Protein AF-A0A7C7URL2-F1 (afdb_monomer_lite)

Foldseek 3Di:
DAPFDFLVVFAFLAAEEEEDADDVLVCLAVLVNQVVLVVQQAQEEEEDEPDDPVRVLVSNVVVPHPSVVCVVVNSYHYHYVDRLADDPDDGDLVSNVVSLVVSQLVSVVVPGPGYEYEYEPLVCLLALVSLVCVLVSLLVSSVVSLQGRYHYYYYYHPLQDDPVSVLSVLQSHQWYQDRRTIDGRLNHDHSLCSFQVPPVVSVVSSCVCVVPPNDPVPSHPDDNDPVVPDPDDDDDPDPPPVPVVPPPPDPDDPPDGGAWEFAFQPATWIADSSRDIQDLDDPPAPSLLLSLQVVLLVLCAPVFAALQRSLCLSCVPDPDSVVSSVNSVVSLVSNLCSRPVPDDPPDARPAWDDDPRGTHGDGHPPHHYLLVLLVVLLVSLVVCVVVVVLVSSLSSLSSSVSSNPHFGNNVRDCSNCVDPVDNSHDVSRVVSLVSNLVSLLSNLVSCVVVVNLVRSLVSLVVSCVSPVLPLSSLLSNLSSCLSVLNVVSNVVSLVSNQVCCCPPVVDGDDPVSVVSSVVSVVVSPDPPPDDPPPPPDDDDD

pLDDT: mean 80.17, std 19.48, range [24.48, 98.62]

Sequence (541 aa):
MINTNSVDSIRVGDHLCNFYQNRQQLWRLTIPFIQRGLESGEKCLYVAEESSLQEMQSVLQRQGTSVQVHLAQGRLLLLTAEEACLQPGVFSPEALIGLLLRILQEAIAEGYRGLRMAMEMSWTLRWASSLAWLAEYESKLNCYFSQHPVTTLCLYNQRRFPEEVLLDVLRTHPLVALDQAIHANLYYLPPRIFLRQDKKEQFHWYLANIGQGVSLSRWFVGEPDPSTLRRGSGRDSEHRLEGLLSDVRWPISPAAAGRWRIYCLGELRVYRPDGTLVNWDMTKGATRKVKTLFAYLLERGKAGAATEKLADLLWPNQKDTRKGLARLYHTVHCLRLALEPQLSTGRASRYVLYEGDRYFLTLPDDSWIDAVAFDRLCHRGEDLTRLGEDGDALVCYLGAEDLYKGDFLADIPLLYAERVDDDWCWSRRYWLQEMYLKLLLSLGELYLKRGAIPESLSYWQGALTMNPCCEEAHRGMMRAFYQAGRRDALVRQYGLCTDLLRREENRAPDVRTAQLYRELMTTLRQPLDRAQDTAWNGNQS

Structure (mmCIF, N/CA/C/O backbone):
data_AF-A0A7C7URL2-F1
#
_entry.id   AF-A0A7C7URL2-F1
#
loop_
_atom_site.group_PDB
_atom_site.id
_atom_site.type_symbol
_atom_site.label_atom_id
_atom_site.label_alt_id
_atom_site.label_comp_id
_atom_site.label_asym_id
_atom_site.label_entity_id
_atom_site.label_seq_id
_atom_site.pdbx_PDB_ins_code
_atom_site.Cartn_x
_atom_site.Cartn_y
_atom_site.Cartn_z
_atom_site.occupancy
_atom_site.B_iso_or_equiv
_atom_site.auth_seq_id
_atom_site.auth_comp_id
_atom_site.auth_asym_id
_atom_site.auth_atom_id
_atom_site.pdbx_PDB_model_num
ATOM 1 N N . MET A 1 1 ? -33.962 -19.295 11.869 1.00 31.33 1 MET A N 1
ATOM 2 C CA . MET A 1 1 ? -33.936 -17.951 12.482 1.00 31.33 1 MET A CA 1
ATOM 3 C C . MET A 1 1 ? -32.592 -17.802 13.167 1.00 31.33 1 MET A C 1
ATOM 5 O O . MET A 1 1 ? -32.333 -18.541 14.106 1.00 31.33 1 MET A O 1
ATOM 9 N N . ILE A 1 2 ? -31.694 -16.980 12.622 1.00 35.72 2 ILE A N 1
ATOM 10 C CA . ILE A 1 2 ? -30.378 -16.739 13.230 1.00 35.72 2 ILE A CA 1
ATOM 11 C C . ILE A 1 2 ? -30.637 -15.838 14.436 1.00 35.72 2 ILE A C 1
ATOM 13 O O . ILE A 1 2 ? -31.165 -14.744 14.267 1.00 35.72 2 ILE A O 1
ATOM 17 N N . ASN A 1 3 ? -30.357 -16.342 15.635 1.00 38.84 3 ASN A N 1
ATOM 18 C CA . ASN A 1 3 ? -30.527 -15.613 16.887 1.00 38.84 3 ASN A CA 1
ATOM 19 C C . ASN A 1 3 ? -29.708 -14.313 16.798 1.00 38.84 3 ASN A C 1
ATOM 21 O O . ASN A 1 3 ? -28.483 -14.369 16.687 1.00 38.84 3 ASN A O 1
ATOM 25 N N . THR A 1 4 ? -30.368 -13.157 16.745 1.00 41.66 4 THR A N 1
ATOM 26 C CA . THR A 1 4 ? -29.700 -11.852 16.708 1.00 41.66 4 THR A CA 1
ATOM 27 C C . THR A 1 4 ? -29.164 -11.554 18.095 1.00 41.66 4 THR A C 1
ATOM 29 O O . THR A 1 4 ? -29.897 -11.130 18.986 1.00 41.66 4 THR A O 1
ATOM 32 N N . ASN A 1 5 ? -27.884 -11.831 18.274 1.00 58.44 5 ASN A N 1
ATOM 33 C CA . ASN A 1 5 ? -27.152 -11.550 19.489 1.00 58.44 5 ASN A CA 1
ATOM 34 C C . ASN A 1 5 ? -26.715 -10.073 19.502 1.00 58.44 5 ASN A C 1
ATOM 36 O O . ASN A 1 5 ? -26.207 -9.587 18.495 1.00 58.44 5 ASN A O 1
ATOM 40 N N . SER A 1 6 ? -26.926 -9.353 20.608 1.00 77.00 6 SER A N 1
ATOM 41 C CA . SER A 1 6 ? -26.441 -7.975 20.797 1.00 77.00 6 SER A CA 1
ATOM 42 C C . SER A 1 6 ? -24.980 -7.965 21.267 1.00 77.00 6 SER A C 1
ATOM 44 O O . SER A 1 6 ? -24.377 -9.013 21.494 1.00 77.00 6 SER A O 1
ATOM 46 N N . VAL A 1 7 ? -24.421 -6.776 21.503 1.00 79.06 7 VAL A N 1
ATOM 47 C CA . VAL A 1 7 ? -23.124 -6.592 22.184 1.00 79.06 7 VAL A CA 1
ATOM 48 C C . VAL A 1 7 ? -23.043 -7.356 23.521 1.00 79.06 7 VAL A C 1
ATOM 50 O O . VAL A 1 7 ? -21.956 -7.759 23.933 1.00 79.06 7 VAL A O 1
ATOM 53 N N . ASP A 1 8 ? -24.178 -7.646 24.167 1.00 79.19 8 ASP A N 1
ATOM 54 C CA . ASP A 1 8 ? -24.242 -8.423 25.412 1.00 79.19 8 ASP A CA 1
ATOM 55 C C . ASP A 1 8 ? -23.852 -9.894 25.246 1.00 79.19 8 ASP A C 1
ATOM 57 O O . ASP A 1 8 ? -23.514 -10.555 26.228 1.00 79.19 8 ASP A O 1
ATOM 61 N N . SER A 1 9 ? -23.890 -10.426 24.022 1.00 81.12 9 SER A N 1
ATOM 62 C CA . SER A 1 9 ? -23.475 -11.802 23.759 1.00 81.12 9 SER A CA 1
ATOM 63 C C . SER A 1 9 ? -21.962 -11.973 23.687 1.00 81.12 9 SER A C 1
ATOM 65 O O . SER A 1 9 ? -21.505 -13.114 23.615 1.00 81.12 9 SER A O 1
ATOM 67 N N . ILE A 1 10 ? -21.212 -10.868 23.593 1.00 85.31 10 ILE A N 1
ATOM 68 C CA . ILE A 1 10 ? -19.765 -10.887 23.385 1.00 85.31 10 ILE A CA 1
ATOM 69 C C . ILE A 1 10 ? -19.093 -11.409 24.650 1.00 85.31 10 ILE A C 1
ATOM 71 O O . ILE A 1 10 ? -19.280 -10.876 25.747 1.00 85.31 10 ILE A O 1
ATOM 75 N N . ARG A 1 11 ? -18.287 -12.449 24.487 1.00 81.88 11 ARG A N 1
ATOM 76 C CA . ARG A 1 11 ? -17.540 -13.107 25.554 1.00 81.88 11 ARG A CA 1
ATOM 77 C C . ARG A 1 11 ? -16.109 -12.597 25.599 1.00 81.88 11 ARG A C 1
ATOM 79 O O . ARG A 1 11 ? -15.576 -12.067 24.628 1.00 81.88 11 ARG A O 1
ATOM 86 N N . VAL A 1 12 ? -15.488 -12.775 26.760 1.00 81.44 12 VAL A N 1
ATOM 87 C CA . VAL A 1 12 ? -14.062 -12.493 26.931 1.00 81.44 12 VAL A CA 1
ATOM 88 C C . VAL A 1 12 ? -13.262 -13.398 25.990 1.00 81.44 12 VAL A C 1
ATOM 90 O O . VAL A 1 12 ? -13.478 -14.610 25.994 1.00 81.44 12 VAL A O 1
ATOM 93 N N . GLY A 1 13 ? -12.364 -12.809 25.198 1.00 78.56 13 GLY A N 1
ATOM 94 C CA . GLY A 1 13 ? -11.575 -13.524 24.184 1.00 78.56 13 GLY A CA 1
ATOM 95 C C . GLY A 1 13 ? -12.165 -13.475 22.769 1.00 78.56 13 GLY A C 1
ATOM 96 O O . GLY A 1 13 ? -11.519 -13.935 21.827 1.00 78.56 13 GLY A O 1
ATOM 97 N N . ASP A 1 14 ? -13.370 -12.921 22.592 1.00 84.69 14 ASP A N 1
ATOM 98 C CA . ASP A 1 14 ? -13.975 -12.786 21.266 1.00 84.69 14 ASP A CA 1
ATOM 99 C C . ASP A 1 14 ? -13.184 -11.800 20.392 1.00 84.69 14 ASP A C 1
ATOM 101 O O . ASP A 1 14 ? -12.775 -10.724 20.838 1.00 84.69 14 ASP A O 1
ATOM 105 N N . HIS A 1 15 ? -13.036 -12.154 19.116 1.00 87.19 15 HIS A N 1
ATOM 106 C CA . HIS A 1 15 ? -12.397 -11.329 18.098 1.00 87.19 15 HIS A CA 1
ATOM 107 C C . HIS A 1 15 ? -13.376 -11.063 16.955 1.00 87.19 15 HIS A C 1
ATOM 109 O O . HIS A 1 15 ? -13.830 -11.986 16.273 1.00 87.19 15 HIS A O 1
ATOM 115 N N . LEU A 1 16 ? -13.739 -9.796 16.781 1.00 91.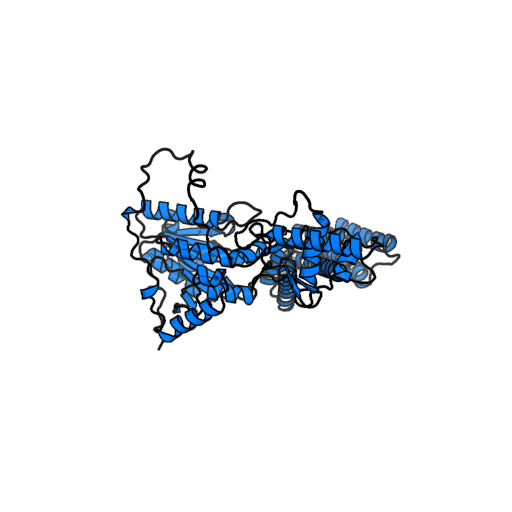00 16 LEU A N 1
ATOM 116 C CA . LEU A 1 16 ? -14.804 -9.362 15.890 1.00 91.00 16 LEU A CA 1
ATOM 117 C C . LEU A 1 16 ? -14.279 -8.365 14.863 1.00 91.00 16 LEU A C 1
ATOM 119 O O . LEU A 1 16 ? -13.498 -7.483 15.210 1.00 91.00 16 LEU A O 1
ATOM 123 N N . CYS A 1 17 ? -14.788 -8.433 13.634 1.00 92.62 17 CYS A N 1
ATOM 124 C CA . CYS A 1 17 ? -14.681 -7.320 12.692 1.00 92.62 17 CYS A CA 1
ATOM 125 C C . CYS A 1 17 ? -16.016 -6.592 12.521 1.00 92.62 17 CYS A C 1
ATOM 127 O O . CYS A 1 17 ? -17.099 -7.171 12.651 1.00 92.62 17 CYS A O 1
ATOM 129 N N . ASN A 1 18 ? -15.934 -5.308 12.188 1.00 94.81 18 ASN A N 1
ATOM 130 C CA . ASN A 1 18 ? -17.051 -4.503 11.714 1.00 94.81 18 ASN A CA 1
ATOM 131 C C . ASN A 1 18 ? -16.621 -3.681 10.499 1.00 94.81 18 ASN A C 1
ATOM 133 O O . ASN A 1 18 ? -15.486 -3.215 10.418 1.00 94.81 18 ASN A O 1
ATOM 137 N N . PHE A 1 19 ? -17.555 -3.484 9.573 1.00 93.50 19 PHE A N 1
ATOM 138 C CA . PHE A 1 19 ? -17.329 -2.750 8.338 1.00 93.50 19 PHE A CA 1
ATOM 139 C C . PHE A 1 19 ? -18.227 -1.514 8.308 1.00 93.50 19 PHE A C 1
ATOM 141 O O . PHE A 1 19 ? -19.449 -1.651 8.240 1.00 93.50 19 PHE A O 1
ATOM 148 N N . TYR A 1 20 ? -17.644 -0.319 8.298 1.00 93.19 20 TYR A N 1
ATOM 149 C CA . TYR A 1 20 ? -18.371 0.952 8.297 1.00 93.19 20 TYR A CA 1
ATOM 150 C C . TYR A 1 20 ? -18.041 1.785 7.054 1.00 93.19 20 TYR A C 1
ATOM 152 O O . TYR A 1 20 ? -17.023 1.585 6.402 1.00 93.19 20 TYR A O 1
ATOM 160 N N . GLN A 1 21 ? -18.920 2.718 6.705 1.00 90.62 21 GLN A N 1
ATOM 161 C CA . GLN A 1 21 ? -18.740 3.661 5.593 1.00 90.62 21 GLN A CA 1
ATOM 162 C C . GLN A 1 21 ? -18.739 5.115 6.063 1.00 90.62 21 GLN A C 1
ATOM 164 O O . GLN A 1 21 ? -18.337 6.010 5.330 1.00 90.62 21 GLN A O 1
ATOM 169 N N . ASN A 1 22 ? -19.240 5.376 7.268 1.00 90.12 22 ASN A N 1
ATOM 170 C CA . ASN A 1 22 ? -19.335 6.719 7.812 1.00 90.12 22 ASN A CA 1
ATOM 171 C C . ASN A 1 22 ? -19.256 6.706 9.337 1.00 90.12 22 ASN A C 1
ATOM 173 O O . ASN A 1 22 ? -19.337 5.667 9.998 1.00 90.12 22 ASN A O 1
ATOM 177 N N . ARG A 1 23 ? -19.134 7.907 9.894 1.00 90.31 23 ARG A N 1
ATOM 178 C CA . ARG A 1 23 ? -18.930 8.125 11.320 1.00 90.31 23 ARG A CA 1
ATOM 179 C C . ARG A 1 23 ? -20.106 7.668 12.189 1.00 90.31 23 ARG A C 1
ATOM 181 O O . ARG A 1 23 ? -19.906 7.176 13.293 1.00 90.31 23 ARG A O 1
ATOM 188 N N . GLN A 1 24 ? -21.333 7.768 11.679 1.00 90.12 24 GLN A N 1
ATOM 189 C CA . GLN A 1 24 ? -22.511 7.271 12.388 1.00 90.12 24 GLN A CA 1
ATOM 190 C C . GLN A 1 24 ? -22.455 5.746 12.551 1.00 90.12 24 GLN A C 1
ATOM 192 O O . GLN A 1 24 ? -22.718 5.241 13.640 1.00 90.12 24 GLN A O 1
ATOM 197 N N . GLN A 1 25 ? -22.077 5.022 11.493 1.00 91.94 25 GLN A N 1
ATOM 198 C CA . GLN A 1 25 ? -21.900 3.569 11.534 1.00 91.94 25 GLN A CA 1
ATOM 199 C C . GLN A 1 25 ? -20.743 3.158 12.454 1.00 91.94 25 GLN A C 1
ATOM 201 O O . GLN A 1 25 ? -20.925 2.243 13.255 1.00 91.94 25 GLN A O 1
ATOM 206 N N . LEU A 1 26 ? -19.613 3.877 12.415 1.00 93.06 26 LEU A N 1
ATOM 207 C CA . LEU A 1 26 ? -18.472 3.651 13.314 1.00 93.06 26 LEU A CA 1
ATOM 208 C C . LEU A 1 26 ? -18.899 3.673 14.791 1.00 93.06 26 LEU A C 1
ATOM 210 O O . LEU A 1 26 ? -18.578 2.766 15.561 1.00 93.06 26 LEU A O 1
ATOM 214 N N . TRP A 1 27 ? -19.661 4.695 15.191 1.00 93.44 27 TRP A N 1
ATOM 215 C CA . TRP A 1 27 ? -20.077 4.869 16.585 1.00 93.44 27 TRP A CA 1
ATOM 216 C C . TRP A 1 27 ? -21.190 3.923 17.023 1.00 93.44 27 TRP A C 1
ATOM 218 O O . TRP A 1 27 ? -21.278 3.599 18.209 1.00 93.44 27 TRP A O 1
ATOM 228 N N . ARG A 1 28 ? -22.015 3.446 16.085 1.00 90.56 28 ARG A N 1
ATOM 229 C CA . ARG A 1 28 ? -23.190 2.614 16.372 1.00 90.56 28 ARG A CA 1
ATOM 230 C C . ARG A 1 28 ? -22.851 1.327 17.126 1.00 90.56 28 ARG A C 1
ATOM 232 O O . ARG A 1 28 ? -23.650 0.906 17.962 1.00 90.56 28 ARG A O 1
ATOM 239 N N . LEU A 1 29 ? -21.693 0.730 16.846 1.00 90.19 29 LEU A N 1
ATOM 240 C CA . LEU A 1 29 ? -21.198 -0.473 17.520 1.00 90.19 29 LEU A CA 1
ATOM 241 C C . LEU A 1 29 ? -20.129 -0.161 18.572 1.00 90.19 29 LEU A C 1
ATOM 243 O O . LEU A 1 29 ? -20.174 -0.704 19.675 1.00 90.19 29 LEU A O 1
ATOM 247 N N . THR A 1 30 ? -19.183 0.719 18.239 1.00 94.06 30 THR A N 1
ATOM 248 C CA . THR A 1 30 ? -18.016 1.019 19.082 1.00 94.06 30 THR A CA 1
ATOM 249 C C . THR A 1 30 ? -18.413 1.539 20.461 1.00 94.06 30 THR A C 1
ATOM 251 O O . THR A 1 30 ? -17.836 1.127 21.465 1.00 94.06 30 THR A O 1
ATOM 254 N N . ILE A 1 31 ? -19.417 2.419 20.533 1.00 94.81 31 ILE A N 1
ATOM 255 C CA . ILE A 1 31 ? -19.819 3.042 21.798 1.00 94.81 31 ILE A CA 1
ATOM 256 C C . ILE A 1 31 ? -20.446 2.016 22.758 1.00 94.81 31 ILE A C 1
ATOM 258 O O . ILE A 1 31 ? -19.894 1.853 23.850 1.00 94.81 31 ILE A O 1
ATOM 262 N N . PRO A 1 32 ? -21.493 1.254 22.369 1.00 93.12 32 PRO A N 1
ATOM 263 C CA . PRO A 1 32 ? -22.009 0.177 23.215 1.00 93.12 32 PRO A CA 1
ATOM 264 C C . PRO A 1 32 ? -20.951 -0.873 23.576 1.00 93.12 32 PRO A C 1
ATOM 266 O O . PRO A 1 32 ? -20.935 -1.368 24.700 1.00 93.12 32 PRO A O 1
ATOM 269 N N . PHE A 1 33 ? -20.038 -1.198 22.652 1.00 94.62 33 PHE A N 1
ATOM 270 C CA . PHE A 1 33 ? -18.954 -2.150 22.900 1.00 94.62 33 PHE A CA 1
ATOM 271 C C . PHE A 1 33 ? -18.035 -1.702 24.045 1.00 94.62 33 PHE A C 1
ATOM 273 O O . PHE A 1 33 ? -17.762 -2.488 24.952 1.00 94.62 33 PHE A O 1
ATOM 280 N N . ILE A 1 34 ? -17.597 -0.439 24.046 1.00 95.75 34 ILE A N 1
ATOM 281 C CA . ILE A 1 34 ? -16.755 0.118 25.116 1.00 95.75 34 ILE A CA 1
ATOM 282 C C . ILE A 1 34 ? -17.537 0.251 26.428 1.00 95.75 34 ILE A C 1
ATOM 284 O O . ILE A 1 34 ? -17.038 -0.161 27.475 1.00 95.75 34 ILE A O 1
ATOM 288 N N . GLN A 1 35 ? -18.772 0.765 26.387 1.00 94.56 35 GLN A N 1
ATOM 289 C CA . GLN A 1 35 ? -19.622 0.893 27.578 1.00 94.56 35 GLN A CA 1
ATOM 290 C C . GLN A 1 35 ? -19.819 -0.454 28.275 1.00 94.56 35 GLN A C 1
ATOM 292 O O . GLN A 1 35 ? -19.627 -0.556 29.487 1.00 94.56 35 GLN A O 1
ATOM 297 N N . ARG A 1 36 ? -20.077 -1.518 27.508 1.00 92.94 36 ARG A N 1
ATOM 298 C CA . ARG A 1 36 ? -20.265 -2.856 28.066 1.00 92.94 36 ARG A CA 1
ATOM 299 C C . ARG A 1 36 ? -19.022 -3.390 28.778 1.00 92.94 36 ARG A C 1
ATOM 301 O O . ARG A 1 36 ? -19.153 -4.037 29.818 1.00 92.94 36 ARG A O 1
ATOM 308 N N . GLY A 1 37 ? -17.824 -3.111 28.262 1.00 93.19 37 GLY A N 1
ATOM 309 C CA . GLY A 1 37 ? -16.574 -3.474 28.940 1.00 93.19 37 GLY A CA 1
ATOM 310 C C . GLY A 1 37 ? -16.380 -2.721 30.257 1.00 93.19 37 GLY A C 1
ATOM 311 O O . GLY A 1 37 ? -16.035 -3.320 31.281 1.00 93.19 37 GLY A O 1
ATOM 312 N N . LEU A 1 38 ? -16.695 -1.423 30.264 1.00 94.31 38 LEU A N 1
ATOM 313 C CA . LEU A 1 38 ? -16.685 -0.594 31.472 1.00 94.31 38 LEU A CA 1
ATOM 314 C C . LEU A 1 38 ? -17.749 -1.035 32.493 1.00 94.31 38 LEU A C 1
ATOM 316 O O . LEU A 1 38 ? -17.520 -0.950 33.693 1.00 94.31 38 LEU A O 1
ATOM 320 N N . GLU A 1 39 ? -18.893 -1.564 32.083 1.00 92.56 39 GLU A N 1
ATOM 321 C CA . GLU A 1 39 ? -19.862 -2.156 33.018 1.00 92.56 39 GLU A CA 1
ATOM 322 C C . GLU A 1 39 ? -19.384 -3.511 33.553 1.00 92.56 39 GLU A C 1
ATOM 324 O O . GLU A 1 39 ? -19.585 -3.840 34.721 1.00 92.56 39 GLU A O 1
ATOM 329 N N . SER A 1 40 ? -18.701 -4.287 32.711 1.00 89.94 40 SER A N 1
ATOM 330 C CA . SER A 1 40 ? -18.335 -5.680 32.989 1.00 89.94 40 SER A CA 1
ATOM 331 C C . SER A 1 40 ? -17.053 -5.854 33.803 1.00 89.94 40 SER A C 1
ATOM 333 O O . SER A 1 40 ? -16.664 -6.993 34.058 1.00 89.94 40 SER A O 1
ATOM 335 N N . GLY A 1 41 ? -16.400 -4.769 34.230 1.00 91.69 41 GLY A N 1
ATOM 336 C CA . GLY A 1 41 ? -15.157 -4.852 35.008 1.00 91.69 41 GLY A CA 1
ATOM 337 C C . GLY A 1 41 ? -13.891 -5.012 34.161 1.00 91.69 41 GLY A C 1
ATOM 338 O O . GLY A 1 41 ? -12.886 -5.497 34.672 1.00 91.69 41 GLY A O 1
ATOM 339 N N . GLU A 1 42 ? -13.923 -4.646 32.879 1.00 94.06 42 GLU A N 1
ATOM 340 C CA . GLU A 1 42 ? -12.764 -4.707 31.977 1.00 94.06 42 GLU A CA 1
ATOM 341 C C . GLU A 1 42 ? -12.053 -3.343 31.904 1.00 94.06 42 GLU A C 1
ATOM 343 O O . GLU A 1 42 ? -12.672 -2.290 32.122 1.00 94.06 42 GLU A O 1
ATOM 348 N N . LYS A 1 43 ? -10.754 -3.362 31.579 1.00 95.56 43 LYS A N 1
ATOM 349 C CA . LYS A 1 43 ? -10.029 -2.170 31.116 1.00 95.56 43 LYS A CA 1
ATOM 350 C C . LYS A 1 43 ? -10.311 -2.012 29.620 1.00 95.56 43 LYS A C 1
ATOM 352 O O . LYS A 1 43 ? -10.232 -2.989 28.877 1.00 95.56 43 LYS A O 1
ATOM 357 N N . CYS A 1 44 ? -10.686 -0.815 29.182 1.00 96.81 44 CYS A N 1
ATOM 358 C CA . CYS A 1 44 ? -11.096 -0.547 27.804 1.00 96.81 44 CYS A CA 1
ATOM 359 C C . CYS A 1 44 ? -10.051 0.290 27.066 1.00 96.81 44 CYS A C 1
ATOM 361 O O . CYS A 1 44 ? -9.570 1.284 27.602 1.00 96.81 44 CYS A O 1
ATOM 363 N N . LEU A 1 45 ? -9.744 -0.079 25.826 1.00 95.19 45 LEU A N 1
ATOM 364 C CA . LEU A 1 45 ? -8.840 0.642 24.934 1.00 95.19 45 LEU A CA 1
ATOM 365 C C . LEU A 1 45 ? -9.571 1.000 23.636 1.00 95.19 45 LEU A C 1
ATOM 367 O O . LEU A 1 45 ? -10.185 0.141 23.005 1.00 95.19 45 LEU A O 1
ATOM 371 N N . TYR A 1 46 ? -9.475 2.257 23.218 1.00 95.50 46 TYR A N 1
ATOM 372 C CA . TYR A 1 46 ? -9.849 2.681 21.873 1.00 95.50 46 TYR A CA 1
ATOM 373 C C . TYR A 1 46 ? -8.628 3.232 21.145 1.00 95.50 46 TYR A C 1
ATOM 375 O O . TYR A 1 46 ? -7.941 4.107 21.676 1.00 95.50 46 TYR A O 1
ATOM 383 N N . VAL A 1 47 ? -8.383 2.732 19.936 1.00 91.06 47 VAL A N 1
ATOM 384 C CA . VAL A 1 47 ? -7.321 3.225 19.058 1.00 91.06 47 VAL A CA 1
ATOM 385 C C . VAL A 1 47 ? -7.948 3.942 17.866 1.00 91.06 47 VAL A C 1
ATOM 387 O O . VAL A 1 47 ? -8.588 3.317 17.017 1.00 91.06 47 VAL A O 1
ATOM 390 N N . ALA A 1 48 ? -7.765 5.259 17.833 1.00 90.62 48 ALA A N 1
ATOM 391 C CA . ALA A 1 48 ? -8.316 6.151 16.828 1.00 90.62 48 ALA A CA 1
ATOM 392 C C . ALA A 1 48 ? -7.362 6.329 15.645 1.00 90.62 48 ALA A C 1
ATOM 394 O O . ALA A 1 48 ? -6.154 6.468 15.829 1.00 90.62 48 ALA A O 1
ATOM 395 N N . GLU A 1 49 ? -7.913 6.395 14.439 1.00 86.56 49 GLU A N 1
ATOM 396 C CA . GLU A 1 49 ? -7.149 6.684 13.221 1.00 86.56 49 GLU A CA 1
ATOM 397 C C . GLU A 1 49 ? -7.848 7.753 12.386 1.00 86.56 49 GLU A C 1
ATOM 399 O O . GLU A 1 49 ? -7.286 8.806 12.100 1.00 86.56 49 GLU A O 1
ATOM 404 N N . GLU A 1 50 ? -9.091 7.493 11.986 1.00 85.25 50 GLU A N 1
ATOM 405 C CA . GLU A 1 50 ? -9.888 8.434 11.214 1.00 85.25 50 GLU A CA 1
ATOM 406 C C . GLU A 1 50 ? -10.652 9.389 12.120 1.00 85.25 50 GLU A C 1
ATOM 408 O O . GLU A 1 50 ? -10.954 10.508 11.706 1.00 85.25 50 GLU A O 1
ATOM 413 N N . SER A 1 51 ? -11.056 8.934 13.308 1.00 90.06 51 SER A N 1
ATOM 414 C CA . SER A 1 51 ? -11.671 9.786 14.329 1.00 90.06 51 SER A CA 1
ATOM 415 C C . SER A 1 51 ? -10.623 10.504 15.176 1.00 90.06 51 SER A C 1
ATOM 417 O O . SER A 1 51 ? -9.466 10.095 15.248 1.00 90.06 51 SER A O 1
ATOM 419 N N . SER A 1 52 ? -11.033 11.580 15.851 1.00 89.69 52 SER A N 1
ATOM 420 C CA . SER A 1 52 ? -10.204 12.196 16.888 1.00 89.69 52 SER A CA 1
ATOM 421 C C . SER A 1 52 ? -10.550 11.641 18.268 1.00 89.69 52 SER A C 1
ATOM 423 O O . SER A 1 52 ? -11.694 11.262 18.544 1.00 89.69 52 SER A O 1
ATOM 425 N N . LEU A 1 53 ? -9.578 11.660 19.185 1.00 91.44 53 LEU A N 1
ATOM 426 C CA . LEU A 1 53 ? -9.823 11.272 20.577 1.00 91.44 53 LEU A CA 1
ATOM 427 C C . LEU A 1 53 ? -10.897 12.166 21.216 1.00 91.44 53 LEU A C 1
ATOM 429 O O . LEU A 1 53 ? -11.725 11.680 21.984 1.00 91.44 53 LEU A O 1
ATOM 433 N N . GLN A 1 54 ? -10.941 13.455 20.858 1.00 91.62 54 GLN A N 1
ATOM 434 C CA . GLN A 1 54 ? -11.967 14.392 21.322 1.00 91.62 54 GLN A CA 1
ATOM 435 C C . GLN A 1 54 ? -13.361 14.009 20.818 1.00 91.62 54 GLN A C 1
ATOM 437 O O . GLN A 1 54 ? -14.335 14.135 21.564 1.00 91.62 54 GLN A O 1
ATOM 442 N N . GLU A 1 55 ? -13.475 13.529 19.576 1.00 92.94 55 GLU A N 1
ATOM 443 C CA . GLU A 1 55 ? -14.741 13.049 19.026 1.00 92.94 55 GLU A CA 1
ATOM 444 C C . GLU A 1 55 ? -15.240 11.833 19.813 1.00 92.94 55 GLU A C 1
ATOM 446 O O . GLU A 1 55 ? -16.372 11.852 20.302 1.00 92.94 55 GLU A O 1
ATOM 451 N N . MET A 1 56 ? -14.381 10.830 20.028 1.00 94.25 56 MET A N 1
ATOM 452 C CA . MET A 1 56 ? -14.707 9.639 20.820 1.00 94.25 56 MET A CA 1
ATOM 453 C C . MET A 1 56 ? -15.157 10.005 22.244 1.00 94.25 56 MET A C 1
ATOM 455 O O . MET A 1 56 ? -16.213 9.560 22.699 1.00 94.25 56 MET A O 1
ATOM 459 N N . GLN A 1 57 ? -14.418 10.885 22.932 1.00 94.31 57 GLN A N 1
ATOM 460 C CA . GLN A 1 57 ? -14.803 11.378 24.261 1.00 94.31 57 GLN A CA 1
ATOM 461 C C . GLN A 1 57 ? -16.169 12.075 24.237 1.00 94.31 57 GLN A C 1
ATOM 463 O O . GLN A 1 57 ? -17.027 11.796 25.074 1.00 94.31 57 GLN A O 1
ATOM 468 N N . SER A 1 58 ? -16.398 12.951 23.257 1.00 93.56 58 SER A N 1
ATOM 469 C CA . SER A 1 58 ? -17.649 13.706 23.126 1.00 93.56 58 SER A CA 1
ATOM 470 C C . SER A 1 58 ? -18.849 12.799 22.855 1.00 93.56 58 SER A C 1
ATOM 472 O O . SER A 1 58 ? -19.957 13.067 23.321 1.00 93.56 58 SER A O 1
ATOM 474 N N . VAL A 1 59 ? -18.667 11.727 22.083 1.00 94.06 59 VAL A N 1
ATOM 475 C CA . VAL A 1 59 ? -19.732 10.760 21.792 1.00 94.06 59 VAL A CA 1
ATOM 476 C C . VAL A 1 59 ? -20.026 9.906 23.028 1.00 94.06 59 VAL A C 1
ATOM 478 O O . VAL A 1 59 ? -21.190 9.812 23.414 1.00 94.06 59 VAL A O 1
ATOM 481 N N . LEU A 1 60 ? -19.004 9.363 23.701 1.00 93.81 60 LEU A N 1
ATOM 482 C CA . LEU A 1 60 ? -19.168 8.599 24.945 1.00 93.81 60 LEU A CA 1
ATOM 483 C C . LEU A 1 60 ? -19.864 9.417 26.043 1.00 93.81 60 LEU A C 1
ATOM 485 O O . LEU A 1 60 ? -20.771 8.912 26.707 1.00 93.81 60 LEU A O 1
ATOM 489 N N . GLN A 1 61 ? -19.471 10.684 26.206 1.00 94.25 61 GLN A N 1
ATOM 490 C CA . GLN A 1 61 ? -20.044 11.592 27.200 1.00 94.25 61 GLN A CA 1
ATOM 491 C C . GLN A 1 61 ? -21.522 11.890 26.911 1.00 94.25 61 GLN A C 1
ATOM 493 O O . GLN A 1 61 ? -22.347 11.851 27.822 1.00 94.25 61 GLN A O 1
ATOM 498 N N . ARG A 1 62 ? -21.882 12.139 25.641 1.00 94.00 62 ARG A N 1
ATOM 499 C CA . ARG A 1 62 ? -23.285 12.335 25.225 1.00 94.00 62 ARG A CA 1
ATOM 500 C C . ARG A 1 62 ? -24.150 11.095 25.447 1.00 94.00 62 ARG A C 1
ATOM 502 O O . ARG A 1 62 ? -25.346 11.236 25.663 1.00 94.00 62 ARG A O 1
ATOM 509 N N . GLN A 1 63 ? -23.547 9.909 25.418 1.00 91.25 63 GLN A N 1
ATOM 510 C CA . GLN A 1 63 ? -24.205 8.627 25.690 1.00 91.25 63 GLN A CA 1
ATOM 511 C C . GLN A 1 63 ? -24.165 8.234 27.180 1.00 91.25 63 GLN A C 1
ATOM 513 O O . GLN A 1 63 ? -24.399 7.078 27.521 1.00 91.25 63 GLN A O 1
ATOM 518 N N . GLY A 1 64 ? -23.865 9.182 28.077 1.00 90.69 64 GLY A N 1
ATOM 519 C CA . GLY A 1 64 ? -23.968 8.997 29.528 1.00 90.69 64 GLY A CA 1
ATOM 520 C C . GLY A 1 64 ? -22.743 8.375 30.203 1.00 90.69 64 GLY A C 1
ATOM 521 O O . GLY A 1 64 ? -22.796 8.075 31.392 1.00 90.69 64 GLY A O 1
ATOM 522 N N . THR A 1 65 ? -21.629 8.198 29.490 1.00 92.38 65 THR A N 1
ATOM 523 C CA . THR A 1 65 ? -20.395 7.649 30.074 1.00 92.38 65 THR A CA 1
ATOM 524 C C . THR A 1 65 ? -19.637 8.738 30.832 1.00 92.38 65 THR A C 1
ATOM 526 O O . THR A 1 65 ? -19.372 9.804 30.280 1.00 92.38 65 THR A O 1
ATOM 529 N N . SER A 1 66 ? -19.214 8.473 32.070 1.00 92.75 66 SER A N 1
ATOM 530 C CA . SER A 1 66 ? -18.340 9.372 32.843 1.00 92.75 66 SER A CA 1
ATOM 531 C C . SER A 1 66 ? -16.886 9.290 32.358 1.00 92.75 66 SER A C 1
ATOM 533 O O . SER A 1 66 ? -16.008 8.782 33.055 1.00 92.75 66 SER A O 1
ATOM 535 N N . VAL A 1 67 ? -16.623 9.782 31.144 1.00 91.88 67 VAL A N 1
ATOM 536 C CA . VAL A 1 67 ? -15.349 9.594 30.424 1.00 91.88 67 VAL A CA 1
ATOM 537 C C . VAL A 1 67 ? -14.142 10.032 31.253 1.00 91.88 67 VAL A C 1
ATOM 539 O O . VAL A 1 67 ? -13.209 9.255 31.427 1.00 91.88 67 VAL A O 1
ATOM 542 N N . GLN A 1 68 ? -14.182 11.239 31.826 1.00 91.88 68 GLN A N 1
ATOM 543 C CA . GLN A 1 68 ? -13.055 11.792 32.591 1.00 91.88 68 GLN A CA 1
ATOM 544 C C . GLN A 1 68 ? -12.719 10.970 33.843 1.00 91.88 68 GLN A C 1
ATOM 546 O O . GLN A 1 68 ? -11.551 10.834 34.197 1.00 91.88 68 GLN A O 1
ATOM 551 N N . VAL A 1 69 ? -13.726 10.363 34.479 1.00 91.88 69 VAL A N 1
ATOM 552 C CA . VAL A 1 69 ? -13.521 9.477 35.633 1.00 91.88 69 VAL A CA 1
ATOM 553 C C . VAL A 1 69 ? -12.787 8.210 35.202 1.00 91.88 69 VAL A C 1
ATOM 555 O O . VAL A 1 69 ? -11.803 7.827 35.829 1.00 91.88 69 VAL A O 1
ATOM 558 N N . HIS A 1 70 ? -13.220 7.581 34.106 1.00 93.31 70 HIS A N 1
ATOM 559 C CA . HIS A 1 70 ? -12.583 6.361 33.611 1.00 93.31 70 HIS A CA 1
ATOM 560 C C . HIS A 1 70 ? -11.168 6.596 33.073 1.00 93.31 70 HIS A C 1
ATOM 562 O O . HIS A 1 70 ? -10.316 5.730 33.263 1.00 93.31 70 HIS A O 1
ATOM 568 N N . LEU A 1 71 ? -10.903 7.754 32.459 1.00 89.44 71 LEU A N 1
ATOM 569 C CA . LEU A 1 71 ? -9.553 8.160 32.056 1.00 89.44 71 LEU A CA 1
ATOM 570 C C . LEU A 1 71 ? -8.646 8.353 33.282 1.00 89.44 71 LEU A C 1
ATOM 572 O O . LEU A 1 71 ? -7.568 7.770 33.342 1.00 89.44 71 LEU A O 1
ATOM 576 N N . ALA A 1 72 ? -9.099 9.107 34.292 1.00 86.88 72 ALA A N 1
ATOM 577 C CA . ALA A 1 72 ? -8.321 9.370 35.507 1.00 86.88 72 ALA A CA 1
ATOM 578 C C . ALA A 1 72 ? -8.009 8.097 36.314 1.00 86.88 72 ALA A C 1
ATOM 580 O O . ALA A 1 72 ? -6.978 8.013 36.973 1.00 86.88 72 ALA A O 1
ATOM 581 N N . GLN A 1 73 ? -8.889 7.096 36.246 1.00 88.44 73 GLN A N 1
ATOM 582 C CA . GLN A 1 73 ? -8.706 5.785 36.876 1.00 88.44 73 GLN A CA 1
ATOM 583 C C . GLN A 1 73 ? -7.861 4.810 36.036 1.00 88.44 73 GLN A C 1
ATOM 585 O O . GLN A 1 73 ? -7.694 3.662 36.442 1.00 88.44 73 GLN A O 1
ATOM 590 N N . GLY A 1 74 ? -7.392 5.207 34.846 1.00 87.56 74 GLY A N 1
ATOM 591 C CA . GLY A 1 74 ? -6.676 4.319 33.921 1.00 87.56 74 GLY A CA 1
ATOM 592 C C . GLY A 1 74 ? -7.535 3.177 33.362 1.00 87.56 74 GLY A C 1
ATOM 593 O O . GLY A 1 74 ? -7.012 2.205 32.818 1.00 87.56 74 GLY A O 1
ATOM 594 N N . ARG A 1 75 ? -8.862 3.270 33.510 1.00 93.44 75 ARG A N 1
ATOM 595 C CA . ARG A 1 75 ? -9.824 2.236 33.114 1.00 93.44 75 ARG A CA 1
ATOM 596 C C . ARG A 1 75 ? -10.226 2.337 31.647 1.00 93.44 75 ARG A C 1
ATOM 598 O O . ARG A 1 75 ? -10.551 1.326 31.030 1.00 93.44 75 ARG A O 1
ATOM 605 N N . LEU A 1 76 ? -10.226 3.550 31.109 1.00 95.44 76 LEU A N 1
ATOM 606 C CA . LEU A 1 76 ? -10.357 3.822 29.686 1.00 95.44 76 LEU A CA 1
ATOM 607 C C . LEU A 1 76 ? -9.025 4.386 29.195 1.00 95.44 76 LEU A C 1
ATOM 609 O O . LEU A 1 76 ? -8.515 5.344 29.766 1.00 95.44 76 LEU A O 1
ATOM 613 N N . LEU A 1 77 ? -8.485 3.801 28.136 1.00 93.94 77 LEU A N 1
ATOM 614 C CA . LEU A 1 77 ? -7.315 4.285 27.420 1.00 93.94 77 LEU A CA 1
ATOM 615 C C . LEU A 1 77 ? -7.758 4.713 26.023 1.00 93.94 77 LEU A C 1
ATOM 617 O O . LEU A 1 77 ? -8.482 3.985 25.343 1.00 93.94 77 LEU A O 1
ATOM 621 N N . LEU A 1 78 ? -7.335 5.901 25.608 1.00 92.38 78 LEU A N 1
ATOM 622 C CA . LEU A 1 78 ? -7.596 6.446 24.282 1.00 92.38 78 LEU A CA 1
ATOM 623 C C . LEU A 1 78 ? -6.246 6.770 23.659 1.00 92.38 78 LEU A C 1
ATOM 625 O O . LEU A 1 78 ? -5.525 7.607 24.194 1.00 92.38 78 LEU A O 1
ATOM 629 N N . LEU A 1 79 ? -5.919 6.095 22.565 1.00 87.88 79 LEU A N 1
ATOM 630 C CA . LEU A 1 79 ? -4.669 6.278 21.836 1.00 87.88 79 LEU A CA 1
ATOM 631 C C . LEU A 1 79 ? -4.983 6.596 20.380 1.00 87.88 79 LEU A C 1
ATOM 633 O O . LEU A 1 79 ? -5.976 6.124 19.828 1.00 87.88 79 LEU A O 1
ATOM 637 N N . THR A 1 80 ? -4.132 7.373 19.736 1.00 84.25 80 THR A N 1
ATOM 638 C CA . THR A 1 80 ? -4.057 7.419 18.275 1.00 84.25 80 THR A CA 1
ATOM 639 C C . THR A 1 80 ? -3.344 6.169 17.753 1.00 84.25 80 THR A C 1
ATOM 641 O O . THR A 1 80 ? -2.593 5.515 18.479 1.00 84.25 80 THR A O 1
ATOM 644 N N . ALA A 1 81 ? -3.552 5.816 16.485 1.00 78.19 81 ALA A N 1
ATOM 645 C CA . ALA A 1 81 ? -2.851 4.697 15.859 1.00 78.19 81 ALA A CA 1
ATOM 646 C C . ALA A 1 81 ? -1.325 4.886 15.887 1.00 78.19 81 ALA A C 1
ATOM 648 O O . ALA A 1 81 ? -0.594 3.915 16.057 1.00 78.19 81 ALA A O 1
ATOM 649 N N . GLU A 1 82 ? -0.851 6.131 15.789 1.00 71.44 82 GLU A N 1
ATOM 650 C CA . GLU A 1 82 ? 0.566 6.482 15.917 1.00 71.44 82 GLU A CA 1
ATOM 651 C C . GLU A 1 82 ? 1.111 6.162 17.319 1.00 71.44 82 GLU A C 1
ATOM 653 O O . GLU A 1 82 ? 2.142 5.504 17.451 1.00 71.44 82 GLU A O 1
ATOM 658 N N . GLU A 1 83 ? 0.379 6.528 18.375 1.00 73.88 83 GLU A N 1
ATOM 659 C CA . GLU A 1 83 ? 0.738 6.197 19.762 1.00 73.88 83 GLU A CA 1
ATOM 660 C C . GLU A 1 83 ? 0.649 4.687 20.044 1.00 73.88 83 GLU A C 1
ATOM 662 O O . GLU A 1 83 ? 1.449 4.143 20.807 1.00 73.88 83 GLU A O 1
ATOM 667 N N . ALA A 1 84 ? -0.298 3.988 19.410 1.00 62.88 84 ALA A N 1
ATOM 668 C CA . ALA A 1 84 ? -0.487 2.548 19.558 1.00 62.88 84 ALA A CA 1
ATOM 669 C C . ALA A 1 84 ? 0.516 1.694 18.746 1.00 62.88 84 ALA A C 1
ATOM 671 O O . ALA A 1 84 ? 0.568 0.481 18.954 1.00 62.88 84 ALA A O 1
ATOM 672 N N . CYS A 1 85 ? 1.315 2.282 17.838 1.00 54.00 85 CYS A N 1
ATOM 673 C CA . CYS A 1 85 ? 2.230 1.573 16.923 1.00 54.00 85 CYS A CA 1
ATOM 674 C C . CYS A 1 85 ? 3.589 2.295 16.675 1.00 54.00 85 CYS A C 1
ATOM 676 O O . CYS A 1 85 ? 3.946 2.571 15.536 1.00 54.00 85 CYS A O 1
ATOM 678 N N . LEU A 1 86 ? 4.357 2.546 17.748 1.00 52.91 86 LEU A N 1
ATOM 679 C CA . LEU A 1 86 ? 5.842 2.586 17.869 1.00 52.91 86 LEU A CA 1
ATOM 680 C C . LEU A 1 86 ? 6.712 2.910 16.613 1.00 52.91 86 LEU A C 1
ATOM 682 O O . LEU A 1 86 ? 7.004 2.018 15.827 1.00 52.91 86 LEU A O 1
ATOM 686 N N . GLN A 1 87 ? 7.261 4.141 16.571 1.00 41.50 87 GLN A N 1
ATOM 687 C CA . GLN A 1 87 ? 8.273 4.733 15.654 1.00 41.50 87 GLN A CA 1
ATOM 688 C C . GLN A 1 87 ? 8.042 4.651 14.119 1.00 41.50 87 GLN A C 1
ATOM 690 O O . GLN A 1 87 ? 7.637 3.625 13.580 1.00 41.50 87 GLN A O 1
ATOM 695 N N . PRO A 1 88 ? 8.370 5.723 13.363 1.00 36.97 88 PRO A N 1
ATOM 696 C CA . PRO A 1 88 ? 8.160 5.746 11.918 1.00 36.97 88 PRO A CA 1
ATOM 697 C C . PRO A 1 88 ? 9.063 4.747 11.175 1.00 36.97 88 PRO A C 1
ATOM 699 O O . PRO A 1 88 ? 10.284 4.792 11.310 1.00 36.97 88 PRO A O 1
ATOM 702 N N . GLY A 1 89 ? 8.469 3.902 10.319 1.00 45.22 89 GLY A N 1
ATOM 703 C CA . GLY A 1 89 ? 9.189 3.270 9.204 1.00 45.22 89 GLY A CA 1
ATOM 704 C C . GLY A 1 89 ? 8.781 1.844 8.824 1.00 45.22 89 GLY A C 1
ATOM 705 O O . GLY A 1 89 ? 8.850 1.518 7.642 1.00 45.22 89 GLY A O 1
ATOM 706 N N . VAL A 1 90 ? 8.349 0.992 9.765 1.00 48.34 90 VAL A N 1
ATOM 707 C CA . VAL A 1 90 ? 7.933 -0.400 9.477 1.00 48.34 90 VAL A CA 1
ATOM 708 C C . VAL A 1 90 ? 6.911 -0.882 10.515 1.00 48.34 90 VAL A C 1
ATOM 710 O O . VAL A 1 90 ? 7.227 -0.960 11.698 1.00 48.34 90 VAL A O 1
ATOM 713 N N . PHE A 1 91 ? 5.706 -1.269 10.083 1.00 56.22 91 PHE A N 1
ATOM 714 C CA . PHE A 1 91 ? 4.740 -1.936 10.964 1.00 56.22 91 PHE A CA 1
ATOM 715 C C . PHE A 1 91 ? 5.245 -3.326 11.386 1.00 56.22 91 PHE A C 1
ATOM 717 O O . PHE A 1 91 ? 5.553 -4.162 10.534 1.00 56.22 91 PHE A O 1
ATOM 724 N N . SER A 1 92 ? 5.263 -3.591 12.696 1.00 58.84 92 SER A N 1
ATOM 725 C CA . SER A 1 92 ? 5.507 -4.918 13.269 1.00 58.84 92 SER A CA 1
ATOM 726 C C . SER A 1 92 ? 4.269 -5.392 14.044 1.00 58.84 92 SER A C 1
ATOM 728 O O . SER A 1 92 ? 3.938 -4.809 15.082 1.00 58.84 92 SER A O 1
ATOM 730 N N . PRO A 1 93 ? 3.601 -6.474 13.591 1.00 62.44 93 PRO A N 1
ATOM 731 C CA . PRO A 1 93 ? 2.582 -7.192 14.361 1.00 62.44 93 PRO A CA 1
ATOM 732 C C . PRO A 1 93 ? 2.986 -7.454 15.815 1.00 62.44 93 PRO A C 1
ATOM 734 O O . PRO A 1 93 ? 2.177 -7.338 16.733 1.00 62.44 93 PRO A O 1
ATOM 737 N N . GLU A 1 94 ? 4.255 -7.792 16.021 1.00 66.31 94 GLU A N 1
ATOM 738 C CA . GLU A 1 94 ? 4.837 -8.150 17.307 1.00 66.31 94 GLU A CA 1
ATOM 739 C C . GLU A 1 94 ? 4.881 -6.951 18.262 1.00 66.31 94 GLU A C 1
ATOM 741 O O . GLU A 1 94 ? 4.638 -7.112 19.457 1.00 66.31 94 GLU A O 1
ATOM 746 N N . ALA A 1 95 ? 5.121 -5.743 17.746 1.00 68.56 95 ALA A N 1
ATOM 747 C CA . ALA A 1 95 ? 5.146 -4.520 18.542 1.00 68.56 95 ALA A CA 1
ATOM 748 C C . ALA A 1 95 ? 3.759 -4.177 19.113 1.00 68.56 95 ALA A C 1
ATOM 750 O O . ALA A 1 95 ? 3.634 -3.892 20.308 1.00 68.56 95 ALA A O 1
ATOM 751 N N . LEU A 1 96 ? 2.715 -4.270 18.282 1.00 73.38 96 LEU A N 1
ATOM 752 C CA . LEU A 1 96 ? 1.331 -4.043 18.702 1.00 73.38 96 LEU A CA 1
ATOM 753 C C . LEU A 1 96 ? 0.853 -5.137 19.663 1.00 73.38 96 LEU A C 1
ATOM 755 O O . LEU A 1 96 ? 0.342 -4.826 20.735 1.00 73.38 96 LEU A O 1
ATOM 759 N N . ILE A 1 97 ? 1.091 -6.415 19.348 1.00 74.06 97 ILE A N 1
ATOM 760 C CA . ILE A 1 97 ? 0.783 -7.526 20.267 1.00 74.06 97 ILE A CA 1
ATOM 761 C C . ILE A 1 97 ? 1.505 -7.330 21.607 1.00 74.06 97 ILE A C 1
ATOM 763 O O . ILE A 1 97 ? 0.899 -7.499 22.663 1.00 74.06 97 ILE A O 1
ATOM 767 N N . GLY A 1 98 ? 2.771 -6.906 21.580 1.00 74.50 98 GLY A N 1
ATOM 768 C CA . GLY A 1 98 ? 3.552 -6.578 22.769 1.00 74.50 98 GLY A CA 1
ATOM 769 C C . GLY A 1 98 ? 2.961 -5.428 23.590 1.00 74.50 98 GLY A C 1
ATOM 770 O O . GLY A 1 98 ? 2.966 -5.495 24.818 1.00 74.50 98 GLY A O 1
ATOM 771 N N . LEU A 1 99 ? 2.418 -4.390 22.948 1.00 77.75 99 LEU A N 1
ATOM 772 C CA . LEU A 1 99 ? 1.687 -3.318 23.633 1.00 77.75 99 LEU A CA 1
ATOM 773 C C . LEU A 1 99 ? 0.423 -3.848 24.316 1.00 77.75 99 LEU A C 1
ATOM 775 O O . LEU A 1 99 ? 0.224 -3.590 25.503 1.00 77.75 99 LEU A O 1
ATOM 779 N N . LEU A 1 100 ? -0.397 -4.620 23.599 1.00 82.12 100 LEU A N 1
ATOM 780 C CA . LEU A 1 100 ? -1.632 -5.192 24.146 1.00 82.12 100 LEU A CA 1
ATOM 781 C C . LEU A 1 100 ? -1.351 -6.130 25.321 1.00 82.12 100 LEU A C 1
ATOM 783 O O . LEU A 1 100 ? -2.073 -6.105 26.313 1.00 82.12 100 LEU A O 1
ATOM 787 N N . LEU A 1 101 ? -0.270 -6.906 25.236 1.00 79.75 101 LEU A N 1
ATOM 788 C CA . LEU A 1 101 ? 0.236 -7.748 26.317 1.00 79.75 101 LEU A CA 1
ATOM 789 C C . LEU A 1 101 ? 0.549 -6.948 27.580 1.00 79.75 101 LEU A C 1
ATOM 791 O O . LEU A 1 101 ? 0.137 -7.350 28.666 1.00 79.75 101 LEU A O 1
ATOM 795 N N . ARG A 1 102 ? 1.251 -5.818 27.448 1.00 79.88 102 ARG A N 1
ATOM 796 C CA . ARG A 1 102 ? 1.583 -4.954 28.591 1.00 79.88 102 ARG A CA 1
ATOM 797 C C . ARG A 1 102 ? 0.326 -4.385 29.239 1.00 79.88 102 ARG A C 1
ATOM 799 O O . ARG A 1 102 ? 0.135 -4.555 30.439 1.00 79.88 102 ARG A O 1
ATOM 806 N N . ILE A 1 103 ? -0.566 -3.806 28.433 1.00 86.38 103 ILE A N 1
ATOM 807 C CA . ILE A 1 103 ? -1.826 -3.229 28.925 1.00 86.38 103 ILE A CA 1
ATOM 808 C C . ILE A 1 103 ? -2.675 -4.302 29.615 1.00 86.38 103 ILE A C 1
ATOM 810 O O . ILE A 1 103 ? -3.263 -4.050 30.666 1.00 86.38 103 ILE A O 1
ATOM 814 N N . LEU A 1 104 ? -2.731 -5.511 29.052 1.00 87.31 104 LEU A N 1
ATOM 815 C CA . L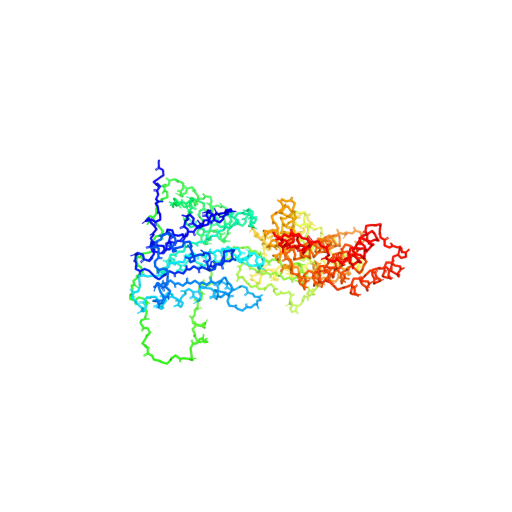EU A 1 104 ? -3.436 -6.634 29.658 1.00 87.31 104 LEU A CA 1
ATOM 816 C C . LEU A 1 104 ? -2.821 -7.033 31.005 1.00 87.31 104 LEU A C 1
ATOM 818 O O . LEU A 1 104 ? -3.555 -7.214 31.971 1.00 87.31 104 LEU A O 1
ATOM 822 N N . GLN A 1 105 ? -1.497 -7.182 31.083 1.00 84.88 105 GLN A N 1
ATOM 823 C CA . GLN A 1 105 ? -0.810 -7.553 32.325 1.00 84.88 105 GLN A CA 1
ATOM 824 C C . GLN A 1 105 ? -1.063 -6.527 33.434 1.00 84.88 105 GLN A C 1
ATOM 826 O O . GLN A 1 105 ? -1.367 -6.915 34.562 1.00 84.88 105 GLN A O 1
ATOM 831 N N . GLU A 1 106 ? -1.014 -5.236 33.105 1.00 86.12 106 GLU A N 1
ATOM 832 C CA . GLU A 1 106 ? -1.377 -4.145 34.015 1.00 86.12 106 GLU A CA 1
ATOM 833 C C . GLU A 1 106 ? -2.849 -4.227 34.431 1.00 86.12 106 GLU A C 1
ATOM 835 O O . GLU A 1 106 ? -3.161 -4.158 35.617 1.00 86.12 106 GLU A O 1
ATOM 840 N N . ALA A 1 107 ? -3.762 -4.456 33.482 1.00 89.56 107 ALA A N 1
ATOM 841 C CA . ALA A 1 107 ? -5.185 -4.596 33.774 1.00 89.56 107 ALA A CA 1
ATOM 842 C C . ALA A 1 107 ? -5.461 -5.740 34.765 1.00 89.56 107 ALA A C 1
ATOM 844 O O . ALA A 1 107 ? -6.206 -5.556 35.727 1.00 89.56 107 ALA A O 1
ATOM 845 N N . ILE A 1 108 ? -4.833 -6.903 34.571 1.00 88.06 108 ILE A N 1
ATOM 846 C CA . ILE A 1 108 ? -4.962 -8.041 35.489 1.00 88.06 108 ILE A CA 1
ATOM 847 C C . ILE A 1 108 ? -4.340 -7.722 36.857 1.00 88.06 108 ILE A C 1
ATOM 849 O O . ILE A 1 108 ? -4.933 -8.052 37.884 1.00 88.06 108 ILE A O 1
ATOM 853 N N . ALA A 1 109 ? -3.177 -7.062 36.896 1.00 87.81 109 ALA A N 1
ATOM 854 C CA . ALA A 1 109 ? -2.525 -6.661 38.146 1.00 87.81 109 ALA A CA 1
ATOM 855 C C . ALA A 1 109 ? -3.370 -5.666 38.964 1.00 87.81 109 ALA A C 1
ATOM 857 O O . ALA A 1 109 ? -3.370 -5.719 40.193 1.00 87.81 109 ALA A O 1
ATOM 858 N N . GLU A 1 110 ? -4.128 -4.806 38.285 1.00 89.81 110 GLU A N 1
ATOM 859 C CA . GLU A 1 110 ? -5.080 -3.857 38.873 1.00 89.81 110 GLU A CA 1
ATOM 860 C C . GLU A 1 110 ? -6.438 -4.495 39.235 1.00 89.81 110 GLU A C 1
ATOM 862 O O . GLU A 1 110 ? -7.298 -3.832 39.814 1.00 89.81 110 GLU A O 1
ATOM 867 N N . GLY A 1 111 ? -6.640 -5.784 38.937 1.00 91.06 111 GLY A N 1
ATOM 868 C CA . GLY A 1 111 ? -7.844 -6.540 39.297 1.00 91.06 111 GLY A CA 1
ATOM 869 C C . GLY A 1 111 ? -8.990 -6.470 38.283 1.00 91.06 111 GLY A C 1
ATOM 870 O O . GLY A 1 111 ? -10.100 -6.909 38.594 1.00 91.06 111 GLY A O 1
ATOM 871 N N . TYR A 1 112 ? -8.756 -5.952 37.076 1.00 92.75 112 TYR A N 1
ATOM 872 C CA . TYR A 1 112 ? -9.738 -6.013 35.993 1.00 92.75 112 TYR A CA 1
ATOM 873 C C . TYR A 1 112 ? -9.860 -7.434 35.434 1.00 92.75 112 TYR A C 1
ATOM 875 O O . TYR A 1 112 ? -8.929 -8.236 35.481 1.00 92.75 112 TYR A O 1
ATOM 883 N N . ARG A 1 113 ? -11.022 -7.750 34.855 1.00 89.56 113 ARG A N 1
ATOM 884 C CA . ARG A 1 113 ? -11.318 -9.086 34.306 1.00 89.56 113 ARG A CA 1
ATOM 885 C C . ARG A 1 113 ? -10.612 -9.400 32.985 1.00 89.56 113 ARG A C 1
ATOM 887 O O . ARG A 1 113 ? -10.578 -10.560 32.586 1.00 89.56 113 ARG A O 1
ATOM 894 N N . GLY A 1 114 ? -10.096 -8.382 32.306 1.00 91.44 114 GLY A N 1
ATOM 895 C CA . GLY A 1 114 ? -9.494 -8.494 30.984 1.00 91.44 114 GLY A CA 1
ATOM 896 C C . GLY A 1 114 ? -9.352 -7.138 30.299 1.00 91.44 114 GLY A C 1
ATOM 897 O O . GLY A 1 114 ? -9.648 -6.090 30.889 1.00 91.44 114 GLY A O 1
ATOM 898 N N . LEU A 1 115 ? -8.907 -7.182 29.046 1.00 93.19 115 LEU A N 1
ATOM 899 C CA . LEU A 1 115 ? -8.772 -6.032 28.159 1.00 93.19 115 LEU A CA 1
ATOM 900 C C . LEU A 1 115 ? -9.844 -6.094 27.067 1.00 93.19 115 LEU A C 1
ATOM 902 O O . LEU A 1 115 ? -9.952 -7.090 26.357 1.00 93.19 115 LEU A O 1
ATOM 906 N N . ARG A 1 116 ? -10.597 -5.012 26.881 1.00 94.88 116 ARG A N 1
ATOM 907 C CA . ARG A 1 116 ? -11.521 -4.844 25.756 1.00 94.88 116 ARG A CA 1
ATOM 908 C C . ARG A 1 116 ? -11.017 -3.739 24.838 1.00 94.88 116 ARG A C 1
ATOM 910 O O . ARG A 1 116 ? -10.898 -2.599 25.273 1.00 94.88 116 ARG A O 1
ATOM 917 N N . MET A 1 117 ? -10.740 -4.051 23.576 1.00 93.12 117 MET A N 1
ATOM 918 C CA . MET A 1 117 ? -10.176 -3.102 22.618 1.00 93.12 117 MET A CA 1
ATOM 919 C C . MET A 1 117 ? -11.060 -2.929 21.386 1.00 93.12 117 MET A C 1
ATOM 921 O O . MET A 1 117 ? -11.513 -3.912 20.808 1.00 93.12 117 MET A O 1
ATOM 925 N N . ALA A 1 118 ? -11.235 -1.687 20.944 1.00 94.38 118 ALA A N 1
ATOM 926 C CA . ALA A 1 118 ? -11.710 -1.368 19.604 1.00 94.38 118 ALA A CA 1
ATOM 927 C C . ALA A 1 118 ? -10.649 -0.547 18.853 1.00 94.38 118 ALA A C 1
ATOM 929 O O . ALA A 1 118 ? -10.076 0.385 19.418 1.00 94.38 118 ALA A O 1
ATOM 930 N N . MET A 1 119 ? -10.371 -0.904 17.600 1.00 90.81 119 MET A N 1
ATOM 931 C CA . MET A 1 119 ? -9.302 -0.297 16.803 1.00 90.81 119 MET A CA 1
ATOM 932 C C . MET A 1 119 ? -9.785 0.004 15.389 1.00 90.81 119 MET A C 1
ATOM 934 O O . MET A 1 119 ? -10.249 -0.887 14.678 1.00 90.81 119 MET A O 1
ATOM 938 N N . GLU A 1 120 ? -9.660 1.262 14.975 1.00 91.62 120 GLU A N 1
ATOM 939 C CA . GLU A 1 120 ? -9.793 1.647 13.569 1.00 91.62 120 GLU A CA 1
ATOM 940 C C . GLU A 1 120 ? -8.620 1.076 12.780 1.00 91.62 120 GLU A C 1
ATOM 942 O O . GLU A 1 120 ? -7.482 1.271 13.175 1.00 91.62 120 GLU A O 1
ATOM 947 N N . MET A 1 121 ? -8.875 0.363 11.682 1.00 86.56 121 MET A N 1
ATOM 948 C CA . MET A 1 121 ? -7.840 -0.402 10.970 1.00 86.56 121 MET A CA 1
ATOM 949 C C . MET A 1 121 ? -7.202 0.356 9.808 1.00 86.56 121 MET A C 1
ATOM 951 O O . MET A 1 121 ? -6.213 -0.106 9.240 1.00 86.56 121 MET A O 1
ATOM 955 N N . SER A 1 122 ? -7.731 1.526 9.447 1.00 83.44 122 SER A N 1
ATOM 956 C CA . SER A 1 122 ? -7.296 2.295 8.272 1.00 83.44 122 SER A CA 1
ATOM 957 C C . SER A 1 122 ? -5.846 2.774 8.333 1.00 83.44 122 SER A C 1
ATOM 959 O O . SER A 1 122 ? -5.285 3.127 7.299 1.00 83.44 122 SER A O 1
ATOM 961 N N . TRP A 1 123 ? -5.192 2.699 9.495 1.00 75.81 123 TRP A N 1
ATOM 962 C CA . TRP A 1 123 ? -3.754 2.937 9.625 1.00 75.81 123 TRP A CA 1
ATOM 963 C C . TRP A 1 123 ? -2.944 1.929 8.800 1.00 75.81 123 TRP A C 1
ATOM 965 O O . TRP A 1 123 ? -1.863 2.258 8.323 1.00 75.81 123 TRP A O 1
ATOM 975 N N . THR A 1 124 ? -3.481 0.731 8.544 1.00 72.12 124 THR A N 1
ATOM 976 C CA . THR A 1 124 ? -2.847 -0.280 7.677 1.00 72.12 124 THR A CA 1
ATOM 977 C C . THR A 1 124 ? -2.746 0.169 6.216 1.00 72.12 124 THR A C 1
ATOM 979 O O . THR A 1 124 ? -1.969 -0.377 5.439 1.00 72.12 124 THR A O 1
ATOM 982 N N . LEU A 1 125 ? -3.487 1.204 5.821 1.00 69.25 125 LEU A N 1
ATOM 983 C CA . LEU A 1 125 ? -3.360 1.806 4.497 1.00 69.25 125 LEU A CA 1
ATOM 984 C C . LEU A 1 125 ? -2.190 2.793 4.422 1.00 69.25 125 LEU A C 1
ATOM 986 O O . LEU A 1 125 ? -1.667 2.999 3.333 1.00 69.25 125 LEU A O 1
ATOM 990 N N . ARG A 1 126 ? -1.733 3.356 5.556 1.00 63.22 126 ARG A N 1
ATOM 991 C CA . ARG A 1 126 ? -0.547 4.239 5.599 1.00 63.22 126 ARG A CA 1
ATOM 992 C C . ARG A 1 126 ? 0.724 3.501 5.203 1.00 63.22 126 ARG A C 1
ATOM 994 O O . ARG A 1 126 ? 1.636 4.091 4.639 1.00 63.22 126 ARG A O 1
ATOM 1001 N N . TRP A 1 127 ? 0.767 2.209 5.504 1.00 62.28 127 TRP A N 1
ATOM 1002 C CA . TRP A 1 127 ? 1.850 1.324 5.115 1.00 62.28 127 TRP A CA 1
ATOM 1003 C C . TRP A 1 127 ? 1.244 0.259 4.229 1.00 62.28 127 TRP A C 1
ATOM 1005 O O . TRP A 1 127 ? 0.800 -0.770 4.725 1.00 62.28 127 TRP A O 1
ATOM 1015 N N . ALA A 1 128 ? 1.180 0.466 2.921 1.00 55.62 128 ALA A N 1
ATOM 1016 C CA . ALA A 1 128 ? 0.573 -0.525 2.034 1.00 55.62 128 ALA A CA 1
ATOM 1017 C C . ALA A 1 128 ? 1.320 -1.875 2.066 1.00 55.62 128 ALA A C 1
ATOM 1019 O O . ALA A 1 128 ? 0.732 -2.927 1.804 1.00 55.62 128 ALA A O 1
ATOM 1020 N N . SER A 1 129 ? 2.585 -1.878 2.504 1.00 53.09 129 SER A N 1
ATOM 1021 C CA . SER A 1 129 ? 3.292 -3.097 2.910 1.00 53.09 129 SER A CA 1
ATOM 1022 C C . SER A 1 129 ? 2.576 -3.858 4.038 1.00 53.09 129 SER A C 1
ATOM 1024 O O . SER A 1 129 ? 2.554 -5.084 4.017 1.00 53.09 129 SER A O 1
ATOM 1026 N N . SER A 1 130 ? 1.925 -3.178 4.982 1.00 56.38 130 SER A N 1
ATOM 1027 C CA . SER A 1 130 ? 1.140 -3.773 6.070 1.00 56.38 130 SER A CA 1
ATOM 1028 C C . SER A 1 130 ? -0.139 -4.474 5.601 1.00 56.38 130 SER A C 1
ATOM 1030 O O . SER A 1 130 ? -0.521 -5.457 6.227 1.00 56.38 130 SER A O 1
ATOM 1032 N N . LEU A 1 131 ? -0.727 -4.129 4.446 1.00 59.09 131 LEU A N 1
ATOM 1033 C CA . LEU A 1 131 ? -1.781 -4.951 3.819 1.00 59.09 131 LEU A CA 1
ATOM 1034 C C . LEU A 1 131 ? -1.245 -6.344 3.441 1.00 59.09 131 LEU A C 1
ATOM 1036 O O . LEU A 1 131 ? -1.904 -7.375 3.636 1.00 59.09 131 LEU A O 1
ATOM 1040 N N . ALA A 1 132 ? 0.019 -6.402 3.008 1.00 56.25 132 ALA A N 1
ATOM 1041 C CA . ALA A 1 132 ? 0.748 -7.651 2.795 1.00 56.25 132 ALA A CA 1
ATOM 1042 C C . ALA A 1 132 ? 1.086 -8.385 4.107 1.00 56.25 132 ALA A C 1
ATOM 1044 O O . ALA A 1 132 ? 1.509 -9.546 4.075 1.00 56.25 132 ALA A O 1
ATOM 1045 N N . TRP A 1 133 ? 0.801 -7.811 5.275 1.00 58.75 133 TRP A N 1
ATOM 1046 C CA . TRP A 1 133 ? 0.923 -8.469 6.580 1.00 58.75 133 TRP A CA 1
ATOM 1047 C C . TRP A 1 133 ? -0.406 -8.637 7.314 1.00 58.75 133 TRP A C 1
ATOM 1049 O O . TRP A 1 133 ? -0.468 -9.499 8.179 1.00 58.75 133 TRP A O 1
ATOM 1059 N N . LEU A 1 134 ? -1.472 -7.933 6.923 1.00 64.56 134 LEU A N 1
ATOM 1060 C CA . LEU A 1 134 ? -2.748 -7.891 7.641 1.00 64.56 134 LEU A CA 1
ATOM 1061 C C . LEU A 1 134 ? -3.325 -9.285 7.894 1.00 64.56 134 LEU A C 1
ATOM 1063 O O . LEU A 1 134 ? -3.668 -9.629 9.012 1.00 64.56 134 LEU A O 1
ATOM 1067 N N . ALA A 1 135 ? -3.336 -10.133 6.875 1.00 61.50 135 ALA A N 1
ATOM 1068 C CA . ALA A 1 135 ? -3.830 -11.500 6.986 1.00 61.50 135 ALA A CA 1
ATOM 1069 C C . ALA A 1 135 ? -3.012 -12.365 7.979 1.00 61.50 135 ALA A C 1
ATOM 1071 O O . ALA A 1 135 ? -3.566 -13.166 8.730 1.00 61.50 135 ALA A O 1
ATOM 1072 N N . GLU A 1 136 ? -1.687 -12.184 8.015 1.00 60.00 136 GLU A N 1
ATOM 1073 C CA . GLU A 1 136 ? -0.806 -12.860 8.977 1.00 60.00 136 GLU A CA 1
ATOM 1074 C C . GLU A 1 136 ? -0.952 -12.263 10.381 1.00 60.00 136 GLU A C 1
ATOM 1076 O O . GLU A 1 136 ? -0.995 -13.003 11.359 1.00 60.00 136 GLU A O 1
ATOM 1081 N N . TYR A 1 137 ? -1.086 -10.941 10.476 1.00 66.19 137 TYR A N 1
ATOM 1082 C CA . TYR A 1 137 ? -1.380 -10.211 11.702 1.00 66.19 137 TYR A CA 1
ATOM 1083 C C . TYR A 1 137 ? -2.683 -10.704 12.337 1.00 66.19 137 TYR A C 1
ATOM 1085 O O . TYR A 1 137 ? -2.652 -11.178 13.468 1.00 66.19 137 TYR A O 1
ATOM 1093 N N . GLU A 1 138 ? -3.790 -10.714 11.594 1.00 69.31 138 GLU A N 1
ATOM 1094 C CA . GLU A 1 138 ? -5.095 -11.177 12.078 1.00 69.31 138 GLU A CA 1
ATOM 1095 C C . GLU A 1 138 ? -5.053 -12.650 12.493 1.00 69.31 138 GLU A C 1
ATOM 1097 O O . GLU A 1 138 ? -5.623 -13.070 13.501 1.00 69.31 138 GLU A O 1
ATOM 1102 N N . SER A 1 139 ? -4.307 -13.463 11.749 1.00 64.62 139 SER A N 1
ATOM 1103 C CA . SER A 1 139 ? -4.067 -14.857 12.098 1.00 64.62 139 SER A CA 1
ATOM 1104 C C . SER A 1 139 ? -3.300 -15.005 13.425 1.00 64.62 139 SER A C 1
ATOM 1106 O O . SER A 1 139 ? -3.679 -15.824 14.265 1.00 64.62 139 SER A O 1
ATOM 1108 N N . LYS A 1 140 ? -2.230 -14.224 13.632 1.00 65.12 140 LYS A N 1
ATOM 1109 C CA . LYS A 1 140 ? -1.442 -14.204 14.877 1.00 65.12 140 LYS A CA 1
ATOM 1110 C C . LYS A 1 140 ? -2.277 -13.698 16.056 1.00 65.12 140 LYS A C 1
ATOM 1112 O O . LYS A 1 140 ? -2.236 -14.313 17.122 1.00 65.12 140 LYS A O 1
ATOM 1117 N N . LEU A 1 141 ? -3.069 -12.646 15.844 1.00 68.25 141 LEU A N 1
ATOM 1118 C CA . LEU A 1 141 ? -4.012 -12.114 16.825 1.00 68.25 141 LEU A CA 1
ATOM 1119 C C . LEU A 1 141 ? -5.011 -13.174 17.278 1.00 68.25 141 LEU A C 1
ATOM 1121 O O . LEU A 1 141 ? -5.160 -13.379 18.474 1.00 68.25 141 LEU A O 1
ATOM 1125 N N . ASN A 1 142 ? -5.636 -13.902 16.350 1.00 66.69 142 ASN A N 1
ATOM 1126 C CA . ASN A 1 142 ? -6.588 -14.963 16.692 1.00 66.69 142 ASN A CA 1
ATOM 1127 C C . ASN A 1 142 ? -5.971 -16.049 17.581 1.00 66.69 142 ASN A C 1
ATOM 1129 O O . ASN A 1 142 ? -6.576 -16.458 18.571 1.00 66.69 142 ASN A O 1
ATOM 1133 N N . CYS A 1 143 ? -4.765 -16.521 17.245 1.00 65.38 143 CYS A N 1
ATOM 1134 C CA . CYS A 1 143 ? -4.066 -17.504 18.073 1.00 65.38 143 CYS A CA 1
ATOM 1135 C C . CYS A 1 143 ? -3.810 -16.962 19.482 1.00 65.38 143 CYS A C 1
ATOM 1137 O O . CYS A 1 143 ? -4.016 -17.676 20.460 1.00 65.38 143 CYS A O 1
ATOM 1139 N N . TYR A 1 144 ? -3.400 -15.702 19.580 1.00 67.50 144 TYR A N 1
ATOM 1140 C CA . TYR A 1 144 ? -3.063 -15.064 20.842 1.00 67.50 144 TYR A CA 1
ATOM 1141 C C . TYR A 1 144 ? -4.307 -14.751 21.699 1.00 67.50 144 TYR A C 1
ATOM 1143 O O . TYR A 1 144 ? -4.372 -15.154 22.858 1.00 67.50 144 TYR A O 1
ATOM 1151 N N . PHE A 1 145 ? -5.337 -14.113 21.139 1.00 68.62 145 PHE A N 1
ATOM 1152 C CA . PHE A 1 145 ? -6.572 -13.772 21.859 1.00 68.62 145 PHE A CA 1
ATOM 1153 C C . PHE A 1 145 ? -7.346 -15.000 22.326 1.00 68.62 145 PHE A C 1
ATOM 1155 O O . PHE A 1 145 ? -7.955 -14.958 23.387 1.00 68.62 145 PHE A O 1
ATOM 1162 N N . SER A 1 146 ? -7.236 -16.134 21.627 1.00 65.19 146 SER A N 1
ATOM 1163 C CA . SER A 1 146 ? -7.823 -17.389 22.113 1.00 65.19 146 SER A CA 1
ATOM 1164 C C . SER A 1 146 ? -7.227 -17.890 23.440 1.00 65.19 146 SER A C 1
ATOM 1166 O O . SER A 1 146 ? -7.826 -18.742 24.090 1.00 65.19 146 SER A O 1
ATOM 1168 N N . GLN A 1 147 ? -6.058 -17.382 23.849 1.00 70.06 147 GLN A N 1
ATOM 1169 C CA . GLN A 1 147 ? -5.327 -17.819 25.046 1.00 70.06 147 GLN A CA 1
ATOM 1170 C C . GLN A 1 147 ? -5.331 -16.781 26.175 1.00 70.06 147 GLN A C 1
ATOM 1172 O O . GLN A 1 147 ? -4.843 -17.059 27.271 1.00 70.06 147 GLN A O 1
ATOM 1177 N N . HIS A 1 148 ? -5.872 -15.586 25.934 1.00 77.94 148 HIS A N 1
ATOM 1178 C CA . HIS A 1 148 ? -5.797 -14.464 26.864 1.00 77.94 148 HIS A CA 1
ATOM 1179 C C . HIS A 1 148 ? -7.140 -13.741 26.968 1.00 77.94 148 HIS A C 1
ATOM 1181 O O . HIS A 1 148 ? -7.888 -13.711 25.995 1.00 77.94 148 HIS A O 1
ATOM 1187 N N . PRO A 1 149 ? -7.464 -13.112 28.114 1.00 86.69 149 PRO A N 1
ATOM 1188 C CA . PRO A 1 149 ? -8.727 -12.403 28.278 1.00 86.69 149 PRO A CA 1
ATOM 1189 C C . PRO A 1 149 ? -8.704 -11.036 27.572 1.00 86.69 149 PRO A C 1
ATOM 1191 O O . PRO A 1 149 ? -8.762 -9.984 28.211 1.00 86.69 149 PRO A O 1
ATOM 1194 N N . VAL A 1 150 ? -8.585 -11.061 26.240 1.00 87.50 150 VAL A N 1
ATOM 1195 C CA . VAL A 1 150 ? -8.600 -9.892 25.358 1.00 87.50 150 VAL A CA 1
ATOM 1196 C C . VAL A 1 150 ? -9.763 -10.008 24.383 1.00 87.50 150 VAL A C 1
ATOM 1198 O O . VAL A 1 150 ? -9.783 -10.885 23.527 1.00 87.50 150 VAL A O 1
ATOM 1201 N N . THR A 1 151 ? -10.716 -9.093 24.495 1.00 90.81 151 THR A N 1
ATOM 1202 C CA . THR A 1 151 ? -11.853 -8.975 23.579 1.00 90.81 151 THR A CA 1
ATOM 1203 C C . THR A 1 151 ? -11.568 -7.866 22.578 1.00 90.81 151 THR A C 1
ATOM 1205 O O . THR A 1 151 ? -11.251 -6.750 22.990 1.00 90.81 151 THR A O 1
ATOM 1208 N N . THR A 1 152 ? -11.691 -8.124 21.280 1.00 90.25 152 THR A N 1
ATOM 1209 C CA . THR A 1 152 ? -11.252 -7.182 20.239 1.00 90.25 152 THR A CA 1
ATOM 1210 C C . THR A 1 152 ? -12.298 -6.916 19.169 1.00 90.25 152 THR A C 1
ATOM 1212 O O . THR A 1 152 ? -12.988 -7.819 18.707 1.00 90.25 152 THR A O 1
ATOM 1215 N N . LEU A 1 153 ? -12.395 -5.649 18.770 1.00 92.94 153 LEU A N 1
ATOM 1216 C CA . LEU A 1 153 ? -13.236 -5.162 17.687 1.00 92.94 153 LEU A CA 1
ATOM 1217 C C . LEU A 1 153 ? -12.380 -4.401 16.664 1.00 92.94 153 LEU A C 1
ATOM 1219 O O . LEU A 1 153 ? -11.979 -3.260 16.904 1.00 92.94 153 LEU A O 1
ATOM 1223 N N . CYS A 1 154 ? -12.128 -5.025 15.519 1.00 92.62 154 CYS A N 1
ATOM 1224 C CA . CYS A 1 154 ? -11.394 -4.444 14.397 1.00 92.62 154 CYS A CA 1
ATOM 1225 C C . CYS A 1 154 ? -12.367 -3.714 13.453 1.00 92.62 154 CYS A C 1
ATOM 1227 O O . CYS A 1 154 ? -13.309 -4.310 12.922 1.00 92.62 154 CYS A O 1
ATOM 1229 N N . LEU A 1 155 ? -12.168 -2.409 13.260 1.00 93.62 155 LEU A N 1
ATOM 1230 C CA . LEU A 1 155 ? -13.091 -1.510 12.560 1.00 93.62 155 LEU A CA 1
ATOM 1231 C C . LEU A 1 155 ? -12.529 -1.129 11.180 1.00 93.62 155 LEU A C 1
ATOM 1233 O O . LEU A 1 155 ? -11.531 -0.414 11.083 1.00 93.62 155 LEU A O 1
ATOM 1237 N N . TYR A 1 156 ? -13.199 -1.547 10.107 1.00 91.81 156 TYR A N 1
ATOM 1238 C CA . TYR A 1 156 ? -12.744 -1.380 8.723 1.00 91.81 156 TYR A CA 1
ATOM 1239 C C . TYR A 1 156 ? -13.615 -0.398 7.931 1.00 91.81 156 TYR A C 1
ATOM 1241 O O . TYR A 1 156 ? -14.823 -0.606 7.799 1.00 91.81 156 TYR A O 1
ATOM 1249 N N . ASN A 1 157 ? -13.006 0.641 7.348 1.00 91.50 157 ASN A N 1
ATOM 1250 C CA . ASN A 1 157 ? -13.712 1.589 6.483 1.00 91.50 157 ASN A CA 1
ATOM 1251 C C . ASN A 1 157 ? -13.835 1.052 5.044 1.00 91.50 157 ASN A C 1
ATOM 1253 O O . ASN A 1 157 ? -12.878 1.073 4.270 1.00 91.50 157 ASN A O 1
ATOM 1257 N N . GLN A 1 158 ? -15.035 0.627 4.649 1.00 91.69 158 GLN A N 1
ATOM 1258 C CA . GLN A 1 158 ? -15.300 0.034 3.331 1.00 91.69 158 GLN A CA 1
ATOM 1259 C C . GLN A 1 158 ? -14.990 0.975 2.160 1.00 91.69 158 GLN A C 1
ATOM 1261 O O . GLN A 1 158 ? -14.784 0.516 1.043 1.00 91.69 158 GLN A O 1
ATOM 1266 N N . ARG A 1 159 ? -14.974 2.294 2.381 1.00 86.75 159 ARG A N 1
ATOM 1267 C CA . ARG A 1 159 ? -14.651 3.254 1.320 1.00 86.75 159 ARG A CA 1
ATOM 1268 C C . ARG A 1 159 ? -13.159 3.285 1.008 1.00 86.75 159 ARG A C 1
ATOM 1270 O O . ARG A 1 159 ? -12.797 3.562 -0.136 1.00 86.75 159 ARG A O 1
ATOM 1277 N N . ARG A 1 160 ? -12.314 2.983 1.996 1.00 81.69 160 ARG A N 1
ATOM 1278 C CA . ARG A 1 160 ? -10.854 3.102 1.898 1.00 81.69 160 ARG A CA 1
ATOM 1279 C C . ARG A 1 160 ? -10.159 1.795 1.539 1.00 81.69 160 ARG A C 1
ATOM 1281 O O . ARG A 1 160 ? -9.149 1.817 0.847 1.00 81.69 160 ARG A O 1
ATOM 1288 N N . PHE A 1 161 ? -10.681 0.668 2.012 1.00 81.56 161 PHE A N 1
ATOM 1289 C CA . PHE A 1 161 ? -10.073 -0.638 1.768 1.00 81.56 161 PHE A CA 1
ATOM 1290 C C . PHE A 1 161 ? -10.490 -1.228 0.410 1.00 81.56 161 PHE A C 1
ATOM 1292 O O . PHE A 1 161 ? -11.680 -1.205 0.098 1.00 81.56 161 PHE A O 1
ATOM 1299 N N . PRO A 1 162 ? -9.554 -1.821 -0.360 1.00 76.75 162 PRO A N 1
ATOM 1300 C CA . PRO A 1 162 ? -9.891 -2.638 -1.527 1.00 76.75 162 PRO A CA 1
ATOM 1301 C C . PRO A 1 162 ? -10.748 -3.853 -1.148 1.00 76.75 162 PRO A C 1
ATOM 1303 O O . PRO A 1 162 ? -10.567 -4.446 -0.079 1.00 76.75 162 PRO A O 1
ATOM 1306 N N . GLU A 1 163 ? -11.643 -4.271 -2.040 1.00 79.56 163 GLU A N 1
ATOM 1307 C CA . GLU A 1 163 ? -12.613 -5.337 -1.786 1.00 79.56 163 GLU A CA 1
ATOM 1308 C C . GLU A 1 163 ? -11.951 -6.684 -1.474 1.00 79.56 163 GLU A C 1
ATOM 1310 O O . GLU A 1 163 ? -12.456 -7.432 -0.637 1.00 79.56 163 GLU A O 1
ATOM 1315 N N . GLU A 1 164 ? -10.802 -7.003 -2.077 1.00 71.88 164 GLU A N 1
ATOM 1316 C CA . GLU A 1 164 ? -10.100 -8.256 -1.776 1.00 71.88 164 GLU A CA 1
ATOM 1317 C C . GLU A 1 164 ? -9.552 -8.279 -0.351 1.00 71.88 164 GLU A C 1
ATOM 1319 O O . GLU A 1 164 ? -9.599 -9.314 0.312 1.00 71.88 164 GLU A O 1
ATOM 1324 N N . VAL A 1 165 ? -9.107 -7.126 0.156 1.00 77.44 165 VAL A N 1
ATOM 1325 C CA . VAL A 1 165 ? -8.661 -7.006 1.547 1.00 77.44 165 VAL A CA 1
ATOM 1326 C C . VAL A 1 165 ? -9.845 -7.197 2.490 1.00 77.44 165 VAL A C 1
ATOM 1328 O O . VAL A 1 165 ? -9.734 -7.924 3.473 1.00 77.44 165 VAL A O 1
ATOM 1331 N N . LEU A 1 166 ? -11.000 -6.601 2.181 1.00 85.56 166 LEU A N 1
ATOM 1332 C CA . LEU A 1 166 ? -12.216 -6.778 2.979 1.00 85.56 166 LEU A CA 1
ATOM 1333 C C . LEU A 1 166 ? -12.685 -8.243 3.002 1.00 85.56 166 LEU A C 1
ATOM 1335 O O . LEU A 1 166 ? -13.140 -8.727 4.040 1.00 85.56 166 LEU A O 1
ATOM 1339 N N . LEU A 1 167 ? -12.537 -8.971 1.890 1.00 83.69 167 LEU A N 1
ATOM 1340 C CA . LEU A 1 167 ? -12.825 -10.407 1.826 1.00 83.69 167 LEU A CA 1
ATOM 1341 C C . LEU A 1 167 ? -11.855 -11.237 2.675 1.00 83.69 167 LEU A C 1
ATOM 1343 O O . LEU A 1 167 ? -12.290 -12.181 3.338 1.00 83.69 167 LEU A O 1
ATOM 1347 N N . ASP A 1 168 ? -10.570 -10.889 2.696 1.00 80.19 168 ASP A N 1
ATOM 1348 C CA . ASP A 1 168 ? -9.587 -11.546 3.562 1.00 80.19 168 ASP A CA 1
ATOM 1349 C C . ASP A 1 168 ? -9.883 -11.287 5.041 1.00 80.19 168 ASP A C 1
ATOM 1351 O O . ASP A 1 168 ? -9.904 -12.228 5.831 1.00 80.19 168 ASP A O 1
ATOM 1355 N N . VAL A 1 169 ? -10.212 -10.045 5.406 1.00 84.56 169 VAL A N 1
ATOM 1356 C CA . VAL A 1 169 ? -10.656 -9.670 6.760 1.00 84.56 169 VAL A CA 1
ATOM 1357 C C . VAL A 1 169 ? -11.880 -10.482 7.172 1.00 84.56 169 VAL A C 1
ATOM 1359 O O . VAL A 1 169 ? -11.932 -11.026 8.276 1.00 84.56 169 VAL A O 1
ATOM 1362 N N . LEU A 1 170 ? -12.861 -10.622 6.278 1.00 86.94 170 LEU A N 1
ATOM 1363 C CA . LEU A 1 170 ? -14.017 -11.472 6.530 1.00 86.94 170 LEU A CA 1
ATOM 1364 C C . LEU A 1 170 ? -13.595 -12.933 6.740 1.00 86.94 170 LEU A C 1
ATOM 1366 O O . LEU A 1 170 ? -14.188 -13.622 7.551 1.00 86.94 170 LEU A O 1
ATOM 1370 N N . ARG A 1 171 ? -12.570 -13.445 6.064 1.00 84.69 171 ARG A N 1
ATOM 1371 C CA . ARG A 1 171 ? -12.124 -14.836 6.250 1.00 84.69 171 ARG A CA 1
ATOM 1372 C C . ARG A 1 171 ? -11.271 -15.045 7.498 1.00 84.69 171 ARG A C 1
ATOM 1374 O O . ARG A 1 171 ? -11.142 -16.185 7.933 1.00 84.69 171 ARG A O 1
ATOM 1381 N N . THR A 1 172 ? -10.724 -13.993 8.099 1.00 80.38 172 THR A N 1
ATOM 1382 C CA . THR A 1 172 ? -9.852 -14.098 9.278 1.00 80.38 172 THR A CA 1
ATOM 1383 C C . THR A 1 172 ? -10.555 -13.827 10.604 1.00 80.38 172 THR A C 1
ATOM 1385 O O . THR A 1 172 ? -9.990 -14.163 11.638 1.00 80.38 172 THR A O 1
ATOM 1388 N N . HIS A 1 173 ? -11.777 -13.290 10.626 1.00 87.31 173 HIS A N 1
ATOM 1389 C CA . HIS A 1 173 ? -12.480 -12.998 11.883 1.00 87.31 173 HIS A CA 1
ATOM 1390 C C . HIS A 1 173 ? -13.564 -14.038 12.195 1.00 87.31 173 HIS A C 1
ATOM 1392 O O . HIS A 1 173 ? -14.435 -14.274 11.355 1.00 87.31 173 HIS A O 1
ATOM 1398 N N . PRO A 1 174 ? -13.570 -14.651 13.392 1.00 84.19 174 PRO A N 1
ATOM 1399 C CA . PRO A 1 174 ? -14.580 -15.646 13.760 1.00 84.19 174 PRO A CA 1
ATOM 1400 C C . PRO A 1 174 ? -15.975 -15.037 13.962 1.00 84.19 174 PRO A C 1
ATOM 1402 O O . PRO A 1 174 ? -16.984 -15.737 13.831 1.00 84.19 174 PRO A O 1
ATOM 1405 N N . LEU A 1 175 ? -16.045 -13.737 14.254 1.00 87.75 175 LEU A N 1
ATOM 1406 C CA . LEU A 1 175 ? -17.280 -12.999 14.482 1.00 87.75 175 LEU A CA 1
ATOM 1407 C C . LEU A 1 175 ? -17.331 -11.755 13.594 1.00 87.75 175 LEU A C 1
ATOM 1409 O O . LEU A 1 175 ? -16.334 -11.059 13.413 1.00 87.75 175 LEU A O 1
ATOM 1413 N N . VAL A 1 176 ? -18.516 -11.464 13.069 1.00 91.19 176 VAL A N 1
ATOM 1414 C CA . VAL A 1 176 ? -18.795 -10.257 12.286 1.00 91.19 176 VAL A CA 1
ATOM 1415 C C . VAL A 1 176 ? -19.913 -9.502 12.975 1.00 91.19 176 VAL A C 1
ATOM 1417 O O . VAL A 1 176 ? -20.986 -10.055 13.228 1.00 91.19 176 VAL A O 1
ATOM 1420 N N . ALA A 1 177 ? -19.676 -8.232 13.257 1.00 90.69 177 ALA A N 1
ATOM 1421 C CA . ALA A 1 177 ? -20.701 -7.337 13.748 1.00 90.69 177 ALA A CA 1
ATOM 1422 C C . ALA A 1 177 ? -21.321 -6.570 12.573 1.00 90.69 177 ALA A C 1
ATOM 1424 O O . ALA A 1 177 ? -20.645 -5.784 11.902 1.00 90.69 177 ALA A O 1
ATOM 1425 N N . LEU A 1 178 ? -22.610 -6.800 12.329 1.00 86.50 178 LEU A N 1
ATOM 1426 C CA . LEU A 1 178 ? -23.417 -6.066 11.358 1.00 86.50 178 LEU A CA 1
ATOM 1427 C C . LEU A 1 178 ? -24.359 -5.148 12.136 1.00 86.50 178 LEU A C 1
ATOM 1429 O O . LEU A 1 178 ? -25.231 -5.614 12.869 1.00 86.50 178 LEU A O 1
ATOM 1433 N N . ASP A 1 179 ? -24.149 -3.838 12.019 1.00 76.69 179 ASP A N 1
ATOM 1434 C CA . ASP A 1 179 ? -24.726 -2.854 12.939 1.00 76.69 179 ASP A CA 1
ATOM 1435 C C . ASP A 1 179 ? -24.409 -3.197 14.409 1.00 76.69 179 ASP A C 1
ATOM 1437 O O . ASP A 1 179 ? -23.260 -3.105 14.823 1.00 76.69 179 ASP A O 1
ATOM 1441 N N . GLN A 1 180 ? -25.413 -3.585 15.200 1.00 77.06 180 GLN A N 1
ATOM 1442 C CA . GLN A 1 180 ? -25.263 -4.007 16.602 1.00 77.06 180 GLN A CA 1
ATOM 1443 C C . GLN A 1 180 ? -25.478 -5.512 16.794 1.00 77.06 180 GLN A C 1
ATOM 1445 O O . GLN A 1 180 ? -25.417 -6.001 17.923 1.00 77.06 180 GLN A O 1
ATOM 1450 N N . ALA A 1 181 ? -25.749 -6.240 15.710 1.00 84.06 181 ALA A N 1
ATOM 1451 C CA . ALA A 1 181 ? -25.947 -7.676 15.744 1.00 84.06 181 ALA A CA 1
ATOM 1452 C C . ALA A 1 181 ? -24.609 -8.395 15.545 1.00 84.06 181 ALA A C 1
ATOM 1454 O O . ALA A 1 181 ? -23.873 -8.132 14.591 1.00 84.06 181 ALA A O 1
ATOM 1455 N N . ILE A 1 182 ? -24.299 -9.313 16.455 1.00 87.44 182 ILE A N 1
ATOM 1456 C CA . ILE A 1 182 ? -23.091 -10.130 16.430 1.00 87.44 182 ILE A CA 1
ATOM 1457 C C . ILE A 1 182 ? -23.415 -11.471 15.784 1.00 87.44 182 ILE A C 1
ATOM 1459 O O . ILE A 1 182 ? -24.257 -12.234 16.265 1.00 87.44 182 ILE A O 1
ATOM 1463 N N . HIS A 1 183 ? -22.725 -11.766 14.689 1.00 85.31 183 HIS A N 1
ATOM 1464 C CA . HIS A 1 183 ? -22.915 -12.974 13.906 1.00 85.31 183 HIS A CA 1
ATOM 1465 C C . HIS A 1 183 ? -21.670 -13.846 13.962 1.00 85.31 183 HIS A C 1
ATOM 1467 O O . HIS A 1 183 ? -20.550 -13.381 13.756 1.00 85.31 183 HIS A O 1
ATOM 1473 N N . ALA A 1 184 ? -21.880 -15.141 14.175 1.00 84.75 184 ALA A N 1
ATOM 1474 C CA . ALA A 1 184 ? -20.839 -16.120 13.934 1.00 84.75 184 ALA A CA 1
ATOM 1475 C C . ALA A 1 184 ? -20.553 -16.199 12.431 1.00 84.75 184 ALA A C 1
ATOM 1477 O O . ALA A 1 184 ? -21.473 -16.277 11.611 1.00 84.75 184 ALA A O 1
ATOM 1478 N N . ASN A 1 185 ? -19.277 -16.147 12.070 1.00 86.38 185 ASN A N 1
ATOM 1479 C CA . ASN A 1 185 ? -18.882 -15.969 10.690 1.00 86.38 185 ASN A CA 1
ATOM 1480 C C . ASN A 1 185 ? -18.689 -17.304 9.972 1.00 86.38 185 ASN A C 1
ATOM 1482 O O . ASN A 1 185 ? -17.714 -18.020 10.192 1.00 86.38 185 ASN A O 1
ATOM 1486 N N . LEU A 1 186 ? -19.601 -17.617 9.054 1.00 84.25 186 LEU A N 1
ATOM 1487 C CA . LEU A 1 186 ? -19.531 -18.827 8.230 1.00 84.25 186 LEU A CA 1
ATOM 1488 C C . LEU A 1 186 ? -18.289 -18.874 7.329 1.00 84.25 186 LEU A C 1
ATOM 1490 O O . LEU A 1 186 ? -17.808 -19.963 7.010 1.00 84.25 186 LEU A O 1
ATOM 1494 N N . TYR A 1 187 ? -17.769 -17.706 6.944 1.00 85.69 187 TYR A N 1
ATOM 1495 C CA . TYR A 1 187 ? -16.619 -17.567 6.053 1.00 85.69 187 TYR A CA 1
ATOM 1496 C C . TYR A 1 187 ? -15.277 -17.602 6.784 1.00 85.69 187 TYR A C 1
ATOM 1498 O O . TYR A 1 187 ? -14.237 -17.606 6.120 1.00 85.69 187 TYR A O 1
ATOM 1506 N N . TYR A 1 188 ? -15.288 -17.663 8.119 1.00 84.81 188 TYR A N 1
ATOM 1507 C CA . TYR A 1 188 ? -14.076 -17.758 8.916 1.00 84.81 188 TYR A CA 1
ATOM 1508 C C . TYR A 1 188 ? -13.281 -19.018 8.572 1.00 84.81 188 TYR A C 1
ATOM 1510 O O . TYR A 1 188 ? -13.798 -20.139 8.612 1.00 84.81 188 TYR A O 1
ATOM 1518 N N . LEU A 1 189 ? -11.998 -18.822 8.292 1.00 78.81 189 LEU A N 1
ATOM 1519 C CA . LEU A 1 189 ? -10.999 -19.854 8.105 1.00 78.81 189 LEU A CA 1
ATOM 1520 C C . LEU A 1 189 ? -9.975 -19.758 9.245 1.00 78.81 189 LEU A C 1
ATOM 1522 O O . LEU A 1 189 ? -9.369 -18.704 9.439 1.00 78.81 189 LEU A O 1
ATOM 1526 N N . PRO A 1 190 ? -9.712 -20.857 9.974 1.00 75.06 190 PRO A N 1
ATOM 1527 C CA . PRO A 1 190 ? -8.637 -20.900 10.947 1.00 75.06 190 PRO A CA 1
ATOM 1528 C C . PRO A 1 190 ? -7.308 -20.471 10.317 1.00 75.06 190 PRO A C 1
ATOM 1530 O O . PRO A 1 190 ? -7.027 -20.908 9.195 1.00 75.06 190 PRO A O 1
ATOM 1533 N N . PRO A 1 191 ? -6.445 -19.747 11.055 1.00 67.94 191 PRO A N 1
ATOM 1534 C CA . PRO A 1 191 ? -5.065 -19.417 10.692 1.00 67.94 191 PRO A CA 1
ATOM 1535 C C . PRO A 1 191 ? -4.357 -20.433 9.792 1.00 67.94 191 PRO A C 1
ATOM 1537 O O . PRO A 1 191 ? -3.890 -20.114 8.703 1.00 67.94 191 PRO A O 1
ATOM 1540 N N . ARG A 1 192 ? -4.338 -21.701 10.219 1.00 71.19 192 ARG A N 1
ATOM 1541 C CA . ARG A 1 192 ? -3.652 -22.791 9.514 1.00 71.19 192 ARG A CA 1
ATOM 1542 C C . ARG A 1 192 ? -4.232 -23.094 8.128 1.00 71.19 192 ARG A C 1
ATOM 1544 O O . ARG A 1 192 ? -3.474 -23.484 7.251 1.00 71.19 192 ARG A O 1
ATOM 1551 N N . ILE A 1 193 ? -5.546 -22.952 7.950 1.00 71.38 193 ILE A N 1
ATOM 1552 C CA . ILE A 1 193 ? -6.262 -23.241 6.698 1.00 71.38 193 ILE A CA 1
ATOM 1553 C C . ILE A 1 193 ? -6.205 -22.015 5.785 1.00 71.38 193 ILE A C 1
ATOM 1555 O O . ILE A 1 193 ? -5.922 -22.142 4.594 1.00 71.38 193 ILE A O 1
ATOM 1559 N N . PHE A 1 194 ? -6.430 -20.832 6.361 1.00 71.88 194 PHE A N 1
ATOM 1560 C CA . PHE A 1 194 ? -6.364 -19.558 5.659 1.00 71.88 194 PHE A CA 1
ATOM 1561 C C . PHE A 1 194 ? -4.967 -19.325 5.073 1.00 71.88 194 PHE A C 1
ATOM 1563 O O . PHE A 1 194 ? -4.828 -19.154 3.868 1.00 71.88 194 PHE A O 1
ATOM 1570 N N . LEU A 1 195 ? -3.915 -19.430 5.894 1.00 63.62 195 LEU A N 1
ATOM 1571 C CA . LEU A 1 195 ? -2.543 -19.233 5.427 1.00 63.62 195 LEU A CA 1
ATOM 1572 C C . LEU A 1 195 ? -2.133 -20.297 4.407 1.00 63.62 195 LEU A C 1
ATOM 1574 O O . LEU A 1 195 ? -1.484 -19.957 3.432 1.00 63.62 195 LEU A O 1
ATOM 1578 N N . ARG A 1 196 ? -2.532 -21.565 4.571 1.00 63.84 196 ARG A N 1
ATOM 1579 C CA . ARG A 1 196 ? -2.137 -22.633 3.636 1.00 63.84 196 ARG A CA 1
ATOM 1580 C C . ARG A 1 196 ? -2.817 -22.582 2.275 1.00 63.84 196 ARG A C 1
ATOM 1582 O O . ARG A 1 196 ? -2.317 -23.216 1.351 1.00 63.84 196 ARG A O 1
ATOM 1589 N N . GLN A 1 197 ? -3.934 -21.873 2.151 1.00 63.38 197 GLN A N 1
ATOM 1590 C CA . GLN A 1 197 ? -4.700 -21.780 0.907 1.00 63.38 197 GLN A CA 1
ATOM 1591 C C . GLN A 1 197 ? -5.065 -23.146 0.279 1.00 63.38 197 GLN A C 1
ATOM 1593 O O . GLN A 1 197 ? -5.237 -23.277 -0.933 1.00 63.38 197 GLN A O 1
ATOM 1598 N N . ASP A 1 198 ? -5.200 -24.200 1.096 1.00 70.12 198 ASP A N 1
ATOM 1599 C CA . ASP A 1 198 ? -5.621 -25.517 0.610 1.00 70.12 198 ASP A CA 1
ATOM 1600 C C . ASP A 1 198 ? -7.126 -25.490 0.311 1.00 70.12 198 ASP A C 1
ATOM 1602 O O . ASP A 1 198 ? -7.962 -25.578 1.213 1.00 70.12 198 ASP A O 1
ATOM 1606 N N . LYS A 1 199 ? -7.478 -25.392 -0.977 1.00 76.38 199 LYS A N 1
ATOM 1607 C CA . LYS A 1 199 ? -8.873 -25.332 -1.450 1.00 76.38 199 LYS A CA 1
ATOM 1608 C C . LYS A 1 199 ? -9.708 -26.522 -0.990 1.00 76.38 199 LYS A C 1
ATOM 1610 O O . LYS A 1 199 ? -10.901 -26.366 -0.735 1.00 76.38 199 LYS A O 1
ATOM 1615 N N . LYS A 1 200 ? -9.107 -27.711 -0.874 1.00 72.31 200 LYS A N 1
ATOM 1616 C CA . LYS A 1 200 ? -9.808 -28.897 -0.384 1.00 72.31 200 LYS A CA 1
ATOM 1617 C C . LYS A 1 200 ? -10.107 -28.729 1.100 1.00 72.31 200 LYS A C 1
ATOM 1619 O O . LYS A 1 200 ? -11.250 -28.937 1.494 1.00 72.31 200 LYS A O 1
ATOM 1624 N N . GLU A 1 201 ? -9.132 -28.339 1.916 1.00 76.56 201 GLU A N 1
ATOM 1625 C CA . GLU A 1 201 ? -9.351 -28.129 3.354 1.00 76.56 201 GLU A CA 1
ATOM 1626 C C . GLU A 1 201 ? -10.348 -26.985 3.615 1.00 76.56 201 GLU A C 1
ATOM 1628 O O . GLU A 1 201 ? -11.267 -27.156 4.414 1.00 76.56 201 GLU A O 1
ATOM 1633 N N . GLN A 1 202 ? -10.254 -25.879 2.867 1.00 80.56 202 GLN A N 1
ATOM 1634 C CA . GLN A 1 202 ? -11.217 -24.771 2.907 1.00 80.56 202 GLN A CA 1
ATOM 1635 C C . GLN A 1 202 ? -12.638 -25.223 2.559 1.00 80.56 202 GLN A C 1
ATOM 1637 O O . GLN A 1 202 ? -13.572 -24.934 3.301 1.00 80.56 202 GLN A O 1
ATOM 1642 N N . PHE A 1 203 ? -12.818 -25.967 1.463 1.00 80.25 203 PHE A N 1
ATOM 1643 C CA . PHE A 1 203 ? -14.131 -26.465 1.049 1.00 80.25 203 PHE A CA 1
ATOM 1644 C C . PHE A 1 203 ? -14.776 -27.349 2.123 1.00 80.25 203 PHE A C 1
ATOM 1646 O O . PHE A 1 203 ? -15.933 -27.140 2.489 1.00 80.25 203 PHE A O 1
ATOM 1653 N N . HIS A 1 204 ? -14.023 -28.309 2.670 1.00 80.44 204 HIS A N 1
ATOM 1654 C CA . HIS A 1 204 ? -14.534 -29.182 3.730 1.00 80.44 204 HIS A CA 1
ATOM 1655 C C . HIS A 1 204 ? -14.829 -28.400 5.016 1.00 80.44 204 HIS A C 1
ATOM 1657 O O . HIS A 1 204 ? -15.809 -28.699 5.698 1.00 80.44 204 HIS A O 1
ATOM 1663 N N . TRP A 1 205 ? -14.023 -27.383 5.326 1.00 82.81 205 TRP A N 1
ATOM 1664 C CA . TRP A 1 205 ? -14.261 -26.494 6.457 1.00 82.81 205 TRP A CA 1
ATOM 1665 C C . TRP A 1 205 ? -15.556 -25.690 6.297 1.00 82.81 205 TRP A C 1
ATOM 1667 O O . TRP A 1 205 ? -16.389 -25.681 7.203 1.00 82.81 205 TRP A O 1
ATOM 1677 N N . TYR A 1 206 ? -15.784 -25.089 5.127 1.00 83.56 206 TYR A N 1
ATOM 1678 C CA . TYR A 1 206 ? -17.025 -24.370 4.842 1.00 83.56 206 TYR A CA 1
ATOM 1679 C C . TYR A 1 206 ? -18.250 -25.283 4.919 1.00 83.56 206 TYR A C 1
ATOM 1681 O O . TYR A 1 206 ? -19.239 -24.915 5.554 1.00 83.56 206 TYR A O 1
ATOM 1689 N N . LEU A 1 207 ? -18.183 -26.498 4.361 1.00 79.94 207 LEU A N 1
ATOM 1690 C CA . LEU A 1 207 ? -19.270 -27.475 4.492 1.00 79.94 207 LEU A CA 1
ATOM 1691 C C . LEU A 1 207 ? -19.555 -27.836 5.954 1.00 79.94 207 LEU A C 1
ATOM 1693 O O . LEU A 1 207 ? -20.720 -27.944 6.336 1.00 79.94 207 LEU A O 1
ATOM 1697 N N . ALA A 1 208 ? -18.518 -27.992 6.780 1.00 78.31 208 ALA A N 1
ATOM 1698 C CA . ALA A 1 208 ? -18.682 -28.273 8.202 1.00 78.31 208 ALA A CA 1
ATOM 1699 C C . ALA A 1 208 ? -19.343 -27.102 8.952 1.00 78.31 208 ALA A C 1
ATOM 1701 O O . ALA A 1 208 ? -20.260 -27.333 9.742 1.00 78.31 208 ALA A O 1
ATOM 1702 N N . ASN A 1 209 ? -18.929 -25.862 8.669 1.00 75.56 209 ASN A N 1
ATOM 1703 C CA . ASN A 1 209 ? -19.512 -24.651 9.257 1.00 75.56 209 ASN A CA 1
ATOM 1704 C C . ASN A 1 209 ? -20.987 -24.467 8.875 1.00 75.56 209 ASN A C 1
ATOM 1706 O O . ASN A 1 209 ? -21.801 -24.101 9.722 1.00 75.56 209 ASN A O 1
ATOM 1710 N N . ILE A 1 210 ? -21.340 -24.743 7.615 1.00 76.69 210 ILE A N 1
ATOM 1711 C CA . ILE A 1 210 ? -22.720 -24.652 7.121 1.00 76.69 210 ILE A CA 1
ATOM 1712 C C . ILE A 1 210 ? -23.580 -25.775 7.716 1.00 76.69 210 ILE A C 1
ATOM 1714 O O . ILE A 1 210 ? -24.660 -25.515 8.242 1.00 76.69 210 ILE A O 1
ATOM 1718 N N . GLY A 1 211 ? -23.107 -27.024 7.645 1.00 64.62 211 GLY A N 1
ATOM 1719 C CA . GLY A 1 211 ? -23.901 -28.213 7.966 1.00 64.62 211 GLY A CA 1
ATOM 1720 C C . GLY A 1 211 ? -24.212 -28.403 9.451 1.00 64.62 211 GLY A C 1
ATOM 1721 O O . GLY A 1 211 ? -25.197 -29.057 9.781 1.00 64.62 211 GLY A O 1
ATOM 1722 N N . GLN A 1 212 ? -23.406 -27.843 10.355 1.00 61.03 212 GLN A N 1
ATOM 1723 C CA . GLN A 1 212 ? -23.611 -28.009 11.799 1.00 61.03 212 GLN A CA 1
ATOM 1724 C C . GLN A 1 212 ? -24.436 -26.886 12.438 1.00 61.03 212 GLN A C 1
ATOM 1726 O O . GLN A 1 212 ? -24.837 -27.019 13.593 1.00 61.03 212 GLN A O 1
ATOM 1731 N N . GLY A 1 213 ? -24.694 -25.796 11.704 1.00 55.22 213 GLY A N 1
ATOM 1732 C CA . GLY A 1 213 ? -25.064 -24.517 12.304 1.00 55.22 213 GLY A CA 1
ATOM 1733 C C . GLY A 1 213 ? -23.898 -23.994 13.148 1.00 55.22 213 GLY A C 1
ATOM 1734 O O . GLY A 1 213 ? -23.287 -24.732 13.918 1.00 55.22 213 GLY A O 1
ATOM 1735 N N . VAL A 1 214 ? -23.509 -22.732 12.989 1.00 51.53 214 VAL A N 1
ATOM 1736 C CA . VAL A 1 214 ? -22.317 -22.230 13.686 1.00 51.53 214 VAL A CA 1
ATOM 1737 C C . VAL A 1 214 ? -22.564 -22.220 15.195 1.00 51.53 214 VAL A C 1
ATOM 1739 O O . VAL A 1 214 ? -23.211 -21.317 15.722 1.00 51.53 214 VAL A O 1
ATOM 1742 N N . SER A 1 215 ? -22.065 -23.230 15.908 1.00 43.31 215 SER A N 1
ATOM 1743 C CA . SER A 1 215 ? -22.125 -23.235 17.363 1.00 43.31 215 SER A CA 1
ATOM 1744 C C . SER A 1 215 ? -20.982 -22.386 17.897 1.00 43.31 215 SER A C 1
ATOM 1746 O O . SER A 1 215 ? -19.817 -22.781 17.826 1.00 43.31 215 SER A O 1
ATOM 1748 N N . LEU A 1 216 ? -21.322 -21.234 18.483 1.00 43.97 216 LEU A N 1
ATOM 1749 C CA . LEU A 1 216 ? -20.389 -20.375 19.223 1.00 43.97 216 LEU A CA 1
ATOM 1750 C C . LEU A 1 216 ? -19.614 -21.153 20.307 1.00 43.97 216 LEU A C 1
ATOM 1752 O O . LEU A 1 216 ? -18.543 -20.729 20.715 1.00 43.97 216 LEU A O 1
ATOM 1756 N N . SER A 1 217 ? -20.118 -22.312 20.754 1.00 37.75 217 SER A N 1
ATOM 1757 C CA . SER A 1 217 ? -19.494 -23.157 21.779 1.00 37.75 217 SER A CA 1
ATOM 1758 C C . SER A 1 217 ? -18.255 -23.939 21.332 1.00 37.75 217 SER A C 1
ATOM 1760 O O . SER A 1 217 ? -17.592 -24.527 22.181 1.00 37.75 217 SER A O 1
ATOM 1762 N N . ARG A 1 218 ? -17.936 -23.998 20.033 1.00 37.72 218 ARG A N 1
ATOM 1763 C CA . ARG A 1 218 ? -16.845 -24.852 19.527 1.00 37.72 218 ARG A CA 1
ATOM 1764 C C . ARG A 1 218 ? -15.492 -24.152 19.400 1.00 37.72 218 ARG A C 1
ATOM 1766 O O . ARG A 1 218 ? -14.503 -24.804 19.082 1.00 37.72 218 ARG A O 1
ATOM 1773 N N . TRP A 1 219 ? -15.459 -22.848 19.650 1.00 43.66 219 TRP A N 1
ATOM 1774 C CA . TRP A 1 219 ? -14.275 -22.003 19.475 1.00 43.66 219 TRP A CA 1
ATOM 1775 C C . TRP A 1 219 ? -13.446 -21.857 20.760 1.00 43.66 219 TRP A C 1
ATOM 1777 O O . TRP A 1 219 ? -12.402 -21.215 20.747 1.00 43.66 219 TRP A O 1
ATOM 1787 N N . PHE A 1 220 ? -13.888 -22.490 21.851 1.00 38.88 220 PHE A N 1
ATOM 1788 C CA . PHE A 1 220 ? -13.210 -22.483 23.143 1.00 38.88 220 PHE A CA 1
ATOM 1789 C C . PHE A 1 220 ? -12.153 -23.591 23.206 1.00 38.88 220 PHE A C 1
ATOM 1791 O O . PHE A 1 220 ? -12.477 -24.777 23.291 1.00 38.88 220 PHE A O 1
ATOM 1798 N N . VAL A 1 221 ? -10.880 -23.200 23.238 1.00 33.59 221 VAL A N 1
ATOM 1799 C CA . VAL A 1 221 ? -9.939 -23.879 24.138 1.00 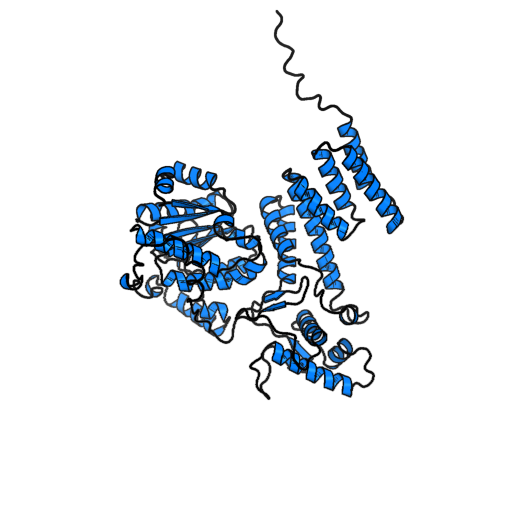33.59 221 VAL A CA 1
ATOM 1800 C C . VAL A 1 221 ? -10.336 -23.409 25.544 1.00 33.59 221 VAL A C 1
ATOM 1802 O O . VAL A 1 221 ? -10.701 -22.246 25.696 1.00 33.59 221 VAL A O 1
ATOM 1805 N N . GLY A 1 222 ? -10.428 -24.329 26.509 1.00 30.86 222 GLY A N 1
ATOM 1806 C CA . GLY A 1 222 ? -11.084 -24.112 27.809 1.00 30.86 222 GLY A CA 1
ATOM 1807 C C . GLY A 1 222 ? -10.645 -22.851 28.562 1.00 30.86 222 GLY A C 1
ATOM 1808 O O . GLY A 1 222 ? -9.614 -22.268 28.240 1.00 30.86 222 GLY A O 1
ATOM 1809 N N . GLU A 1 223 ? -11.446 -22.447 29.560 1.00 29.22 223 GLU A N 1
ATOM 1810 C CA . GLU A 1 223 ? -11.165 -21.295 30.431 1.00 29.22 223 GLU A CA 1
ATOM 1811 C C . GLU A 1 223 ? -9.662 -21.210 30.747 1.00 29.22 223 GLU A C 1
ATOM 1813 O O . GLU A 1 223 ? -9.104 -22.189 31.258 1.00 29.22 223 GLU A O 1
ATOM 1818 N N . PRO A 1 224 ? -8.982 -20.098 30.406 1.00 33.22 224 PRO A N 1
ATOM 1819 C CA . PRO A 1 224 ? -7.563 -19.974 30.680 1.00 33.22 224 PRO A CA 1
ATOM 1820 C C . PRO A 1 224 ? -7.368 -20.094 32.187 1.00 33.22 224 PRO A C 1
ATOM 1822 O O . PRO A 1 224 ? -7.947 -19.324 32.951 1.00 33.22 224 PRO A O 1
ATOM 1825 N N . ASP A 1 225 ? -6.573 -21.078 32.610 1.00 32.66 225 ASP A N 1
ATOM 1826 C CA . ASP A 1 225 ? -6.234 -21.259 34.015 1.00 32.66 225 ASP A CA 1
ATOM 1827 C C . ASP A 1 225 ? -5.524 -19.982 34.507 1.00 32.66 225 ASP A C 1
ATOM 1829 O O . ASP A 1 225 ? -4.410 -19.688 34.042 1.00 32.66 225 ASP A O 1
ATOM 1833 N N . PRO A 1 226 ? -6.122 -19.222 35.447 1.00 34.00 226 PRO A N 1
ATOM 1834 C CA . PRO A 1 226 ? -5.523 -18.005 35.990 1.00 34.00 226 PRO A CA 1
ATOM 1835 C C . PRO A 1 226 ? -4.145 -18.247 36.617 1.00 34.00 226 PRO A C 1
ATOM 1837 O O . PRO A 1 226 ? -3.375 -17.303 36.795 1.00 34.00 226 PRO A O 1
ATOM 1840 N N . SER A 1 227 ? -3.813 -19.501 36.943 1.00 33.47 227 SER A N 1
ATOM 1841 C CA . SER A 1 227 ? -2.521 -19.904 37.496 1.00 33.47 227 SER A CA 1
ATOM 1842 C C . SER A 1 227 ? -1.361 -19.835 36.488 1.00 33.47 227 SER A C 1
ATOM 1844 O O . SER A 1 227 ? -0.198 -19.763 36.893 1.00 33.47 227 SER A O 1
ATOM 1846 N N . THR A 1 228 ? -1.651 -19.798 35.180 1.00 34.53 228 THR A N 1
ATOM 1847 C CA . THR A 1 228 ? -0.628 -19.727 34.118 1.00 34.53 228 THR A CA 1
ATOM 1848 C C . THR A 1 228 ? -0.025 -18.328 33.950 1.00 34.53 228 THR A C 1
ATOM 1850 O O . THR A 1 228 ? 1.093 -18.186 33.448 1.00 34.53 228 THR A O 1
ATOM 1853 N N . LEU A 1 229 ? -0.702 -17.290 34.453 1.00 38.25 229 LEU A N 1
ATOM 1854 C CA . LEU A 1 229 ? -0.188 -15.924 34.541 1.00 38.25 229 LEU A CA 1
ATOM 1855 C C . LEU A 1 229 ? 0.681 -15.801 35.801 1.00 38.25 229 LEU A C 1
ATOM 1857 O O . LEU A 1 229 ? 0.205 -15.477 36.889 1.00 38.25 229 LEU A O 1
ATOM 1861 N N . ARG A 1 230 ? 1.982 -16.098 35.678 1.00 32.38 230 ARG A N 1
ATOM 1862 C CA . ARG A 1 230 ? 2.933 -15.944 36.792 1.00 32.38 230 ARG A CA 1
ATOM 1863 C C . ARG A 1 230 ? 2.881 -14.511 37.334 1.00 32.38 230 ARG A C 1
ATOM 1865 O O . ARG A 1 230 ? 3.204 -13.567 36.619 1.00 32.38 230 ARG A O 1
ATOM 1872 N N . ARG A 1 231 ? 2.547 -14.361 38.623 1.00 30.67 231 ARG A N 1
ATOM 1873 C CA . ARG A 1 231 ? 2.724 -13.107 39.374 1.00 30.67 231 ARG A CA 1
ATOM 1874 C C . ARG A 1 231 ? 4.201 -12.714 39.338 1.00 30.67 231 ARG A C 1
ATOM 1876 O O . ARG A 1 231 ? 5.015 -13.314 40.036 1.00 30.67 231 ARG A O 1
ATOM 1883 N N . GLY A 1 232 ? 4.547 -11.713 38.535 1.00 30.89 232 GLY A N 1
ATOM 1884 C CA . GLY A 1 232 ? 5.829 -11.029 38.658 1.00 30.89 232 GLY A CA 1
ATOM 1885 C C . GLY A 1 232 ? 5.857 -10.298 39.997 1.00 30.89 232 GLY A C 1
ATOM 1886 O O . GLY A 1 232 ? 5.076 -9.377 40.218 1.00 30.89 232 GLY A O 1
ATOM 1887 N N . SER A 1 233 ? 6.704 -10.743 40.923 1.00 29.52 233 SER A N 1
ATOM 1888 C CA . SER A 1 233 ? 6.935 -10.045 42.185 1.00 29.52 233 SER A CA 1
ATOM 1889 C C . SER A 1 233 ? 7.550 -8.678 41.896 1.00 29.52 233 SER A C 1
ATOM 1891 O O . SER A 1 233 ? 8.621 -8.599 41.295 1.00 29.52 233 SER A O 1
ATOM 1893 N N . GLY A 1 234 ? 6.870 -7.615 42.317 1.00 30.59 234 GLY A N 1
ATOM 1894 C CA . GLY A 1 234 ? 7.351 -6.252 42.163 1.00 30.59 234 GLY A CA 1
ATOM 1895 C C . GLY A 1 234 ? 8.647 -6.001 42.932 1.00 30.59 234 GLY A C 1
ATOM 1896 O O . GLY A 1 234 ? 8.709 -6.225 44.139 1.00 30.59 234 GLY A O 1
ATOM 1897 N N . ARG A 1 235 ? 9.656 -5.516 42.210 1.00 30.48 235 ARG A N 1
ATOM 1898 C CA . ARG A 1 235 ? 10.481 -4.322 42.471 1.00 30.48 235 ARG A CA 1
ATOM 1899 C C . ARG A 1 235 ? 11.569 -4.266 41.391 1.00 30.48 235 ARG A C 1
ATOM 1901 O O . ARG A 1 235 ? 11.997 -5.306 40.903 1.00 30.48 235 ARG A O 1
ATOM 1908 N N . ASP A 1 236 ? 11.945 -3.043 41.036 1.00 26.62 236 ASP A N 1
ATOM 1909 C CA . ASP A 1 236 ? 12.963 -2.645 40.050 1.00 26.62 236 ASP A CA 1
ATOM 1910 C C . ASP A 1 236 ? 12.454 -2.481 38.607 1.00 26.62 236 ASP A C 1
ATOM 1912 O O . ASP A 1 236 ? 12.729 -3.241 37.677 1.00 26.62 236 ASP A O 1
ATOM 1916 N N . SER A 1 237 ? 11.685 -1.407 38.445 1.00 34.78 237 SER A N 1
ATOM 1917 C CA . SER A 1 237 ? 11.365 -0.738 37.189 1.00 34.78 237 SER A CA 1
ATOM 1918 C C . SER A 1 237 ? 12.589 0.029 36.678 1.00 34.78 237 SER A C 1
ATOM 1920 O O . SER A 1 237 ? 12.902 1.060 37.258 1.00 34.78 237 SER A O 1
ATOM 1922 N N . GLU A 1 238 ? 13.270 -0.495 35.646 1.00 29.12 238 GLU A N 1
ATOM 1923 C CA . GLU A 1 238 ? 13.897 0.272 34.532 1.00 29.12 238 GLU A CA 1
ATOM 1924 C C . GLU A 1 238 ? 14.825 -0.561 33.612 1.00 29.12 238 GLU A C 1
ATOM 1926 O O . GLU A 1 238 ? 15.186 -0.093 32.535 1.00 29.12 238 GLU A O 1
ATOM 1931 N N . HIS A 1 239 ? 15.168 -1.821 33.925 1.00 28.12 239 HIS A N 1
ATOM 1932 C CA . HIS A 1 239 ? 16.187 -2.571 33.149 1.00 28.12 239 HIS A CA 1
ATOM 1933 C C . HIS A 1 239 ? 15.791 -3.977 32.647 1.00 28.12 239 HIS A C 1
ATOM 1935 O O . HIS A 1 239 ? 16.598 -4.903 32.681 1.00 28.12 239 HIS A O 1
ATOM 1941 N N . ARG A 1 240 ? 14.565 -4.176 32.132 1.00 31.73 240 ARG A N 1
ATOM 1942 C CA . ARG A 1 240 ? 14.150 -5.480 31.546 1.00 31.73 240 ARG A CA 1
ATOM 1943 C C . ARG A 1 240 ? 13.284 -5.426 30.276 1.00 31.73 240 ARG A C 1
ATOM 1945 O O . ARG A 1 240 ? 12.539 -6.362 30.011 1.00 31.73 240 ARG A O 1
ATOM 1952 N N . LEU A 1 241 ? 13.391 -4.382 29.452 1.00 32.34 241 LEU A N 1
ATOM 1953 C CA . LEU A 1 241 ? 12.721 -4.377 28.137 1.00 32.34 241 LEU A CA 1
ATOM 1954 C C . LEU A 1 241 ? 13.459 -5.226 27.082 1.00 32.34 241 LEU A C 1
ATOM 1956 O O . LEU A 1 241 ? 12.809 -5.834 26.238 1.00 32.34 241 LEU A O 1
ATOM 1960 N N . GLU A 1 242 ? 14.785 -5.361 27.167 1.00 29.27 242 GLU A N 1
ATOM 1961 C CA . GLU A 1 242 ? 15.567 -6.133 26.183 1.00 29.27 242 GLU A CA 1
ATOM 1962 C C . GLU A 1 242 ? 15.485 -7.659 26.382 1.00 29.27 242 GLU A C 1
ATOM 1964 O O . GLU A 1 242 ? 15.509 -8.408 25.410 1.00 29.27 242 GLU A O 1
ATOM 1969 N N . GLY A 1 243 ? 15.329 -8.140 27.622 1.00 27.53 243 GLY A N 1
ATOM 1970 C CA . GLY A 1 243 ? 15.381 -9.578 27.940 1.00 27.53 243 GLY A CA 1
ATOM 1971 C C . GLY A 1 243 ? 14.069 -10.358 27.773 1.00 27.53 243 GLY A C 1
ATOM 1972 O O . GLY A 1 243 ? 14.078 -11.581 27.819 1.00 27.53 243 GLY A O 1
ATOM 1973 N N . LEU A 1 244 ? 12.929 -9.683 27.593 1.00 31.55 244 LEU A N 1
ATOM 1974 C CA . LEU A 1 244 ? 11.616 -10.335 27.431 1.00 31.55 244 LEU A CA 1
ATOM 1975 C C . LEU A 1 244 ? 11.179 -10.461 25.964 1.00 31.55 244 LEU A C 1
ATOM 1977 O O . LEU A 1 244 ? 10.292 -11.255 25.659 1.00 31.55 244 LEU A O 1
ATOM 1981 N N . LEU A 1 245 ? 11.843 -9.744 25.052 1.00 33.38 245 LEU A N 1
ATOM 1982 C CA . LEU A 1 245 ? 11.719 -9.947 23.605 1.00 33.38 245 LEU A CA 1
ATOM 1983 C C . LEU A 1 245 ? 12.507 -11.185 23.130 1.00 33.38 245 LEU A C 1
ATOM 1985 O O . LEU A 1 245 ? 12.185 -11.740 22.082 1.00 33.38 245 LEU A O 1
ATOM 1989 N N . SER A 1 246 ? 13.502 -11.651 23.899 1.00 30.73 246 SER A N 1
ATOM 1990 C CA . SER A 1 246 ? 14.358 -12.796 23.542 1.00 30.73 246 SER A CA 1
ATOM 1991 C C . SER A 1 246 ? 13.789 -14.173 23.907 1.00 30.73 246 SER A C 1
ATOM 1993 O O . SER A 1 246 ? 14.206 -15.168 23.316 1.00 30.73 246 SER A O 1
ATOM 1995 N N . ASP A 1 247 ? 12.837 -14.247 24.844 1.00 27.05 247 ASP A N 1
ATOM 1996 C CA . ASP A 1 247 ? 12.338 -15.523 25.391 1.00 27.05 247 ASP A CA 1
ATOM 1997 C C . ASP A 1 247 ? 11.011 -16.005 24.781 1.00 27.05 247 ASP A C 1
ATOM 1999 O O . ASP A 1 247 ? 10.575 -17.131 25.046 1.00 27.05 247 ASP A O 1
ATOM 2003 N N . VAL A 1 248 ? 10.388 -15.225 23.891 1.00 30.88 248 VAL A N 1
ATOM 2004 C CA . VAL A 1 248 ? 9.259 -15.714 23.087 1.00 30.88 248 VAL A CA 1
ATOM 2005 C C . VAL A 1 248 ? 9.809 -16.568 21.945 1.00 30.88 248 VAL A C 1
ATOM 2007 O O . VAL A 1 248 ? 9.988 -16.117 20.814 1.00 30.88 248 VAL A O 1
ATOM 2010 N N . ARG A 1 249 ? 10.073 -17.849 22.229 1.00 24.48 249 ARG A N 1
ATOM 2011 C CA . ARG A 1 249 ? 10.235 -18.852 21.170 1.00 24.48 249 ARG A CA 1
ATOM 2012 C C . ARG A 1 249 ? 8.890 -19.058 20.492 1.00 24.48 249 ARG A C 1
ATOM 2014 O O . ARG A 1 249 ? 8.060 -19.848 20.934 1.00 24.48 249 ARG A O 1
ATOM 2021 N N . TRP A 1 250 ? 8.698 -18.326 19.404 1.00 30.48 250 TRP A N 1
ATOM 2022 C CA . TRP A 1 250 ? 7.562 -18.492 18.520 1.00 30.48 250 TRP A CA 1
ATOM 2023 C C . TRP A 1 250 ? 7.585 -19.909 17.926 1.00 30.48 250 TRP A C 1
ATOM 2025 O O . TRP A 1 250 ? 8.590 -20.293 17.317 1.00 30.48 250 TRP A O 1
ATOM 2035 N N . PRO A 1 251 ? 6.513 -20.706 18.038 1.00 25.72 251 PRO A N 1
ATOM 2036 C CA . PRO A 1 251 ? 6.400 -21.924 17.257 1.00 25.72 251 PRO A CA 1
ATOM 2037 C C . PRO A 1 251 ? 6.156 -21.539 15.790 1.00 25.72 251 PRO A C 1
ATOM 2039 O O . PRO A 1 251 ? 5.022 -21.551 15.316 1.00 25.72 251 PRO A O 1
ATOM 2042 N N . ILE A 1 252 ? 7.201 -21.169 15.032 1.00 29.31 252 ILE A N 1
ATOM 2043 C CA . ILE A 1 252 ? 7.079 -21.152 13.571 1.00 29.31 252 ILE A CA 1
ATOM 2044 C C . ILE A 1 252 ? 7.291 -22.595 13.160 1.00 29.31 252 ILE A C 1
ATOM 2046 O O . ILE A 1 252 ? 8.418 -23.060 13.004 1.00 29.31 252 ILE A O 1
ATOM 2050 N N . SER A 1 253 ? 6.193 -23.302 12.937 1.00 35.75 253 SER A N 1
ATOM 2051 C CA . SER A 1 253 ? 6.146 -24.113 11.730 1.00 35.75 253 SER A CA 1
ATOM 2052 C C . SER A 1 253 ? 4.718 -24.472 11.354 1.00 35.75 253 SER A C 1
ATOM 2054 O O . SER A 1 253 ? 4.144 -25.422 11.882 1.00 35.75 253 SER A O 1
ATOM 2056 N N . PRO A 1 254 ? 4.192 -23.830 10.307 1.00 34.94 254 PRO A N 1
ATOM 2057 C CA . PRO A 1 254 ? 3.502 -24.558 9.276 1.00 34.94 254 PRO A CA 1
ATOM 2058 C C . PRO A 1 254 ? 4.407 -24.518 8.054 1.00 34.94 254 PRO A C 1
ATOM 2060 O O . PRO A 1 254 ? 4.296 -23.654 7.186 1.00 34.94 254 PRO A O 1
ATOM 2063 N N . ALA A 1 255 ? 5.324 -25.480 7.990 1.00 32.88 255 ALA A N 1
ATOM 2064 C CA . ALA A 1 255 ? 5.983 -25.814 6.746 1.00 32.88 255 ALA A CA 1
ATOM 2065 C C . ALA A 1 255 ? 4.933 -25.889 5.616 1.00 32.88 255 ALA A C 1
ATOM 2067 O O . ALA A 1 255 ? 3.935 -26.617 5.705 1.00 32.88 255 ALA A O 1
ATOM 2068 N N . ALA A 1 256 ? 5.209 -25.111 4.569 1.00 40.84 256 ALA A N 1
ATOM 2069 C CA . ALA A 1 256 ? 4.688 -25.235 3.216 1.00 40.84 256 ALA A CA 1
ATOM 2070 C C . ALA A 1 256 ? 3.171 -25.048 3.014 1.00 40.84 256 ALA A C 1
ATOM 2072 O O . ALA A 1 256 ? 2.490 -25.992 2.626 1.00 40.84 256 ALA A O 1
ATOM 2073 N N . ALA A 1 257 ? 2.666 -23.826 3.199 1.00 47.25 257 ALA A N 1
ATOM 2074 C CA . ALA A 1 257 ? 1.903 -23.085 2.179 1.00 47.25 257 ALA A CA 1
ATOM 2075 C C . ALA A 1 257 ? 1.479 -21.719 2.751 1.00 47.25 257 ALA A C 1
ATOM 2077 O O . ALA A 1 257 ? 1.035 -21.643 3.892 1.00 47.25 257 ALA A O 1
ATOM 2078 N N . GLY A 1 258 ? 1.689 -20.655 1.981 1.00 60.75 258 GLY A N 1
ATOM 2079 C CA . GLY A 1 258 ? 1.306 -19.281 2.301 1.00 60.75 258 GLY A CA 1
ATOM 2080 C C . GLY A 1 258 ? 1.711 -18.325 1.193 1.00 60.75 258 GLY A C 1
ATOM 2081 O O . GLY A 1 258 ? 2.362 -18.741 0.233 1.00 60.75 258 GLY A O 1
ATOM 2082 N N . ARG A 1 259 ? 1.279 -17.066 1.294 1.00 72.31 259 ARG A N 1
ATOM 2083 C CA . ARG A 1 259 ? 1.490 -16.062 0.246 1.00 72.31 259 ARG A CA 1
ATOM 2084 C C . ARG A 1 259 ? 2.951 -15.637 0.153 1.00 72.31 259 ARG A C 1
ATOM 2086 O O . ARG A 1 259 ? 3.605 -15.428 1.176 1.00 72.31 259 ARG A O 1
ATOM 2093 N N . TRP A 1 260 ? 3.465 -15.481 -1.062 1.00 82.38 260 TRP A N 1
ATOM 2094 C CA . TRP A 1 260 ? 4.727 -14.766 -1.261 1.00 82.38 260 TRP A CA 1
ATOM 2095 C C . TRP A 1 260 ? 4.478 -13.267 -1.201 1.00 82.38 260 TRP A C 1
ATOM 2097 O O . TRP A 1 260 ? 3.373 -12.802 -1.481 1.00 82.38 260 TRP A O 1
ATOM 2107 N N . ARG A 1 261 ? 5.519 -12.513 -0.854 1.00 81.69 261 ARG A N 1
ATOM 2108 C CA . ARG A 1 261 ? 5.510 -11.051 -0.948 1.00 81.69 261 ARG A CA 1
ATOM 2109 C C . ARG A 1 261 ? 6.632 -10.640 -1.869 1.00 81.69 261 ARG A C 1
ATOM 2111 O O . ARG A 1 261 ? 7.795 -10.950 -1.605 1.00 81.69 261 ARG A O 1
ATOM 2118 N N . ILE A 1 262 ? 6.271 -9.993 -2.960 1.00 90.06 262 ILE A N 1
ATOM 2119 C CA . ILE A 1 262 ? 7.188 -9.654 -4.032 1.00 90.06 262 ILE A CA 1
ATOM 2120 C C . ILE A 1 262 ? 7.188 -8.139 -4.157 1.00 90.06 262 ILE A C 1
ATOM 2122 O O . ILE A 1 262 ? 6.158 -7.531 -4.435 1.00 90.06 262 ILE A O 1
ATOM 2126 N N . TYR A 1 263 ? 8.354 -7.553 -3.925 1.00 88.75 263 TYR A N 1
ATOM 2127 C CA . TYR A 1 263 ? 8.599 -6.140 -4.122 1.00 88.75 263 TYR A CA 1
ATOM 2128 C C . TYR A 1 263 ? 9.358 -5.956 -5.426 1.00 88.75 263 TYR A C 1
ATOM 2130 O O . TYR A 1 263 ? 10.456 -6.496 -5.582 1.00 88.75 263 TYR A O 1
ATOM 2138 N N . CYS A 1 264 ? 8.759 -5.224 -6.349 1.00 95.44 264 CYS A N 1
ATOM 2139 C CA . CYS A 1 264 ? 9.260 -4.903 -7.668 1.00 95.44 264 CYS A CA 1
ATOM 2140 C C . CYS A 1 264 ? 9.391 -3.393 -7.887 1.00 95.44 264 CYS A C 1
ATOM 2142 O O . CYS A 1 264 ? 10.022 -3.018 -8.864 1.00 95.44 264 CYS A O 1
ATOM 2144 N N . LEU A 1 265 ? 8.829 -2.519 -7.047 1.00 94.31 265 LEU A N 1
ATOM 2145 C CA . LEU A 1 265 ? 9.029 -1.068 -7.150 1.00 94.31 265 LEU A CA 1
ATOM 2146 C C . LEU A 1 265 ? 10.311 -0.675 -6.400 1.00 94.31 265 LEU A C 1
ATOM 2148 O O . LEU A 1 265 ? 10.341 -0.605 -5.171 1.00 94.31 265 LEU A O 1
ATOM 2152 N N . GLY A 1 266 ? 11.395 -0.468 -7.148 1.00 93.00 266 GLY A N 1
ATOM 2153 C CA . GLY A 1 266 ? 12.761 -0.380 -6.637 1.00 93.00 266 GLY A CA 1
ATOM 2154 C C . GLY A 1 266 ? 13.509 -1.706 -6.798 1.00 93.00 266 GLY A C 1
ATOM 2155 O O . GLY A 1 266 ? 13.401 -2.375 -7.826 1.00 93.00 266 GLY A O 1
ATOM 2156 N N . GLU A 1 267 ? 14.304 -2.087 -5.796 1.00 91.31 267 GLU A N 1
ATOM 2157 C CA . GLU A 1 267 ? 15.054 -3.348 -5.838 1.00 91.31 267 GLU A CA 1
ATOM 2158 C C . GLU A 1 267 ? 14.152 -4.575 -5.648 1.00 91.31 267 GLU A C 1
ATOM 2160 O O . GLU A 1 267 ? 13.353 -4.633 -4.703 1.00 91.31 267 GLU A O 1
ATOM 2165 N N . LEU A 1 268 ? 14.362 -5.603 -6.481 1.00 94.06 268 LEU A N 1
ATOM 2166 C CA . LEU A 1 268 ? 13.648 -6.873 -6.390 1.00 94.06 268 LEU A CA 1
ATOM 2167 C C . LEU A 1 268 ? 13.924 -7.578 -5.054 1.00 94.06 268 LEU A C 1
ATOM 2169 O O . LEU A 1 268 ? 15.023 -8.101 -4.808 1.00 94.06 268 LEU A O 1
ATOM 2173 N N . ARG A 1 269 ? 12.883 -7.683 -4.223 1.00 90.00 269 ARG A N 1
ATOM 2174 C CA . ARG A 1 269 ? 12.893 -8.426 -2.955 1.00 90.00 269 ARG A CA 1
ATOM 2175 C C . ARG A 1 269 ? 11.735 -9.409 -2.930 1.00 90.00 269 ARG A C 1
ATOM 2177 O O . ARG A 1 269 ? 10.599 -9.050 -3.207 1.00 90.00 269 ARG A O 1
ATOM 2184 N N . VAL A 1 270 ? 12.019 -10.659 -2.582 1.00 90.19 270 VAL A N 1
ATOM 2185 C CA . VAL A 1 270 ? 11.006 -11.716 -2.509 1.00 90.19 270 VAL A CA 1
ATOM 2186 C C . VAL A 1 270 ? 11.072 -12.340 -1.132 1.00 90.19 270 VAL A C 1
ATOM 2188 O O . VAL A 1 270 ? 12.105 -12.886 -0.755 1.00 90.19 270 VAL A O 1
ATOM 2191 N N . TYR A 1 271 ? 9.975 -12.267 -0.392 1.00 81.19 271 TYR A N 1
ATOM 2192 C CA . TYR A 1 271 ? 9.826 -12.931 0.892 1.00 81.19 271 TYR A CA 1
ATOM 2193 C C . TYR A 1 271 ? 8.976 -14.179 0.711 1.00 81.19 271 TYR A C 1
ATOM 2195 O O . TYR A 1 271 ? 7.890 -14.144 0.120 1.00 81.19 271 TYR A O 1
ATOM 2203 N N . ARG A 1 272 ? 9.492 -15.288 1.233 1.00 78.25 272 ARG A N 1
ATOM 2204 C CA . ARG A 1 272 ? 8.785 -16.563 1.298 1.00 78.25 272 ARG A CA 1
ATOM 2205 C C . ARG A 1 272 ? 7.639 -16.486 2.317 1.00 78.25 272 ARG A C 1
ATOM 2207 O O . ARG A 1 272 ? 7.576 -15.546 3.113 1.00 78.25 272 ARG A O 1
ATOM 2214 N N . PRO A 1 273 ? 6.743 -17.488 2.338 1.00 69.19 273 PRO A N 1
ATOM 2215 C CA . PRO A 1 273 ? 5.598 -17.498 3.247 1.00 69.19 273 PRO A CA 1
ATOM 2216 C C . PRO A 1 273 ? 5.968 -17.467 4.730 1.00 69.19 273 PRO A C 1
ATOM 2218 O O . PRO A 1 273 ? 5.194 -16.983 5.543 1.00 69.19 273 PRO A O 1
ATOM 2221 N N . ASP A 1 274 ? 7.153 -17.970 5.075 1.00 64.25 274 ASP A N 1
ATOM 2222 C CA . ASP A 1 274 ? 7.710 -17.954 6.431 1.00 64.25 274 ASP A CA 1
ATOM 2223 C C . ASP A 1 274 ? 8.367 -16.611 6.809 1.00 64.25 274 ASP A C 1
ATOM 2225 O O . ASP A 1 274 ? 8.981 -16.504 7.866 1.00 64.25 274 ASP A O 1
ATOM 2229 N N . GLY A 1 275 ? 8.268 -15.597 5.943 1.00 65.81 275 GLY A N 1
ATOM 2230 C CA . GLY A 1 275 ? 8.870 -14.279 6.136 1.00 65.81 275 GLY A CA 1
ATOM 2231 C C . GLY A 1 275 ? 10.361 -14.218 5.799 1.00 65.81 275 GLY A C 1
ATOM 2232 O O . GLY A 1 275 ? 10.956 -13.147 5.883 1.00 65.81 275 GLY A O 1
ATOM 2233 N N . THR A 1 276 ? 10.986 -15.322 5.379 1.00 75.69 276 THR A N 1
ATOM 2234 C CA . THR A 1 276 ? 12.407 -15.313 5.016 1.00 75.69 276 THR A CA 1
ATOM 2235 C C . THR A 1 276 ? 12.626 -14.641 3.664 1.00 75.69 276 THR A C 1
ATOM 2237 O O . THR A 1 276 ? 11.953 -14.947 2.675 1.00 75.69 276 THR A O 1
ATOM 2240 N N . LEU A 1 277 ? 13.610 -13.743 3.593 1.00 82.19 277 LEU A N 1
ATOM 2241 C CA . LEU A 1 277 ? 14.038 -13.153 2.328 1.00 82.19 277 LEU A CA 1
ATOM 2242 C C . LEU A 1 277 ? 14.699 -14.229 1.448 1.00 82.19 277 LEU A C 1
ATOM 2244 O O . LEU A 1 277 ? 15.504 -15.048 1.909 1.00 82.19 277 LEU A O 1
ATOM 2248 N N . VAL A 1 278 ? 14.363 -14.243 0.160 1.00 89.38 278 VAL A N 1
ATOM 2249 C CA . VAL A 1 278 ? 15.060 -15.051 -0.840 1.00 89.38 278 VAL A CA 1
ATOM 2250 C C . VAL A 1 278 ? 16.475 -14.510 -0.992 1.00 89.38 278 VAL A C 1
ATOM 2252 O O . VAL A 1 278 ? 16.681 -13.377 -1.424 1.00 89.38 278 VAL A O 1
ATOM 2255 N N . ASN A 1 279 ? 17.458 -15.340 -0.641 1.00 87.81 279 ASN A N 1
ATOM 2256 C CA . ASN A 1 279 ? 18.850 -15.027 -0.905 1.00 87.81 279 ASN A CA 1
ATOM 2257 C C . ASN A 1 279 ? 19.160 -15.305 -2.381 1.00 87.81 279 ASN A C 1
ATOM 2259 O O . ASN A 1 279 ? 19.137 -16.450 -2.830 1.00 87.81 279 ASN A O 1
ATOM 2263 N N . TRP A 1 280 ? 19.445 -14.238 -3.122 1.00 86.19 280 TRP A N 1
ATOM 2264 C CA . TRP A 1 280 ? 19.846 -14.308 -4.524 1.00 86.19 280 TRP A CA 1
ATOM 2265 C C . TRP A 1 280 ? 21.344 -14.573 -4.701 1.00 86.19 280 TRP A C 1
ATOM 2267 O O . TRP A 1 280 ? 21.759 -14.999 -5.781 1.00 86.19 280 TRP A O 1
ATOM 2277 N N . ASP A 1 281 ? 22.147 -14.284 -3.672 1.00 79.62 281 ASP A N 1
ATOM 2278 C CA . ASP A 1 281 ? 23.594 -14.449 -3.687 1.00 79.62 281 ASP A CA 1
ATOM 2279 C C . ASP A 1 281 ? 23.957 -15.907 -3.408 1.00 79.62 281 ASP A C 1
ATOM 2281 O O . ASP A 1 281 ? 24.068 -16.373 -2.271 1.00 79.62 281 ASP A O 1
ATOM 2285 N N . MET A 1 282 ? 24.071 -16.654 -4.499 1.00 69.44 282 MET A N 1
ATOM 2286 C CA . MET A 1 282 ? 24.441 -18.057 -4.478 1.00 69.44 282 MET A CA 1
ATOM 2287 C C . MET A 1 282 ? 25.940 -18.147 -4.751 1.00 69.44 282 MET A C 1
ATOM 2289 O O . MET A 1 282 ? 26.406 -17.637 -5.767 1.00 69.44 282 MET A O 1
ATOM 2293 N N . THR A 1 283 ? 26.681 -18.891 -3.925 1.00 55.41 283 THR A N 1
ATOM 2294 C CA . THR A 1 283 ? 28.150 -19.095 -3.989 1.00 55.41 283 THR A CA 1
ATOM 2295 C C . THR A 1 283 ? 28.711 -19.519 -5.361 1.00 55.41 283 THR A C 1
ATOM 2297 O O . THR A 1 283 ? 29.926 -19.536 -5.545 1.00 55.41 283 THR A O 1
ATOM 2300 N N . LYS A 1 284 ? 27.857 -19.876 -6.334 1.00 55.38 284 LYS A N 1
ATOM 2301 C CA . LYS A 1 284 ? 28.207 -20.252 -7.721 1.00 55.38 284 LYS A CA 1
ATOM 2302 C C . LYS A 1 284 ? 27.252 -19.676 -8.791 1.00 55.38 284 LYS A C 1
ATOM 2304 O O . LYS A 1 284 ? 27.203 -20.194 -9.910 1.00 55.38 284 LYS A O 1
ATOM 2309 N N . GLY A 1 285 ? 26.442 -18.669 -8.457 1.00 59.38 285 GLY A N 1
ATOM 2310 C CA . GLY A 1 285 ? 25.402 -18.108 -9.327 1.00 59.38 285 GLY A CA 1
ATOM 2311 C C . GLY A 1 285 ? 25.703 -16.678 -9.775 1.00 59.38 285 GLY A C 1
ATOM 2312 O O . GLY A 1 285 ? 26.269 -15.884 -9.036 1.00 59.38 285 GLY A O 1
ATOM 2313 N N . ALA A 1 286 ? 25.289 -16.318 -10.992 1.00 76.56 286 ALA A N 1
ATOM 2314 C CA . ALA A 1 286 ? 25.292 -14.923 -11.423 1.00 76.56 286 ALA A CA 1
ATOM 2315 C C . ALA A 1 286 ? 24.030 -14.229 -10.887 1.00 76.56 286 ALA A C 1
ATOM 2317 O O . ALA A 1 286 ? 23.010 -14.203 -11.577 1.00 76.56 286 ALA A O 1
ATOM 2318 N N . THR A 1 287 ? 24.099 -13.668 -9.677 1.00 83.69 287 THR A N 1
ATOM 2319 C CA . THR A 1 287 ? 22.983 -13.060 -8.917 1.00 83.69 287 THR A CA 1
ATOM 2320 C C . THR A 1 287 ? 22.027 -12.237 -9.787 1.00 83.69 287 THR A C 1
ATOM 2322 O O . THR A 1 287 ? 20.823 -12.485 -9.805 1.00 83.69 287 THR A O 1
ATOM 2325 N N . ARG A 1 288 ? 22.563 -11.326 -10.613 1.00 89.44 288 ARG A N 1
ATOM 2326 C CA . ARG A 1 288 ? 21.764 -10.479 -11.522 1.00 89.44 288 ARG A CA 1
ATOM 2327 C C . ARG A 1 288 ? 20.961 -11.281 -12.553 1.00 89.44 288 ARG A C 1
ATOM 2329 O O . ARG A 1 288 ? 19.823 -10.930 -12.837 1.00 89.44 288 ARG A O 1
ATOM 2336 N N . LYS A 1 289 ? 21.523 -12.361 -13.105 1.00 92.19 289 LYS A N 1
ATOM 2337 C CA . LYS A 1 289 ? 20.841 -13.219 -14.092 1.00 92.19 289 LYS A CA 1
ATOM 2338 C C . LYS A 1 289 ? 19.758 -14.079 -13.449 1.00 92.19 289 LYS A C 1
ATOM 2340 O O . LYS A 1 289 ? 18.714 -14.264 -14.057 1.00 92.19 289 LYS A O 1
ATOM 2345 N N . VAL A 1 290 ? 19.979 -14.558 -12.223 1.00 93.94 290 VAL A N 1
ATOM 2346 C CA . VAL A 1 290 ? 18.956 -15.296 -11.460 1.00 93.94 290 VAL A CA 1
ATOM 2347 C C . VAL A 1 290 ? 17.765 -14.386 -11.147 1.00 93.94 290 VAL A C 1
ATOM 2349 O O . VAL A 1 290 ? 16.631 -14.766 -11.429 1.00 93.94 290 VAL A O 1
ATOM 2352 N N . LYS A 1 291 ? 18.019 -13.160 -10.661 1.00 93.88 291 LYS A N 1
ATOM 2353 C CA . LYS A 1 291 ? 16.981 -12.132 -10.465 1.00 93.88 291 LYS A CA 1
ATOM 2354 C C . LYS A 1 291 ? 16.236 -11.808 -11.763 1.00 93.88 291 LYS A C 1
ATOM 2356 O O . LYS A 1 291 ? 15.011 -11.802 -11.778 1.00 93.88 291 LYS A O 1
ATOM 2361 N N . THR A 1 292 ? 16.972 -11.611 -12.860 1.00 94.62 292 THR A N 1
ATOM 2362 C CA . THR A 1 292 ? 16.387 -11.332 -14.185 1.00 94.62 292 THR A CA 1
ATOM 2363 C C . THR A 1 292 ? 15.492 -12.474 -14.660 1.00 94.62 292 THR A C 1
ATOM 2365 O O . THR A 1 292 ? 14.386 -12.228 -15.123 1.00 94.62 292 THR A O 1
ATOM 2368 N N . LEU A 1 293 ? 15.935 -13.726 -14.506 1.00 95.69 293 LEU A N 1
ATOM 2369 C CA . LEU A 1 293 ? 15.141 -14.898 -14.865 1.00 95.69 293 LEU A CA 1
ATOM 2370 C C . LEU A 1 293 ? 13.844 -14.973 -14.050 1.00 95.69 293 LEU A C 1
ATOM 2372 O O . LEU A 1 293 ? 12.786 -15.222 -14.621 1.00 95.69 293 LEU A O 1
ATOM 2376 N N . PHE A 1 294 ? 13.919 -14.744 -12.735 1.00 96.75 294 PHE A N 1
ATOM 2377 C CA . PHE A 1 294 ? 12.736 -14.699 -11.878 1.00 96.75 294 PHE A CA 1
ATOM 2378 C C . PHE A 1 294 ? 11.753 -13.621 -12.337 1.00 96.75 294 PHE A C 1
ATOM 2380 O O . PHE A 1 294 ? 10.589 -13.927 -12.575 1.00 96.75 294 PHE A O 1
ATOM 2387 N N . ALA A 1 295 ? 12.227 -12.385 -12.494 1.00 95.94 295 ALA A N 1
ATOM 2388 C CA . ALA A 1 295 ? 11.386 -11.253 -12.858 1.00 95.94 295 ALA A CA 1
ATOM 2389 C C . ALA A 1 295 ? 10.769 -11.404 -14.253 1.00 95.94 295 ALA A C 1
ATOM 2391 O O . ALA A 1 295 ? 9.588 -11.134 -14.437 1.00 95.94 295 ALA A O 1
ATOM 2392 N N . TYR A 1 296 ? 11.532 -11.916 -15.220 1.00 95.81 296 TYR A N 1
ATOM 2393 C CA . TYR A 1 296 ? 11.003 -12.201 -16.549 1.00 95.81 296 TYR A CA 1
ATOM 2394 C C . TYR A 1 296 ? 9.876 -13.236 -16.488 1.00 95.81 296 TYR A C 1
ATOM 2396 O O . TYR A 1 296 ? 8.823 -13.044 -17.087 1.00 95.81 296 TYR A O 1
ATOM 2404 N N . LEU A 1 297 ? 10.063 -14.337 -15.750 1.00 96.25 297 LEU A N 1
ATOM 2405 C CA . LEU A 1 297 ? 9.020 -15.354 -15.602 1.00 96.25 297 LEU A CA 1
ATOM 2406 C C . LEU A 1 297 ? 7.805 -14.841 -14.816 1.00 96.25 297 LEU A C 1
ATOM 2408 O O . LEU A 1 297 ? 6.686 -15.236 -15.140 1.00 96.25 297 LEU A O 1
ATOM 2412 N N . LEU A 1 298 ? 8.014 -13.963 -13.830 1.00 95.25 298 LEU A N 1
ATOM 2413 C CA . LEU A 1 298 ? 6.948 -13.280 -13.097 1.00 95.25 298 LEU A CA 1
ATOM 2414 C C . LEU A 1 298 ? 6.061 -12.471 -14.051 1.00 95.25 298 LEU A C 1
ATOM 2416 O O . LEU A 1 298 ? 4.852 -12.688 -14.072 1.00 95.25 298 LEU A O 1
ATOM 2420 N N . GLU A 1 299 ? 6.665 -11.641 -14.904 1.00 92.94 299 GLU A N 1
ATOM 2421 C CA . GLU A 1 299 ? 5.943 -10.823 -15.890 1.00 92.94 299 GLU A CA 1
ATOM 2422 C C . GLU A 1 299 ? 5.259 -11.663 -16.977 1.00 92.94 299 GLU A C 1
ATOM 2424 O O . GLU A 1 299 ? 4.186 -11.316 -17.468 1.00 92.94 299 GLU A O 1
ATOM 2429 N N . ARG A 1 300 ? 5.833 -12.814 -17.355 1.00 92.25 300 ARG A N 1
ATOM 2430 C CA . ARG A 1 300 ? 5.169 -13.740 -18.292 1.00 92.25 300 ARG A CA 1
ATOM 2431 C C . ARG A 1 300 ? 3.980 -14.467 -17.676 1.00 92.25 300 ARG A C 1
ATOM 2433 O O . ARG A 1 300 ? 3.112 -14.930 -18.422 1.00 92.25 300 ARG A O 1
ATOM 2440 N N . GLY A 1 301 ? 3.941 -14.605 -16.352 1.00 87.88 301 GLY A N 1
ATOM 2441 C CA . GLY A 1 301 ? 2.885 -15.306 -15.631 1.00 87.88 301 GLY A CA 1
ATOM 2442 C C . GLY A 1 301 ? 2.551 -16.663 -16.259 1.00 87.88 301 GLY A C 1
ATOM 2443 O O . GLY A 1 301 ? 3.431 -17.471 -16.566 1.00 87.88 301 GLY A O 1
ATOM 2444 N N . LYS A 1 302 ? 1.258 -16.897 -16.517 1.00 85.31 302 LYS A N 1
ATOM 2445 C CA . LYS A 1 302 ? 0.749 -18.161 -17.083 1.00 85.31 302 LYS A CA 1
ATOM 2446 C C . LYS A 1 302 ? 1.219 -18.446 -18.508 1.00 85.31 302 LYS A C 1
ATOM 2448 O O . LYS A 1 302 ? 1.152 -19.595 -18.931 1.00 85.31 302 LYS A O 1
ATOM 2453 N N . ALA A 1 303 ? 1.676 -17.438 -19.255 1.00 88.81 303 ALA A N 1
ATOM 2454 C CA . ALA A 1 303 ? 2.219 -17.681 -20.583 1.00 88.81 303 ALA A CA 1
ATOM 2455 C C . ALA A 1 303 ? 3.542 -18.451 -20.491 1.00 88.81 303 ALA A C 1
ATOM 2457 O O . ALA A 1 303 ? 3.806 -19.286 -21.348 1.00 88.81 303 ALA A O 1
ATOM 2458 N N . GLY A 1 304 ? 4.362 -18.205 -19.464 1.00 92.19 304 GLY A N 1
ATOM 2459 C CA . GLY A 1 304 ? 5.708 -18.767 -19.361 1.00 92.19 304 GLY A CA 1
ATOM 2460 C C . GLY A 1 304 ? 6.634 -18.327 -20.502 1.00 92.19 304 GLY A C 1
ATOM 2461 O O . GLY A 1 304 ? 6.277 -17.527 -21.374 1.00 92.19 304 GLY A O 1
ATOM 2462 N N . ALA A 1 305 ? 7.847 -18.871 -20.525 1.00 95.25 305 ALA A N 1
ATOM 2463 C CA . ALA A 1 305 ? 8.897 -18.463 -21.455 1.00 95.25 305 ALA A CA 1
ATOM 2464 C C . ALA A 1 305 ? 9.589 -19.661 -22.106 1.00 95.25 305 ALA A C 1
ATOM 2466 O O . ALA A 1 305 ? 9.954 -20.610 -21.418 1.00 95.25 305 ALA A O 1
ATOM 2467 N N . ALA A 1 306 ? 9.778 -19.601 -23.427 1.00 95.06 306 ALA A N 1
ATOM 2468 C CA . ALA A 1 306 ? 10.500 -20.628 -24.175 1.00 95.06 306 ALA A CA 1
ATOM 2469 C C . ALA A 1 306 ? 11.979 -20.684 -23.769 1.00 95.06 306 ALA A C 1
ATOM 2471 O O . ALA A 1 306 ? 12.586 -19.648 -23.478 1.00 95.06 306 ALA A O 1
ATOM 2472 N N . THR A 1 307 ? 12.557 -21.885 -23.777 1.00 95.06 307 THR A N 1
ATOM 2473 C CA . THR A 1 307 ? 13.946 -22.124 -23.363 1.00 95.06 307 THR A CA 1
ATOM 2474 C C . THR A 1 307 ? 14.934 -21.258 -24.144 1.00 95.06 307 THR A C 1
ATOM 2476 O O . THR A 1 307 ? 15.763 -20.576 -23.543 1.00 95.06 307 THR A O 1
ATOM 2479 N N . GLU A 1 308 ? 14.823 -21.227 -25.472 1.00 91.62 308 GLU A N 1
ATOM 2480 C CA . GLU A 1 308 ? 15.715 -20.432 -26.329 1.00 91.62 308 GLU A CA 1
ATOM 2481 C C . GLU A 1 308 ? 15.611 -18.936 -26.014 1.00 91.62 308 GLU A C 1
ATOM 2483 O O . GLU A 1 308 ? 16.622 -18.276 -25.782 1.00 91.62 308 GLU A O 1
ATOM 2488 N N . LYS A 1 309 ? 14.383 -18.428 -25.847 1.00 91.88 309 LYS A N 1
ATOM 2489 C CA . LYS A 1 309 ? 14.131 -17.020 -25.513 1.00 91.88 309 LYS A CA 1
ATOM 2490 C C . LYS A 1 309 ? 14.785 -16.607 -24.192 1.00 91.88 309 LYS A C 1
ATOM 2492 O O . LYS A 1 309 ? 15.324 -15.508 -24.083 1.00 91.88 309 LYS A O 1
ATOM 2497 N N . LEU A 1 310 ? 14.767 -17.482 -23.186 1.00 94.19 310 LEU A N 1
ATOM 2498 C CA . LEU A 1 310 ? 15.434 -17.230 -21.905 1.00 94.19 310 LEU A CA 1
ATOM 2499 C C . LEU A 1 310 ? 16.963 -17.265 -22.020 1.00 94.19 310 LEU A C 1
ATOM 2501 O O . LEU A 1 310 ? 17.645 -16.490 -21.345 1.00 94.19 310 LEU A O 1
ATOM 2505 N N . ALA A 1 311 ? 17.512 -18.151 -22.854 1.00 93.69 311 ALA A N 1
ATOM 2506 C CA . ALA A 1 311 ? 18.947 -18.190 -23.110 1.00 93.69 311 ALA A CA 1
ATOM 2507 C C . ALA A 1 311 ? 19.410 -16.901 -23.811 1.00 93.69 311 ALA A C 1
ATOM 2509 O O . ALA A 1 311 ? 20.376 -16.277 -23.363 1.00 93.69 311 ALA A O 1
ATOM 2510 N N . ASP A 1 312 ? 18.672 -16.452 -24.825 1.00 91.25 312 ASP A N 1
ATOM 2511 C CA . ASP A 1 312 ? 18.961 -15.221 -25.564 1.00 91.25 312 ASP A CA 1
ATOM 2512 C C . ASP A 1 312 ? 18.780 -13.968 -24.704 1.00 91.25 312 ASP A C 1
ATOM 2514 O O . ASP A 1 312 ? 19.542 -13.006 -24.837 1.00 91.25 312 ASP A O 1
ATOM 2518 N N . LEU A 1 313 ? 17.801 -13.967 -23.790 1.00 91.94 313 LEU A N 1
ATOM 2519 C CA . LEU A 1 313 ? 17.597 -12.900 -22.808 1.00 91.94 313 LEU A CA 1
ATOM 2520 C C . LEU A 1 313 ? 18.832 -12.712 -21.921 1.00 91.94 313 LEU A C 1
ATOM 2522 O O . LEU A 1 313 ? 19.326 -11.597 -21.766 1.00 91.94 313 LEU A O 1
ATOM 2526 N N . LEU A 1 314 ? 19.318 -13.801 -21.321 1.00 92.12 314 LEU A N 1
ATOM 2527 C CA . LEU A 1 314 ? 20.370 -13.755 -20.303 1.00 92.12 314 LEU A CA 1
ATOM 2528 C C . LEU A 1 314 ? 21.783 -13.697 -20.901 1.00 92.12 314 LEU A C 1
ATOM 2530 O O . LEU A 1 314 ? 22.704 -13.191 -20.248 1.00 92.12 314 LEU A O 1
ATOM 2534 N N . TRP A 1 315 ? 21.981 -14.203 -22.121 1.00 92.31 315 TRP A N 1
ATOM 2535 C CA . TRP A 1 315 ? 23.265 -14.188 -22.826 1.00 92.31 315 TRP A CA 1
ATOM 2536 C C . TRP A 1 315 ? 23.120 -13.720 -24.287 1.00 92.31 315 TRP A C 1
ATOM 2538 O O . TRP A 1 315 ? 23.441 -14.484 -25.195 1.00 92.31 315 TRP A O 1
ATOM 2548 N N . PRO A 1 316 ? 22.756 -12.448 -24.540 1.00 87.69 316 PRO A N 1
ATOM 2549 C CA . PRO A 1 316 ? 22.473 -11.946 -25.893 1.00 87.69 316 PRO A CA 1
ATOM 2550 C C . PRO A 1 316 ? 23.656 -12.056 -26.869 1.00 87.69 316 PRO A C 1
ATOM 2552 O O . PRO A 1 316 ? 23.469 -12.174 -28.072 1.00 87.69 316 PRO A O 1
ATOM 2555 N N . ASN A 1 317 ? 24.890 -12.060 -26.356 1.00 88.12 317 ASN A N 1
ATOM 2556 C CA . ASN A 1 317 ? 26.108 -12.124 -27.173 1.00 88.12 317 ASN A CA 1
ATOM 2557 C C . ASN A 1 317 ? 26.630 -13.561 -27.392 1.00 88.12 317 ASN A C 1
ATOM 2559 O O . ASN A 1 317 ? 27.726 -13.754 -27.929 1.00 88.12 317 ASN A O 1
ATOM 2563 N N . GLN A 1 318 ? 25.911 -14.587 -26.928 1.00 90.38 318 GLN A N 1
ATOM 2564 C CA . GLN A 1 318 ? 26.358 -15.978 -26.996 1.00 90.38 318 GLN A CA 1
ATOM 2565 C C . GLN A 1 318 ? 26.000 -16.607 -28.350 1.00 90.38 318 GLN A C 1
ATOM 2567 O O . GLN A 1 318 ? 24.878 -17.034 -28.566 1.00 90.38 318 GLN A O 1
ATOM 2572 N N . LYS A 1 319 ? 26.991 -16.743 -29.239 1.00 85.81 319 LYS A N 1
ATOM 2573 C CA . LYS A 1 319 ? 26.795 -17.315 -30.589 1.00 85.81 319 LYS A CA 1
ATOM 2574 C C . LYS A 1 319 ? 26.527 -18.826 -30.615 1.00 85.81 319 LYS A C 1
ATOM 2576 O O . LYS A 1 319 ? 25.930 -19.329 -31.554 1.00 85.81 319 LYS A O 1
ATOM 2581 N N . ASP A 1 320 ? 27.030 -19.559 -29.621 1.00 90.62 320 ASP A N 1
ATOM 2582 C CA . ASP A 1 320 ? 26.850 -21.016 -29.515 1.00 90.62 320 ASP A CA 1
ATOM 2583 C C . ASP A 1 320 ? 25.634 -21.333 -28.637 1.00 90.62 320 ASP A C 1
ATOM 2585 O O . ASP A 1 320 ? 25.707 -21.210 -27.406 1.00 90.62 320 ASP A O 1
ATOM 2589 N N . THR A 1 321 ? 24.545 -21.758 -29.284 1.00 87.06 321 THR A N 1
ATOM 2590 C CA . THR A 1 321 ? 23.254 -22.098 -28.669 1.00 87.06 321 THR A CA 1
ATOM 2591 C C . THR A 1 321 ? 23.393 -23.159 -27.583 1.00 87.06 321 THR A C 1
ATOM 2593 O O . THR A 1 321 ? 22.829 -23.016 -26.500 1.00 87.06 321 THR A O 1
ATOM 2596 N N . ARG A 1 322 ? 24.211 -24.199 -27.795 1.00 89.19 322 ARG A N 1
ATOM 2597 C CA . ARG A 1 322 ? 24.370 -25.296 -26.827 1.00 89.19 322 ARG A CA 1
ATOM 2598 C C . ARG A 1 322 ? 24.999 -24.802 -25.527 1.00 89.19 322 ARG A C 1
ATOM 2600 O O . ARG A 1 322 ? 24.585 -25.209 -24.441 1.00 89.19 322 ARG A O 1
ATOM 2607 N N . LYS A 1 323 ? 25.976 -23.895 -25.622 1.00 90.69 323 LYS A N 1
ATOM 2608 C CA . LYS A 1 323 ? 26.577 -23.241 -24.447 1.00 90.69 323 LYS A CA 1
ATOM 2609 C C . LYS A 1 323 ? 25.601 -22.292 -23.753 1.00 90.69 323 LYS A C 1
ATOM 2611 O O . LYS A 1 323 ? 25.617 -22.230 -22.524 1.00 90.69 323 LYS A O 1
ATOM 2616 N N . GLY A 1 324 ? 24.768 -21.575 -24.509 1.00 90.69 324 GLY A N 1
ATOM 2617 C CA . GLY A 1 324 ? 23.689 -20.745 -23.960 1.00 90.69 324 GLY A CA 1
ATOM 2618 C C . GLY A 1 324 ? 22.709 -21.571 -23.126 1.00 90.69 324 GLY A C 1
ATOM 2619 O O . GLY A 1 324 ? 22.505 -21.283 -21.947 1.00 90.69 324 GLY A O 1
ATOM 2620 N N . LEU A 1 325 ? 22.210 -22.671 -23.694 1.00 91.50 325 LEU A N 1
ATOM 2621 C CA . LEU A 1 325 ? 21.296 -23.604 -23.029 1.00 91.50 325 LEU A CA 1
ATOM 2622 C C . LEU A 1 325 ? 21.904 -24.233 -21.769 1.00 91.50 325 LEU A C 1
ATOM 2624 O O . LEU A 1 325 ? 21.267 -24.248 -20.720 1.00 91.50 325 LEU A O 1
ATOM 2628 N N . ALA A 1 326 ? 23.162 -24.684 -21.818 1.00 91.75 326 ALA A N 1
ATOM 2629 C CA . ALA A 1 326 ? 23.829 -25.249 -20.642 1.00 91.75 326 ALA A CA 1
ATOM 2630 C C . ALA A 1 326 ? 23.909 -24.245 -19.472 1.00 91.75 326 ALA A C 1
ATOM 2632 O O . ALA A 1 326 ? 23.683 -24.604 -18.314 1.00 91.75 326 ALA A O 1
ATOM 2633 N N . ARG A 1 327 ? 24.187 -22.967 -19.766 1.00 92.62 327 ARG A N 1
ATOM 2634 C CA . ARG A 1 327 ? 24.201 -21.895 -18.758 1.00 92.62 327 ARG A CA 1
ATOM 2635 C C . ARG A 1 327 ? 22.802 -21.546 -18.261 1.00 92.62 327 ARG A C 1
ATOM 2637 O O . ARG A 1 327 ? 22.647 -21.255 -17.070 1.00 92.62 327 ARG A O 1
ATOM 2644 N N . LEU A 1 328 ? 21.797 -21.598 -19.137 1.00 94.69 328 LEU A N 1
ATOM 2645 C CA . LEU A 1 328 ? 20.399 -21.440 -18.753 1.00 94.69 328 LEU A CA 1
ATOM 2646 C C . LEU A 1 328 ? 19.993 -22.524 -17.758 1.00 94.69 328 LEU A C 1
ATOM 2648 O O . LEU A 1 328 ? 19.499 -22.184 -16.690 1.00 94.69 328 LEU A O 1
ATOM 2652 N N . TYR A 1 329 ? 20.263 -23.799 -18.045 1.00 93.56 329 TYR A N 1
ATOM 2653 C CA . TYR A 1 329 ? 19.923 -24.902 -17.141 1.00 93.56 329 TYR A CA 1
ATOM 2654 C C . TYR A 1 329 ? 20.576 -24.749 -15.765 1.00 93.56 329 TYR A C 1
ATOM 2656 O O . TYR A 1 329 ? 19.910 -24.938 -14.747 1.00 93.56 329 TYR A O 1
ATOM 2664 N N . HIS A 1 330 ? 21.845 -24.326 -15.719 1.00 91.56 330 HIS A N 1
ATOM 2665 C CA . HIS A 1 330 ? 22.516 -23.992 -14.457 1.00 91.56 330 HIS A CA 1
ATOM 2666 C C . HIS A 1 330 ? 21.827 -22.831 -13.729 1.00 91.56 330 HIS A C 1
ATOM 2668 O O . HIS A 1 330 ? 21.586 -22.904 -12.529 1.00 91.56 330 HIS A O 1
ATOM 2674 N N . THR A 1 331 ? 21.444 -21.775 -14.448 1.00 94.00 331 THR A N 1
ATOM 2675 C CA . THR A 1 331 ? 20.787 -20.596 -13.856 1.00 94.00 331 THR A CA 1
ATOM 2676 C C . THR A 1 331 ? 19.374 -20.911 -13.364 1.00 94.00 331 THR A C 1
ATOM 2678 O O . THR A 1 331 ? 18.995 -20.462 -12.287 1.00 94.00 331 THR A O 1
ATOM 2681 N N . VAL A 1 332 ? 18.620 -21.741 -14.090 1.00 94.50 332 VAL A N 1
ATOM 2682 C CA . VAL A 1 332 ? 17.328 -22.290 -13.652 1.00 94.50 332 VAL A CA 1
ATOM 2683 C C . VAL A 1 332 ? 17.512 -23.132 -12.393 1.00 94.50 332 VAL A C 1
ATOM 2685 O O . VAL A 1 332 ? 16.723 -23.016 -11.461 1.00 94.50 332 VAL A O 1
ATOM 2688 N N . HIS A 1 333 ? 18.555 -23.962 -12.327 1.00 91.44 333 HIS A N 1
ATOM 2689 C CA . HIS A 1 333 ? 18.861 -24.727 -11.122 1.00 91.44 333 HIS A CA 1
ATOM 2690 C C . HIS A 1 333 ? 19.190 -23.813 -9.930 1.00 91.44 333 HIS A C 1
ATOM 2692 O O . HIS A 1 333 ? 18.637 -24.009 -8.849 1.00 91.44 333 HIS A O 1
ATOM 2698 N N . CYS A 1 334 ? 20.002 -22.768 -10.129 1.00 92.62 334 CYS A N 1
ATOM 2699 C CA . CYS A 1 334 ? 20.252 -21.753 -9.103 1.00 92.62 334 CYS A CA 1
ATOM 2700 C C . CYS A 1 334 ? 18.967 -21.043 -8.667 1.00 92.62 334 CYS A C 1
ATOM 2702 O O . CYS A 1 334 ? 18.773 -20.854 -7.471 1.00 92.62 334 CYS A O 1
ATOM 2704 N N . LEU A 1 335 ? 18.078 -20.691 -9.604 1.00 93.62 335 LEU A N 1
ATOM 2705 C CA . LEU A 1 335 ? 16.786 -20.092 -9.278 1.00 93.62 335 LEU A CA 1
ATOM 2706 C C . LEU A 1 335 ? 15.944 -21.044 -8.424 1.00 93.62 335 LEU A C 1
ATOM 2708 O O . LEU A 1 335 ? 15.435 -20.643 -7.385 1.00 93.62 335 LEU A O 1
ATOM 2712 N N . ARG A 1 336 ? 15.851 -22.319 -8.809 1.00 93.25 336 ARG A N 1
ATOM 2713 C CA . ARG A 1 336 ? 15.132 -23.341 -8.038 1.00 93.25 336 ARG A CA 1
ATOM 2714 C C . ARG A 1 336 ? 15.654 -23.456 -6.608 1.00 93.25 336 ARG A C 1
ATOM 2716 O O . ARG A 1 336 ? 14.846 -23.470 -5.693 1.00 93.25 336 ARG A O 1
ATOM 2723 N N . LEU A 1 337 ? 16.972 -23.476 -6.409 1.00 90.62 337 LEU A N 1
ATOM 2724 C CA . LEU A 1 337 ? 17.574 -23.506 -5.071 1.00 90.62 337 LEU A CA 1
ATOM 2725 C C . LEU A 1 337 ? 17.368 -22.200 -4.293 1.00 90.62 337 LEU A C 1
ATOM 2727 O O . LEU A 1 337 ? 17.164 -22.239 -3.084 1.00 90.62 337 LEU A O 1
ATOM 2731 N N . ALA A 1 338 ? 17.393 -21.048 -4.965 1.00 90.81 338 ALA A N 1
ATOM 2732 C CA . ALA A 1 338 ? 17.096 -19.771 -4.326 1.00 90.81 338 ALA A CA 1
ATOM 2733 C C . ALA A 1 338 ? 15.644 -19.739 -3.824 1.00 90.81 338 ALA A C 1
ATOM 2735 O O . ALA A 1 338 ? 15.385 -19.289 -2.713 1.00 90.81 338 ALA A O 1
ATOM 2736 N N . LEU A 1 339 ? 14.691 -20.263 -4.595 1.00 89.81 339 LEU A N 1
ATOM 2737 C CA . LEU A 1 339 ? 13.282 -20.314 -4.202 1.00 89.81 339 LEU A CA 1
ATOM 2738 C C . LEU A 1 339 ? 12.987 -21.445 -3.196 1.00 89.81 339 LEU A C 1
ATOM 2740 O O . LEU A 1 339 ? 12.185 -21.258 -2.279 1.00 89.81 339 LEU A O 1
ATOM 2744 N N . GLU A 1 340 ? 13.669 -22.586 -3.323 1.00 88.94 340 GLU A N 1
ATOM 2745 C CA . GLU A 1 340 ? 13.513 -23.801 -2.512 1.00 88.94 340 GLU A CA 1
ATOM 2746 C C . GLU A 1 340 ? 14.881 -24.303 -2.002 1.00 88.94 340 GLU A C 1
ATOM 2748 O O . GLU A 1 340 ? 15.432 -25.258 -2.556 1.00 88.94 340 GLU A O 1
ATOM 2753 N N . PRO A 1 341 ? 15.448 -23.710 -0.933 1.00 85.50 341 PRO A N 1
ATOM 2754 C CA . PRO A 1 341 ? 16.766 -24.100 -0.410 1.00 85.50 341 PRO A CA 1
ATOM 2755 C C . PRO A 1 341 ? 16.880 -25.579 -0.011 1.00 85.50 341 PRO A C 1
ATOM 2757 O O . PRO A 1 341 ? 17.951 -26.174 -0.072 1.00 85.50 341 PRO A O 1
ATOM 2760 N N . GLN A 1 342 ? 15.759 -26.182 0.379 1.00 84.12 342 GLN A N 1
ATOM 2761 C CA . GLN A 1 342 ? 15.618 -27.585 0.758 1.00 84.12 342 GLN A CA 1
ATOM 2762 C C . GLN A 1 342 ? 15.406 -28.536 -0.434 1.00 84.12 342 GLN A C 1
ATOM 2764 O O . GLN A 1 342 ? 15.104 -29.715 -0.233 1.00 84.12 342 GLN A O 1
ATOM 2769 N N . LEU A 1 343 ? 15.483 -28.045 -1.675 1.00 85.12 343 LEU A N 1
ATOM 2770 C CA . LEU A 1 343 ? 15.262 -28.863 -2.862 1.00 85.12 343 LEU A CA 1
ATOM 2771 C C . LEU A 1 343 ? 16.396 -29.884 -3.025 1.00 85.12 343 LEU A C 1
ATOM 2773 O O . LEU A 1 343 ? 17.536 -29.545 -3.336 1.00 85.12 343 LEU A O 1
ATOM 2777 N N . SER A 1 344 ? 16.062 -31.158 -2.839 1.00 79.94 344 SER A N 1
ATOM 2778 C CA . SER A 1 344 ? 16.978 -32.276 -3.051 1.00 79.94 344 SER A CA 1
ATOM 2779 C C . SER A 1 344 ? 17.166 -32.580 -4.538 1.00 79.94 344 SER A C 1
ATOM 2781 O O . SER A 1 344 ? 16.234 -32.456 -5.339 1.00 79.94 344 SER A O 1
ATOM 2783 N N . THR A 1 345 ? 18.353 -33.065 -4.902 1.00 73.75 345 THR A N 1
ATOM 2784 C CA . THR A 1 345 ? 18.684 -33.502 -6.265 1.00 73.75 345 THR A CA 1
ATOM 2785 C C . THR A 1 345 ? 17.646 -34.495 -6.802 1.00 73.75 345 THR A C 1
ATOM 2787 O O . THR A 1 345 ? 17.289 -35.453 -6.122 1.00 73.75 345 THR A O 1
ATOM 2790 N N . GLY A 1 346 ? 17.142 -34.262 -8.018 1.00 66.69 346 GLY A N 1
ATOM 2791 C CA . GLY A 1 346 ? 16.156 -35.128 -8.681 1.00 66.69 346 GLY A CA 1
ATOM 2792 C C . GLY A 1 346 ? 14.686 -34.839 -8.348 1.00 66.69 346 GLY A C 1
ATOM 2793 O O . GLY A 1 346 ? 13.806 -35.357 -9.034 1.00 66.69 346 GLY A O 1
ATOM 2794 N N . ARG A 1 347 ? 14.386 -33.984 -7.360 1.00 76.00 347 ARG A N 1
ATOM 2795 C CA . ARG A 1 347 ? 13.010 -33.545 -7.083 1.00 76.00 347 ARG A CA 1
ATOM 2796 C C . ARG A 1 347 ? 12.616 -32.390 -8.010 1.00 76.00 347 ARG A C 1
ATOM 2798 O O . ARG A 1 347 ? 13.393 -31.459 -8.215 1.00 76.00 347 ARG A O 1
ATOM 2805 N N . ALA A 1 348 ? 11.401 -32.441 -8.558 1.00 82.81 348 ALA A N 1
ATOM 2806 C CA . ALA A 1 348 ? 10.847 -31.333 -9.332 1.00 82.81 348 ALA A CA 1
ATOM 2807 C C . ALA A 1 348 ? 10.617 -30.107 -8.433 1.00 82.81 348 ALA A C 1
ATOM 2809 O O . ALA A 1 348 ? 10.146 -30.241 -7.302 1.00 82.81 348 ALA A O 1
ATOM 2810 N N . SER A 1 349 ? 10.950 -28.921 -8.946 1.00 88.38 349 SER A N 1
ATOM 2811 C CA . SER A 1 349 ? 10.662 -27.656 -8.263 1.00 88.38 349 SER A CA 1
ATOM 2812 C C . SER A 1 349 ? 9.160 -27.404 -8.227 1.00 88.38 349 SER A C 1
ATOM 2814 O O . SER A 1 349 ? 8.465 -27.694 -9.199 1.00 88.38 349 SER A O 1
ATOM 2816 N N . ARG A 1 350 ? 8.669 -26.846 -7.120 1.00 87.81 350 ARG A N 1
ATOM 2817 C CA . ARG A 1 350 ? 7.261 -26.459 -6.963 1.00 87.81 350 ARG A CA 1
ATOM 2818 C C . ARG A 1 350 ? 6.943 -25.129 -7.637 1.00 87.81 350 ARG A C 1
ATOM 2820 O O . ARG A 1 350 ? 5.798 -24.913 -8.013 1.00 87.81 350 ARG A O 1
ATOM 2827 N N . TYR A 1 351 ? 7.941 -24.256 -7.765 1.00 90.56 351 TYR A N 1
ATOM 2828 C CA . TYR A 1 351 ? 7.743 -22.885 -8.238 1.00 90.56 351 TYR A CA 1
ATOM 2829 C C . TYR A 1 351 ? 8.275 -22.652 -9.651 1.00 90.56 351 TYR A C 1
ATOM 2831 O O . TYR A 1 351 ? 7.723 -21.822 -10.361 1.00 90.56 351 TYR A O 1
ATOM 2839 N N . VAL A 1 352 ? 9.310 -23.377 -10.092 1.00 94.06 352 VAL A N 1
ATOM 2840 C CA . VAL A 1 352 ? 9.873 -23.239 -11.449 1.00 94.06 352 VAL A CA 1
ATOM 2841 C C . VAL A 1 352 ? 9.646 -24.517 -12.245 1.00 94.06 352 VAL A C 1
ATOM 2843 O O . VAL A 1 352 ? 10.478 -25.441 -12.249 1.00 94.06 352 VAL A O 1
ATOM 2846 N N . LEU A 1 353 ? 8.507 -24.554 -12.927 1.00 92.31 353 LEU A N 1
ATOM 2847 C CA . LEU A 1 353 ? 8.049 -25.695 -13.714 1.00 92.31 353 LEU A CA 1
ATOM 2848 C C . LEU A 1 353 ? 8.658 -25.668 -15.117 1.00 92.31 353 LEU A C 1
ATOM 2850 O O . LEU A 1 353 ? 9.054 -24.611 -15.606 1.00 92.31 353 LEU A O 1
ATOM 2854 N N . TYR A 1 354 ? 8.751 -26.839 -15.741 1.00 93.81 354 TYR A N 1
ATOM 2855 C CA . TYR A 1 354 ? 9.173 -26.991 -17.131 1.00 93.81 354 TYR A CA 1
ATOM 2856 C C . TYR A 1 354 ? 8.197 -27.918 -17.852 1.00 93.81 354 TYR A C 1
ATOM 2858 O O . TYR A 1 354 ? 8.041 -29.067 -17.442 1.00 93.81 354 TYR A O 1
ATOM 2866 N N . GLU A 1 355 ? 7.551 -27.418 -18.899 1.00 90.31 355 GLU A N 1
ATOM 2867 C CA . GLU A 1 355 ? 6.569 -28.153 -19.698 1.00 90.31 355 GLU A CA 1
ATOM 2868 C C . GLU A 1 355 ? 6.590 -27.634 -21.141 1.00 90.31 355 GLU A C 1
ATOM 2870 O O . GLU A 1 355 ? 6.637 -26.426 -21.363 1.00 90.31 355 GLU A O 1
ATOM 2875 N N . GLY A 1 356 ? 6.580 -28.539 -22.127 1.00 87.00 356 GLY A N 1
ATOM 2876 C CA . GLY A 1 356 ? 6.460 -28.171 -23.545 1.00 87.00 356 GLY A CA 1
ATOM 2877 C C . GLY A 1 356 ? 7.534 -27.198 -24.051 1.00 87.00 356 GLY A C 1
ATOM 2878 O O . GLY A 1 356 ? 7.211 -26.268 -24.779 1.00 87.00 356 GLY A O 1
ATOM 2879 N N . ASP A 1 357 ? 8.788 -27.384 -23.627 1.00 92.50 357 ASP A N 1
ATOM 2880 C CA . ASP A 1 357 ? 9.922 -26.481 -23.895 1.00 92.50 357 ASP A CA 1
ATOM 2881 C C . ASP A 1 357 ? 9.783 -25.046 -23.353 1.00 92.50 357 ASP A C 1
ATOM 2883 O O . ASP A 1 357 ? 10.357 -24.077 -23.858 1.00 92.50 357 ASP A O 1
ATOM 2887 N N . ARG A 1 358 ? 9.018 -24.894 -22.272 1.00 95.44 358 ARG A N 1
ATOM 2888 C CA . ARG A 1 358 ? 8.817 -23.609 -21.608 1.00 95.44 358 ARG A CA 1
ATOM 2889 C C . ARG A 1 358 ? 9.009 -23.731 -20.111 1.00 95.44 358 ARG A C 1
ATOM 2891 O O . ARG A 1 358 ? 8.687 -24.750 -19.505 1.00 95.44 358 ARG A O 1
ATOM 2898 N N . TYR A 1 359 ? 9.507 -22.656 -19.515 1.00 97.06 359 TYR A N 1
ATOM 2899 C CA . TYR A 1 359 ? 9.563 -22.485 -18.073 1.00 97.06 359 TYR A CA 1
ATOM 2900 C C . TYR A 1 359 ? 8.434 -21.586 -17.589 1.00 97.06 359 TYR A C 1
ATOM 2902 O O . TYR A 1 359 ? 8.100 -20.586 -18.229 1.00 97.06 359 TYR A O 1
ATOM 2910 N N . PHE A 1 360 ? 7.893 -21.923 -16.424 1.00 95.25 360 PHE A N 1
ATOM 2911 C CA . PHE A 1 360 ? 6.820 -21.181 -15.774 1.00 95.25 360 PHE A CA 1
ATOM 2912 C C . PHE A 1 360 ? 7.208 -20.877 -14.333 1.00 95.25 360 PHE A C 1
ATOM 2914 O O . PHE A 1 360 ? 7.745 -21.749 -13.643 1.00 95.25 360 PHE A O 1
ATOM 2921 N N . LEU A 1 361 ? 6.899 -19.663 -13.877 1.00 94.62 361 LEU A N 1
ATOM 2922 C CA . LEU A 1 361 ? 6.902 -19.336 -12.458 1.00 94.62 361 LEU A CA 1
ATOM 2923 C C . LEU A 1 361 ? 5.486 -19.529 -11.917 1.00 94.62 361 LEU A C 1
ATOM 2925 O O . LEU A 1 361 ? 4.551 -18.849 -12.331 1.00 94.62 361 LEU A O 1
ATOM 2929 N N . THR A 1 362 ? 5.334 -20.469 -10.994 1.00 88.44 362 THR A N 1
ATOM 2930 C CA . THR A 1 362 ? 4.095 -20.676 -10.247 1.00 88.44 362 THR A CA 1
ATOM 2931 C C . THR A 1 362 ? 4.289 -20.111 -8.855 1.00 88.44 362 THR A C 1
ATOM 2933 O O . THR A 1 362 ? 5.116 -20.607 -8.092 1.00 88.44 362 THR A O 1
ATOM 2936 N N . LEU A 1 363 ? 3.547 -19.058 -8.533 1.00 84.31 363 LEU A N 1
ATOM 2937 C CA . LEU A 1 363 ? 3.483 -18.523 -7.179 1.00 84.31 363 LEU A CA 1
ATOM 2938 C C . LEU A 1 363 ? 2.404 -19.270 -6.385 1.00 84.31 363 LEU A C 1
ATOM 2940 O O . LEU A 1 363 ? 1.446 -19.756 -6.991 1.00 84.31 363 LEU A O 1
ATOM 2944 N N . PRO A 1 364 ? 2.510 -19.354 -5.049 1.00 81.12 364 PRO A N 1
ATOM 2945 C CA . PRO A 1 364 ? 1.364 -19.720 -4.226 1.00 81.12 364 PRO A CA 1
ATOM 2946 C C . PRO A 1 364 ? 0.159 -18.820 -4.517 1.00 81.12 364 PRO A C 1
ATOM 2948 O O . PRO A 1 364 ? 0.336 -17.629 -4.801 1.00 81.12 364 PRO A O 1
ATOM 2951 N N . ASP A 1 365 ? -1.044 -19.385 -4.410 1.00 68.69 365 ASP A N 1
ATOM 2952 C CA . ASP A 1 365 ? -2.295 -18.630 -4.513 1.00 68.69 365 ASP A CA 1
ATOM 2953 C C . ASP A 1 365 ? -2.263 -17.417 -3.551 1.00 68.69 365 ASP A C 1
ATOM 2955 O O . ASP A 1 365 ? -1.672 -17.480 -2.469 1.00 68.69 365 ASP A O 1
ATOM 2959 N N . ASP A 1 366 ? -2.839 -16.291 -3.987 1.00 68.00 366 ASP A N 1
ATOM 2960 C CA . ASP A 1 366 ? -2.904 -15.012 -3.254 1.00 68.00 366 ASP A CA 1
ATOM 2961 C C . ASP A 1 366 ? -1.548 -14.369 -2.892 1.00 68.00 366 ASP A C 1
ATOM 2963 O O . ASP A 1 366 ? -1.446 -13.544 -1.978 1.00 68.00 366 ASP A O 1
ATOM 2967 N N . SER A 1 367 ? -0.479 -14.719 -3.617 1.00 78.62 367 SER A N 1
ATOM 2968 C CA . SER A 1 367 ? 0.800 -14.005 -3.514 1.00 78.62 367 SER A CA 1
ATOM 2969 C C . SER A 1 367 ? 0.636 -12.517 -3.832 1.00 78.62 367 SER A C 1
ATOM 2971 O O . SER A 1 367 ? 0.006 -12.136 -4.817 1.00 78.62 367 SER A O 1
ATOM 2973 N N . TRP A 1 368 ? 1.231 -11.675 -2.991 1.00 80.81 368 TRP A N 1
ATOM 2974 C CA . TRP A 1 368 ? 1.126 -10.224 -3.072 1.00 80.81 368 TRP A CA 1
ATOM 2975 C C . TRP A 1 368 ? 2.314 -9.632 -3.833 1.00 80.81 368 TRP A C 1
ATOM 2977 O O . TRP A 1 368 ? 3.464 -10.013 -3.595 1.00 80.81 368 TRP A O 1
ATOM 2987 N N . ILE A 1 369 ? 2.027 -8.687 -4.728 1.00 86.38 369 ILE A N 1
ATOM 2988 C CA . ILE A 1 369 ? 3.014 -7.975 -5.545 1.00 86.38 369 ILE A CA 1
ATOM 2989 C C . ILE A 1 369 ? 2.772 -6.474 -5.369 1.00 86.38 369 ILE A C 1
ATOM 2991 O O . ILE A 1 369 ? 1.670 -5.992 -5.647 1.00 86.38 369 ILE A O 1
ATOM 2995 N N . ASP A 1 370 ? 3.791 -5.736 -4.936 1.00 86.94 370 ASP A N 1
ATOM 2996 C CA . ASP A 1 370 ? 3.690 -4.295 -4.671 1.00 86.94 370 ASP A CA 1
ATOM 2997 C C . ASP A 1 370 ? 3.254 -3.487 -5.902 1.00 86.94 370 ASP A C 1
ATOM 2999 O O . ASP A 1 370 ? 2.387 -2.633 -5.784 1.00 86.94 370 ASP A O 1
ATOM 3003 N N . ALA A 1 371 ? 3.757 -3.802 -7.096 1.00 91.38 371 ALA A N 1
ATOM 3004 C CA . ALA A 1 371 ? 3.420 -3.107 -8.334 1.00 91.38 371 ALA A CA 1
ATOM 3005 C C . ALA A 1 371 ? 1.939 -3.266 -8.716 1.00 91.38 371 ALA A C 1
ATOM 3007 O O . ALA A 1 371 ? 1.365 -2.376 -9.338 1.00 91.38 371 ALA A O 1
ATOM 3008 N N . VAL A 1 372 ? 1.309 -4.384 -8.336 1.00 86.62 372 VAL A N 1
ATOM 3009 C CA . VAL A 1 372 ? -0.134 -4.608 -8.527 1.00 86.62 372 VAL A CA 1
ATOM 3010 C C . VAL A 1 372 ? -0.938 -3.862 -7.462 1.00 86.62 372 VAL A C 1
ATOM 3012 O O . VAL A 1 372 ? -1.981 -3.289 -7.763 1.00 86.62 372 VAL A O 1
ATOM 3015 N N . ALA A 1 373 ? -0.466 -3.847 -6.214 1.00 81.12 373 ALA A N 1
ATOM 3016 C CA . ALA A 1 373 ? -1.123 -3.111 -5.137 1.00 81.12 373 ALA A CA 1
ATOM 3017 C C . ALA A 1 373 ? -1.052 -1.587 -5.347 1.00 81.12 373 ALA A C 1
ATOM 3019 O O . ALA A 1 373 ? -2.055 -0.903 -5.161 1.00 81.12 373 ALA A O 1
ATOM 3020 N N . PHE A 1 374 ? 0.098 -1.079 -5.794 1.00 88.06 374 PHE A N 1
ATOM 3021 C CA . PHE A 1 374 ? 0.322 0.313 -6.182 1.00 88.06 374 PHE A CA 1
ATOM 3022 C C . PHE A 1 374 ? -0.676 0.751 -7.248 1.00 88.06 374 PHE A C 1
ATOM 3024 O O . PHE A 1 374 ? -1.400 1.723 -7.062 1.00 88.06 374 PHE A O 1
ATOM 3031 N N . ASP A 1 375 ? -0.764 -0.029 -8.325 1.00 88.81 375 ASP A N 1
ATOM 3032 C CA . ASP A 1 375 ? -1.687 0.205 -9.427 1.00 88.81 375 ASP A CA 1
ATOM 3033 C C . ASP A 1 375 ? -3.144 0.351 -8.946 1.00 88.81 375 ASP A C 1
ATOM 3035 O O . ASP A 1 375 ? -3.824 1.336 -9.247 1.00 88.81 375 ASP A O 1
ATOM 3039 N N . ARG A 1 376 ? -3.609 -0.587 -8.113 1.00 83.75 376 ARG A N 1
ATOM 3040 C CA . ARG A 1 376 ? -4.970 -0.565 -7.554 1.00 83.75 376 ARG A CA 1
ATOM 3041 C C . ARG A 1 376 ? -5.224 0.638 -6.651 1.00 83.75 376 ARG A C 1
ATOM 3043 O O . ARG A 1 376 ? -6.288 1.246 -6.743 1.00 83.75 376 ARG A O 1
ATOM 3050 N N . LEU A 1 377 ? -4.273 0.976 -5.781 1.00 81.25 377 LEU A N 1
ATOM 3051 C CA . LEU A 1 377 ? -4.395 2.114 -4.868 1.00 81.25 377 LEU A CA 1
ATOM 3052 C C . LEU A 1 377 ? -4.453 3.444 -5.632 1.00 81.25 377 LEU A C 1
ATOM 3054 O O . LEU A 1 377 ? -5.280 4.291 -5.296 1.00 81.25 377 LEU A O 1
ATOM 3058 N N . CYS A 1 378 ? -3.660 3.597 -6.696 1.00 89.81 378 CYS A N 1
ATOM 3059 C CA . CYS A 1 378 ? -3.734 4.751 -7.593 1.00 89.81 378 CYS A CA 1
ATOM 3060 C C . CYS A 1 378 ? -5.116 4.870 -8.252 1.00 89.81 378 CYS A C 1
ATOM 3062 O O . CYS A 1 378 ? -5.758 5.910 -8.126 1.00 89.81 378 CYS A O 1
ATOM 3064 N N . HIS A 1 379 ? -5.618 3.798 -8.877 1.00 87.56 379 HIS A N 1
ATOM 3065 C CA . HIS A 1 379 ? -6.945 3.803 -9.509 1.00 87.56 379 HIS A CA 1
ATOM 3066 C C . HIS A 1 379 ? -8.066 4.105 -8.505 1.00 87.56 379 HIS A C 1
ATOM 3068 O O . HIS A 1 379 ? -8.967 4.895 -8.792 1.00 87.56 379 HIS A O 1
ATOM 3074 N N . ARG A 1 380 ? -7.986 3.536 -7.296 1.00 81.75 380 ARG A N 1
ATOM 3075 C CA . ARG A 1 380 ? -8.955 3.809 -6.231 1.00 81.75 380 ARG A CA 1
ATOM 3076 C C . ARG A 1 380 ? -8.907 5.267 -5.775 1.00 81.75 380 ARG A C 1
ATOM 3078 O O . ARG A 1 380 ? -9.962 5.872 -5.586 1.00 81.75 380 ARG A O 1
ATOM 3085 N N . GLY A 1 381 ? -7.711 5.835 -5.621 1.00 85.56 381 GLY A N 1
ATOM 3086 C CA . GLY A 1 381 ? -7.52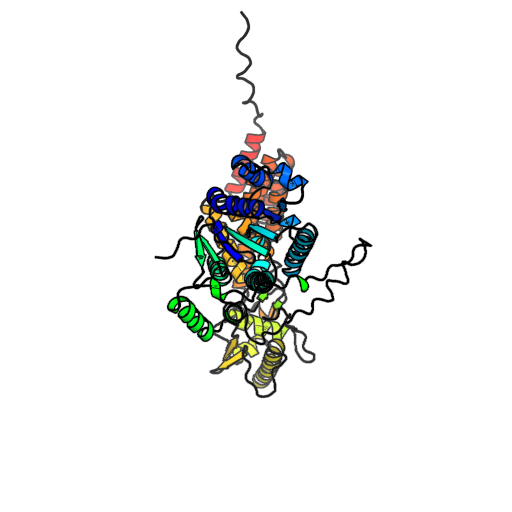9 7.254 -5.317 1.00 85.56 381 GLY A CA 1
ATOM 3087 C C . GLY A 1 381 ? -8.139 8.154 -6.394 1.00 85.56 381 GLY A C 1
ATOM 3088 O O . GLY A 1 381 ? -8.832 9.120 -6.065 1.00 85.56 381 GLY A O 1
ATOM 3089 N N . GLU A 1 382 ? -7.973 7.805 -7.671 1.00 91.62 382 GLU A N 1
ATOM 3090 C CA . GLU A 1 382 ? -8.557 8.545 -8.797 1.00 91.62 382 GLU A CA 1
ATOM 3091 C C . GLU A 1 382 ? -10.091 8.485 -8.799 1.00 91.62 382 GLU A C 1
ATOM 3093 O O . GLU A 1 382 ? -10.748 9.517 -8.965 1.00 91.62 382 GLU A O 1
ATOM 3098 N N . ASP A 1 383 ? -10.675 7.302 -8.584 1.00 83.50 383 ASP A N 1
ATOM 3099 C CA . ASP A 1 383 ? -12.127 7.123 -8.463 1.00 83.50 383 ASP A CA 1
ATOM 3100 C C . ASP A 1 383 ? -12.703 7.968 -7.319 1.00 83.50 383 ASP A C 1
ATOM 3102 O O . ASP A 1 383 ? -13.681 8.692 -7.509 1.00 83.50 383 ASP A O 1
ATOM 3106 N N . LEU A 1 384 ? -12.077 7.922 -6.140 1.00 82.19 384 LEU A N 1
ATOM 3107 C CA . LEU A 1 384 ? -12.503 8.691 -4.968 1.00 82.19 384 LEU A CA 1
ATOM 3108 C C . LEU A 1 384 ? -12.361 10.201 -5.192 1.00 82.19 384 LEU A C 1
ATOM 3110 O O . LEU A 1 384 ? -13.262 10.958 -4.834 1.00 82.19 384 LEU A O 1
ATOM 3114 N N . THR A 1 385 ? -11.289 10.638 -5.860 1.00 90.50 385 THR A N 1
ATOM 3115 C CA . THR A 1 385 ? -11.109 12.046 -6.250 1.00 90.50 385 THR A CA 1
ATOM 3116 C C . THR A 1 385 ? -12.239 12.505 -7.175 1.00 90.50 385 THR A C 1
ATOM 3118 O O . THR A 1 385 ? -12.811 13.576 -6.972 1.00 90.50 385 THR A O 1
ATOM 3121 N N . ARG A 1 386 ? -12.623 11.681 -8.164 1.00 91.12 386 ARG A N 1
ATOM 3122 C CA . ARG A 1 386 ? -13.748 11.971 -9.073 1.00 91.12 386 ARG A CA 1
ATOM 3123 C C . ARG A 1 386 ? -15.092 12.065 -8.351 1.00 91.12 386 ARG A C 1
ATOM 3125 O O . ARG A 1 386 ? -15.957 12.818 -8.789 1.00 91.12 386 ARG A O 1
ATOM 3132 N N . LEU A 1 387 ? -15.258 11.328 -7.257 1.00 85.38 387 LEU A N 1
ATOM 3133 C CA . LEU A 1 387 ? -16.447 11.369 -6.403 1.00 85.38 387 LEU A CA 1
ATOM 3134 C C . LEU A 1 387 ? -16.432 12.529 -5.388 1.00 85.38 387 LEU A C 1
ATOM 3136 O O . LEU A 1 387 ? -17.417 12.714 -4.678 1.00 85.38 387 LEU A O 1
ATOM 3140 N N . GLY A 1 388 ? -15.352 13.317 -5.318 1.00 86.69 388 GLY A N 1
ATOM 3141 C CA . GLY A 1 388 ? -15.191 14.407 -4.348 1.00 86.69 388 GLY A CA 1
ATOM 3142 C C . GLY A 1 388 ? -14.833 13.939 -2.933 1.00 86.69 388 GLY A C 1
ATOM 3143 O O . GLY A 1 388 ? -14.865 14.731 -1.993 1.00 86.69 388 GLY A O 1
ATOM 3144 N N . GLU A 1 389 ? -14.469 12.667 -2.765 1.00 81.12 389 GLU A N 1
ATOM 3145 C CA . GLU A 1 389 ? -14.095 12.056 -1.487 1.00 81.12 389 GLU A CA 1
ATOM 3146 C C . GLU A 1 389 ? -12.595 12.280 -1.201 1.00 81.12 389 GLU A C 1
ATOM 3148 O O . GLU A 1 389 ? -11.818 11.342 -1.009 1.00 81.12 389 GLU A O 1
ATOM 3153 N N . ASP A 1 390 ? -12.175 13.551 -1.173 1.00 86.00 390 ASP A N 1
ATOM 3154 C CA . ASP A 1 390 ? -10.773 13.995 -1.036 1.00 86.00 390 ASP A CA 1
ATOM 3155 C C . ASP A 1 390 ? -10.081 13.448 0.238 1.00 86.00 390 ASP A C 1
ATOM 3157 O O . ASP A 1 390 ? -8.855 13.329 0.311 1.00 86.00 390 ASP A O 1
ATOM 3161 N N . GLY A 1 391 ? -10.869 13.131 1.271 1.00 75.50 391 GLY A N 1
ATOM 3162 C CA . GLY A 1 391 ? -10.439 12.455 2.497 1.00 75.50 391 GLY A CA 1
ATOM 3163 C C . GLY A 1 391 ? -9.843 11.076 2.231 1.00 75.50 391 GLY A C 1
ATOM 3164 O O . GLY A 1 391 ? -8.693 10.806 2.578 1.00 75.50 391 GLY A O 1
ATOM 3165 N N . ASP A 1 392 ? -10.650 10.230 1.599 1.00 74.38 392 ASP A N 1
ATOM 3166 C CA . ASP A 1 392 ? -10.363 8.820 1.348 1.00 74.38 392 ASP A CA 1
ATOM 3167 C C . ASP A 1 392 ? -9.396 8.650 0.167 1.00 74.38 392 ASP A C 1
ATOM 3169 O O . ASP A 1 392 ? -8.532 7.770 0.195 1.00 74.38 392 ASP A O 1
ATOM 3173 N N . ALA A 1 393 ? -9.481 9.535 -0.834 1.00 83.44 393 ALA A N 1
ATOM 3174 C CA . ALA A 1 393 ? -8.528 9.592 -1.939 1.00 83.44 393 ALA A CA 1
ATOM 3175 C C . ALA A 1 393 ? -7.094 9.807 -1.435 1.00 83.44 393 ALA A C 1
ATOM 3177 O O . ALA A 1 393 ? -6.182 9.095 -1.856 1.00 83.44 393 ALA A O 1
ATOM 3178 N N . LEU A 1 394 ? -6.904 10.732 -0.481 1.00 80.56 394 LEU A N 1
ATOM 3179 C CA . LEU A 1 394 ? -5.589 10.997 0.105 1.00 80.56 394 LEU A CA 1
ATOM 3180 C C . LEU A 1 394 ? -4.990 9.738 0.743 1.00 80.56 394 LEU A C 1
ATOM 3182 O O . LEU A 1 394 ? -3.814 9.455 0.545 1.00 80.56 394 LEU A O 1
ATOM 3186 N N . VAL A 1 395 ? -5.796 8.962 1.471 1.00 73.94 395 VAL A N 1
ATOM 3187 C CA . VAL A 1 395 ? -5.334 7.722 2.115 1.00 73.94 395 VAL A CA 1
ATOM 3188 C C . VAL A 1 395 ? -4.858 6.705 1.080 1.00 73.94 395 VAL A C 1
ATOM 3190 O O . VAL A 1 395 ? -3.802 6.101 1.260 1.00 73.94 395 VAL A O 1
ATOM 3193 N N . CYS A 1 396 ? -5.596 6.542 -0.020 1.00 76.56 396 CYS A N 1
ATOM 3194 C CA . CYS A 1 396 ? -5.214 5.617 -1.086 1.00 76.56 396 CYS A CA 1
ATOM 3195 C C . CYS A 1 396 ? -3.898 6.036 -1.754 1.00 76.56 396 CYS A C 1
ATOM 3197 O O . CYS A 1 396 ? -3.009 5.205 -1.935 1.00 76.56 396 CYS A O 1
ATOM 3199 N N . TYR A 1 397 ? -3.746 7.325 -2.069 1.00 86.62 397 TYR A N 1
ATOM 3200 C CA . TYR A 1 397 ? -2.524 7.839 -2.684 1.00 86.62 397 TYR A CA 1
ATOM 3201 C C . TYR A 1 397 ? -1.307 7.761 -1.757 1.00 86.62 397 TYR A C 1
ATOM 3203 O O . TYR A 1 397 ? -0.238 7.387 -2.223 1.00 86.62 397 TYR A O 1
ATOM 3211 N N . LEU A 1 398 ? -1.452 8.037 -0.456 1.00 80.88 398 LEU A N 1
ATOM 3212 C CA . LEU A 1 398 ? -0.358 7.867 0.510 1.00 80.88 398 LEU A CA 1
ATOM 3213 C C . LEU A 1 398 ? 0.059 6.394 0.643 1.00 80.88 398 LEU A C 1
ATOM 3215 O O . LEU A 1 398 ? 1.248 6.087 0.700 1.00 80.88 398 LEU A O 1
ATOM 3219 N N . GLY A 1 399 ? -0.903 5.466 0.623 1.00 73.25 399 GLY A N 1
ATOM 3220 C CA . GLY A 1 399 ? -0.600 4.035 0.584 1.00 73.25 399 GLY A CA 1
ATOM 3221 C C . GLY A 1 399 ? 0.161 3.632 -0.682 1.00 73.25 399 GLY A C 1
ATOM 3222 O O . GLY A 1 399 ? 1.114 2.859 -0.612 1.00 73.25 399 GLY A O 1
ATOM 3223 N N . ALA A 1 400 ? -0.219 4.173 -1.842 1.00 86.12 400 ALA A N 1
ATOM 3224 C CA . ALA A 1 400 ? 0.508 3.949 -3.089 1.00 86.12 400 ALA A CA 1
ATOM 3225 C C . ALA A 1 400 ? 1.920 4.567 -3.058 1.00 86.12 400 ALA A C 1
ATOM 3227 O O . ALA A 1 400 ? 2.876 3.906 -3.466 1.00 86.12 400 ALA A O 1
ATOM 3228 N N . GLU A 1 401 ? 2.082 5.779 -2.522 1.00 89.81 401 GLU A N 1
ATOM 3229 C CA . GLU A 1 401 ? 3.392 6.413 -2.325 1.00 89.81 401 GLU A CA 1
ATOM 3230 C C . GLU A 1 401 ? 4.321 5.530 -1.477 1.00 89.81 401 GLU A C 1
ATOM 3232 O O . GLU A 1 401 ? 5.483 5.330 -1.834 1.00 89.81 401 GLU A O 1
ATOM 3237 N N . ASP A 1 402 ? 3.809 4.912 -0.405 1.00 82.12 402 ASP A N 1
ATOM 3238 C CA . ASP A 1 402 ? 4.612 4.002 0.416 1.00 82.12 402 ASP A CA 1
ATOM 3239 C C . ASP A 1 402 ? 5.120 2.778 -0.370 1.00 82.12 402 ASP A C 1
ATOM 3241 O O . ASP A 1 402 ? 6.199 2.266 -0.075 1.00 82.12 402 ASP A O 1
ATOM 3245 N N . LEU A 1 403 ? 4.418 2.312 -1.403 1.00 83.19 403 LEU A N 1
ATOM 3246 C CA . LEU A 1 403 ? 4.898 1.192 -2.223 1.00 83.19 403 LEU A CA 1
ATOM 3247 C C . LEU A 1 403 ? 5.974 1.602 -3.226 1.00 83.19 403 LEU A C 1
ATOM 3249 O O . LEU A 1 403 ? 6.848 0.794 -3.541 1.00 83.19 403 LEU A O 1
ATOM 3253 N N . TYR A 1 404 ? 5.931 2.833 -3.730 1.00 92.12 404 TYR A N 1
ATOM 3254 C CA . TYR A 1 404 ? 6.831 3.282 -4.786 1.00 92.12 404 TYR A CA 1
ATOM 3255 C C . TYR A 1 404 ? 8.206 3.666 -4.219 1.00 92.12 404 TYR A C 1
ATOM 3257 O O . TYR A 1 404 ? 8.489 4.826 -3.931 1.00 92.12 404 TYR A O 1
ATOM 3265 N N . LYS A 1 405 ? 9.101 2.682 -4.048 1.00 89.94 405 LYS A N 1
ATOM 3266 C CA . LYS A 1 405 ? 10.475 2.920 -3.552 1.00 89.94 405 LYS A CA 1
ATOM 3267 C C . LYS A 1 405 ? 11.504 3.176 -4.662 1.00 89.94 405 LYS A C 1
ATOM 3269 O O . LYS A 1 405 ? 12.680 3.384 -4.369 1.00 89.94 405 LYS A O 1
ATOM 3274 N N . GLY A 1 406 ? 11.079 3.155 -5.922 1.00 92.25 406 GLY A N 1
ATOM 3275 C CA . GLY A 1 406 ? 11.915 3.394 -7.093 1.00 92.25 406 GLY A CA 1
ATOM 3276 C C . GLY A 1 406 ? 11.323 2.759 -8.345 1.00 92.25 406 GLY A C 1
ATOM 3277 O O . GLY A 1 406 ? 10.245 2.164 -8.308 1.00 92.25 406 GLY A O 1
ATOM 3278 N N . ASP A 1 407 ? 12.055 2.866 -9.451 1.00 94.19 407 ASP A N 1
ATOM 3279 C CA . ASP A 1 407 ? 11.627 2.311 -10.732 1.00 94.19 407 ASP A CA 1
ATOM 3280 C C . ASP A 1 407 ? 11.379 0.805 -10.657 1.00 94.19 407 ASP A C 1
ATOM 3282 O O . ASP A 1 407 ? 12.047 0.067 -9.928 1.00 94.19 407 ASP A O 1
ATOM 3286 N N . PHE A 1 408 ? 10.424 0.334 -11.454 1.00 95.81 408 PHE A N 1
ATOM 3287 C CA . PHE A 1 408 ? 10.091 -1.081 -11.529 1.00 95.81 408 PHE A CA 1
ATOM 3288 C C . PHE A 1 408 ? 11.323 -1.927 -11.887 1.00 95.81 408 PHE A C 1
ATOM 3290 O O . PHE A 1 408 ? 11.890 -1.782 -12.974 1.00 95.81 408 PHE A O 1
ATOM 3297 N N . LEU A 1 409 ? 11.725 -2.821 -10.983 1.00 94.81 409 LEU A N 1
ATOM 3298 C CA . LEU A 1 409 ? 12.884 -3.705 -11.084 1.00 94.81 409 LEU A CA 1
ATOM 3299 C C . LEU A 1 409 ? 14.190 -2.925 -11.312 1.00 94.81 409 LEU A C 1
ATOM 3301 O O . LEU A 1 409 ? 14.972 -3.257 -12.207 1.00 94.81 409 LEU A O 1
ATOM 3305 N N . ALA A 1 410 ? 14.410 -1.862 -10.534 1.00 92.56 410 ALA A N 1
ATOM 3306 C CA . ALA A 1 410 ? 15.531 -0.928 -10.686 1.00 92.56 410 ALA A CA 1
ATOM 3307 C C . ALA A 1 410 ? 16.916 -1.601 -10.619 1.00 92.56 410 ALA A C 1
ATOM 3309 O O . ALA A 1 410 ? 17.872 -1.122 -11.225 1.00 92.56 410 ALA A O 1
ATOM 3310 N N . ASP A 1 411 ? 17.036 -2.731 -9.918 1.00 90.69 411 ASP A N 1
ATOM 3311 C CA . ASP A 1 411 ? 18.282 -3.490 -9.782 1.00 90.69 411 ASP A CA 1
ATOM 3312 C C . ASP A 1 411 ? 18.539 -4.484 -10.930 1.00 90.69 411 ASP A C 1
ATOM 3314 O O . ASP A 1 411 ? 19.615 -5.097 -11.000 1.00 90.69 411 ASP A O 1
ATOM 3318 N N . ILE A 1 412 ? 17.587 -4.644 -11.856 1.00 91.19 412 ILE A N 1
ATOM 3319 C CA . ILE A 1 412 ? 17.783 -5.417 -13.084 1.00 91.19 412 ILE A CA 1
ATOM 3320 C C . ILE A 1 412 ? 18.525 -4.554 -14.114 1.00 91.19 412 ILE A C 1
ATOM 3322 O O . ILE A 1 412 ? 18.035 -3.489 -14.495 1.00 91.19 412 ILE A O 1
ATOM 3326 N N . PRO A 1 413 ? 19.688 -5.012 -14.621 1.00 89.31 413 PRO A N 1
ATOM 3327 C CA . PRO A 1 413 ? 20.455 -4.265 -15.613 1.00 89.31 413 PRO A CA 1
ATOM 3328 C C . PRO A 1 413 ? 19.651 -3.924 -16.871 1.00 89.31 413 PRO A C 1
ATOM 3330 O O . PRO A 1 413 ? 19.013 -4.805 -17.452 1.00 89.31 413 PRO A O 1
ATOM 3333 N N . LEU A 1 414 ? 19.794 -2.683 -17.353 1.00 86.94 414 LEU A N 1
ATOM 3334 C CA . LEU A 1 414 ? 19.146 -2.200 -18.580 1.00 86.94 414 LEU A CA 1
ATOM 3335 C C . LEU A 1 414 ? 19.436 -3.092 -19.792 1.00 86.94 414 LEU A C 1
ATOM 3337 O O . LEU A 1 414 ? 18.537 -3.348 -20.575 1.00 86.94 414 LEU A O 1
ATOM 3341 N N . LEU A 1 415 ? 20.632 -3.693 -19.868 1.00 86.88 415 LEU A N 1
ATOM 3342 C CA . LEU A 1 415 ? 20.989 -4.680 -20.900 1.00 86.88 415 LEU A CA 1
ATOM 3343 C C . LEU A 1 415 ? 19.956 -5.816 -21.063 1.00 86.88 415 LEU A C 1
ATOM 3345 O O . LEU A 1 415 ? 19.836 -6.376 -22.149 1.00 86.88 415 LEU A O 1
ATOM 3349 N N . TYR A 1 416 ? 19.255 -6.203 -19.993 1.00 87.38 416 TYR A N 1
ATOM 3350 C CA . TYR A 1 416 ? 18.221 -7.238 -20.057 1.00 87.38 416 TYR A CA 1
ATOM 3351 C C . TYR A 1 416 ? 16.802 -6.662 -20.144 1.00 87.38 416 TYR A C 1
ATOM 3353 O O . TYR A 1 416 ? 15.919 -7.333 -20.678 1.00 87.38 416 TYR A O 1
ATOM 3361 N N . ALA A 1 417 ? 16.575 -5.461 -19.602 1.00 83.25 417 ALA A N 1
ATOM 3362 C CA . ALA A 1 417 ? 15.259 -4.824 -19.528 1.00 83.25 417 ALA A CA 1
ATOM 3363 C C . ALA A 1 417 ? 14.891 -4.031 -20.800 1.00 83.25 417 ALA A C 1
ATOM 3365 O O . ALA A 1 417 ? 13.729 -4.034 -21.195 1.00 83.25 417 ALA A O 1
ATOM 3366 N N . GLU A 1 418 ? 15.865 -3.403 -21.462 1.00 80.69 418 GLU A N 1
ATOM 3367 C CA . GLU A 1 418 ? 15.705 -2.630 -22.700 1.00 80.69 418 GLU A CA 1
ATOM 3368 C C . GLU A 1 418 ? 16.032 -3.504 -23.919 1.00 80.69 418 GLU A C 1
ATOM 3370 O O . GLU A 1 418 ? 17.130 -3.462 -24.479 1.00 80.69 418 GLU A O 1
ATOM 3375 N N . ARG A 1 419 ? 15.077 -4.347 -24.330 1.00 74.44 419 ARG A N 1
ATOM 3376 C CA . ARG A 1 419 ? 15.188 -5.140 -25.562 1.00 74.44 419 ARG A CA 1
ATOM 3377 C C . ARG A 1 419 ? 14.201 -4.647 -26.606 1.00 74.44 419 ARG A C 1
ATOM 3379 O O . ARG A 1 419 ? 12.998 -4.716 -26.393 1.00 74.44 419 ARG A O 1
ATOM 3386 N N . VAL A 1 420 ? 14.727 -4.244 -27.760 1.00 69.25 420 VAL A N 1
ATOM 3387 C CA . VAL A 1 420 ? 13.927 -3.762 -28.899 1.00 69.25 420 VAL A CA 1
ATOM 3388 C C . VAL A 1 420 ? 12.943 -4.830 -29.392 1.00 69.25 420 VAL A C 1
ATOM 3390 O O . VAL A 1 420 ? 11.790 -4.523 -29.670 1.00 69.25 420 VAL A O 1
ATOM 3393 N N . ASP A 1 421 ? 13.375 -6.092 -29.432 1.00 75.38 421 ASP A N 1
ATOM 3394 C CA . ASP A 1 421 ? 12.574 -7.190 -29.994 1.00 75.38 421 ASP A CA 1
ATOM 3395 C C . ASP A 1 421 ? 11.622 -7.844 -28.978 1.00 75.38 421 ASP A C 1
ATOM 3397 O O . ASP A 1 421 ? 10.822 -8.710 -29.336 1.00 75.38 421 ASP A O 1
ATOM 3401 N N . ASP A 1 422 ? 11.742 -7.500 -27.692 1.00 80.38 422 ASP A N 1
ATOM 3402 C CA . ASP A 1 422 ? 10.959 -8.119 -26.625 1.00 80.38 422 ASP A CA 1
ATOM 3403 C C . ASP A 1 422 ? 10.774 -7.173 -25.439 1.00 80.38 422 ASP A C 1
ATOM 3405 O O . ASP A 1 422 ? 11.466 -7.283 -24.423 1.00 80.38 422 ASP A O 1
ATOM 3409 N N . ASP A 1 423 ? 9.817 -6.258 -25.563 1.00 86.50 423 ASP A N 1
ATOM 3410 C CA . ASP A 1 423 ? 9.442 -5.359 -24.476 1.00 86.50 423 ASP A CA 1
ATOM 3411 C C . ASP A 1 423 ? 8.652 -6.108 -23.394 1.00 86.50 423 ASP A C 1
ATOM 3413 O O . ASP A 1 423 ? 7.427 -6.234 -23.432 1.00 86.50 423 ASP A O 1
ATOM 3417 N N . TRP A 1 424 ? 9.389 -6.671 -22.440 1.00 90.69 424 TRP A N 1
ATOM 3418 C CA . TRP A 1 424 ? 8.827 -7.386 -21.296 1.00 90.69 424 TRP A CA 1
ATOM 3419 C C . TRP A 1 424 ? 8.813 -6.549 -20.011 1.00 90.69 424 TRP A C 1
ATOM 3421 O O . TRP A 1 424 ? 8.115 -6.914 -19.073 1.00 90.69 424 TRP A O 1
ATOM 3431 N N . CYS A 1 425 ? 9.593 -5.465 -19.949 1.00 91.12 425 CYS A N 1
ATOM 3432 C CA . CYS A 1 425 ? 9.809 -4.679 -18.730 1.00 91.12 425 CYS A CA 1
ATOM 3433 C C . CYS A 1 425 ? 9.679 -3.171 -18.960 1.00 91.12 425 CYS A C 1
ATOM 3435 O O . CYS A 1 425 ? 9.260 -2.454 -18.050 1.00 91.12 425 CYS A O 1
ATOM 3437 N N . TRP A 1 426 ? 10.070 -2.669 -20.133 1.00 88.94 426 TRP A N 1
ATOM 3438 C CA . TRP A 1 426 ? 10.280 -1.241 -20.345 1.00 88.94 426 TRP A CA 1
ATOM 3439 C C . TRP A 1 426 ? 8.962 -0.469 -20.360 1.00 88.94 426 TRP A C 1
ATOM 3441 O O . TRP A 1 426 ? 8.797 0.465 -19.576 1.00 88.94 426 TRP A O 1
ATOM 3451 N N . SER A 1 427 ? 7.978 -0.917 -21.146 1.00 90.19 427 SER A N 1
ATOM 3452 C CA . SER A 1 427 ? 6.644 -0.299 -21.149 1.00 90.19 427 SER A CA 1
ATOM 3453 C C . SER A 1 427 ? 5.980 -0.334 -19.773 1.00 90.19 427 SER A C 1
ATOM 3455 O O . SER A 1 427 ? 5.362 0.646 -19.360 1.00 90.19 427 SER A O 1
ATOM 3457 N N . ARG A 1 428 ? 6.128 -1.440 -19.025 1.00 91.94 428 ARG A N 1
ATOM 3458 C CA . ARG A 1 428 ? 5.566 -1.557 -17.669 1.00 91.94 428 ARG A CA 1
ATOM 3459 C C . ARG A 1 428 ? 6.235 -0.580 -16.704 1.00 91.94 428 ARG A C 1
ATOM 3461 O O . ARG A 1 428 ? 5.535 0.069 -15.931 1.00 91.94 428 ARG A O 1
ATOM 3468 N N . ARG A 1 429 ? 7.563 -0.445 -16.775 1.00 93.25 429 ARG A N 1
ATOM 3469 C CA . ARG A 1 429 ? 8.332 0.523 -15.983 1.00 93.25 429 ARG A CA 1
ATOM 3470 C C . ARG A 1 429 ? 7.887 1.954 -16.268 1.00 93.25 429 ARG A C 1
ATOM 3472 O O . ARG A 1 429 ? 7.560 2.665 -15.324 1.00 93.25 429 ARG A O 1
ATOM 3479 N N . TYR A 1 430 ? 7.817 2.340 -17.540 1.00 92.31 430 TYR A N 1
ATOM 3480 C CA . TYR A 1 430 ? 7.394 3.682 -17.937 1.00 92.31 430 TYR A CA 1
ATOM 3481 C C . TYR A 1 430 ? 5.957 3.984 -17.495 1.00 92.31 430 TYR A C 1
ATOM 3483 O O . TYR A 1 430 ? 5.678 5.029 -16.919 1.00 92.31 430 TYR A O 1
ATOM 3491 N N . TRP A 1 431 ? 5.040 3.033 -17.676 1.00 94.56 431 TRP A N 1
ATOM 3492 C CA . TRP A 1 431 ? 3.658 3.203 -17.239 1.00 94.56 431 TRP A CA 1
ATOM 3493 C C . TRP A 1 431 ? 3.533 3.393 -15.718 1.00 94.56 431 TRP A C 1
ATOM 3495 O O . TRP A 1 431 ? 2.795 4.270 -15.275 1.00 94.56 431 TRP A O 1
ATOM 3505 N N . LEU A 1 432 ? 4.285 2.630 -14.913 1.00 96.25 432 LEU A N 1
ATOM 3506 C CA . LEU A 1 432 ? 4.310 2.796 -13.453 1.00 96.25 432 LEU A CA 1
ATOM 3507 C C . LEU A 1 432 ? 4.912 4.149 -13.034 1.00 96.25 432 LEU A C 1
ATOM 3509 O O . LEU A 1 432 ? 4.407 4.765 -12.097 1.00 96.25 432 LEU A O 1
ATOM 3513 N N . GLN A 1 433 ? 5.936 4.638 -13.743 1.00 95.88 433 GLN A N 1
ATOM 3514 C CA . GLN A 1 433 ? 6.497 5.979 -13.533 1.00 95.88 433 GLN A CA 1
ATOM 3515 C C . GLN A 1 433 ? 5.468 7.079 -13.829 1.00 95.88 433 GLN A C 1
ATOM 3517 O O . GLN A 1 433 ? 5.304 7.997 -13.029 1.00 95.88 433 GLN A O 1
ATOM 3522 N N . GLU A 1 434 ? 4.731 6.972 -14.937 1.00 96.00 434 GLU A N 1
ATOM 3523 C CA . GLU A 1 434 ? 3.667 7.920 -15.297 1.00 96.00 434 GLU A CA 1
ATOM 3524 C C . GLU A 1 434 ? 2.522 7.917 -14.275 1.00 96.00 434 GLU A C 1
ATOM 3526 O O . GLU A 1 434 ? 2.000 8.972 -13.909 1.00 96.00 434 GLU A O 1
ATOM 3531 N N . MET A 1 435 ? 2.141 6.744 -13.762 1.00 97.06 435 MET A N 1
ATOM 3532 C CA . MET A 1 435 ? 1.174 6.650 -12.665 1.00 97.06 435 MET A CA 1
ATOM 3533 C C . MET A 1 435 ? 1.681 7.325 -11.393 1.00 97.06 435 MET A C 1
ATOM 3535 O O . MET A 1 435 ? 0.922 8.040 -10.741 1.00 97.06 435 MET A O 1
ATOM 3539 N N . TYR A 1 436 ? 2.955 7.135 -11.047 1.00 98.06 436 TYR A N 1
ATOM 3540 C CA . TYR A 1 436 ? 3.544 7.781 -9.879 1.00 98.06 436 TYR A CA 1
ATOM 3541 C C . TYR A 1 436 ? 3.598 9.306 -10.039 1.00 98.06 436 TYR A C 1
ATOM 3543 O O . TYR A 1 436 ? 3.218 10.030 -9.122 1.00 98.06 436 TYR A O 1
ATOM 3551 N N . LEU A 1 437 ? 3.940 9.812 -11.228 1.00 97.50 437 LEU A N 1
ATOM 3552 C CA . LEU A 1 437 ? 3.872 11.243 -11.531 1.00 97.50 437 LEU A CA 1
ATOM 3553 C C . LEU A 1 437 ? 2.452 11.800 -11.323 1.00 97.50 437 LEU A C 1
ATOM 3555 O O . LEU A 1 437 ? 2.283 12.822 -10.657 1.00 97.50 437 LEU A O 1
ATOM 3559 N N . LYS A 1 438 ? 1.420 11.117 -11.837 1.00 97.56 438 LYS A N 1
ATOM 3560 C CA . LYS A 1 438 ? 0.008 11.506 -11.639 1.00 97.56 438 LYS A CA 1
ATOM 3561 C C . LYS A 1 438 ? -0.417 11.479 -10.173 1.00 97.56 438 LYS A C 1
ATOM 3563 O O . LYS A 1 438 ? -1.153 12.366 -9.732 1.00 97.56 438 LYS A O 1
ATOM 3568 N N . LEU A 1 439 ? 0.057 10.495 -9.415 1.00 97.69 439 LEU A N 1
ATOM 3569 C CA . LEU A 1 439 ? -0.160 10.413 -7.975 1.00 97.69 439 LEU A CA 1
ATOM 3570 C C . LEU A 1 439 ? 0.431 11.638 -7.266 1.00 97.69 439 LEU A C 1
ATOM 3572 O O . LEU A 1 439 ? -0.277 12.266 -6.482 1.00 97.69 439 LEU A O 1
ATOM 3576 N N . LEU A 1 440 ? 1.674 12.035 -7.573 1.00 98.38 440 LEU A N 1
ATOM 3577 C CA . LEU A 1 440 ? 2.309 13.219 -6.973 1.00 98.38 440 LEU A CA 1
ATOM 3578 C C . LEU A 1 440 ? 1.533 14.506 -7.292 1.00 98.38 440 LEU A C 1
ATOM 3580 O O . LEU A 1 440 ? 1.322 15.342 -6.412 1.00 98.38 440 LEU A O 1
ATOM 3584 N N . LEU A 1 441 ? 1.062 14.654 -8.534 1.00 98.50 441 LEU A N 1
ATOM 3585 C CA . LEU A 1 441 ? 0.215 15.783 -8.937 1.00 98.50 441 LEU A CA 1
ATOM 3586 C C . LEU A 1 441 ? -1.090 15.829 -8.127 1.00 98.50 441 LEU A C 1
ATOM 3588 O O . LEU A 1 441 ? -1.473 16.898 -7.642 1.00 98.50 441 LEU A O 1
ATOM 3592 N N . SER A 1 442 ? -1.728 14.670 -7.941 1.00 98.06 442 SER A N 1
ATOM 3593 C CA . SER A 1 442 ? -2.983 14.524 -7.195 1.00 98.06 442 SER A CA 1
ATOM 3594 C C . SER A 1 442 ? -2.805 14.796 -5.700 1.00 98.06 442 SER A C 1
ATOM 3596 O O . SER A 1 442 ? -3.607 15.524 -5.115 1.00 98.06 442 SER A O 1
ATOM 3598 N N . LEU A 1 443 ? -1.735 14.280 -5.084 1.00 97.31 443 LEU A N 1
ATOM 3599 C CA . LEU A 1 443 ? -1.382 14.572 -3.692 1.00 97.31 443 LEU A CA 1
ATOM 3600 C C . LEU A 1 443 ? -1.154 16.071 -3.485 1.00 97.31 443 LEU A C 1
ATOM 3602 O O . LEU A 1 443 ? -1.728 16.652 -2.563 1.00 97.31 443 LEU A O 1
ATOM 3606 N N . GLY A 1 444 ? -0.398 16.717 -4.379 1.00 97.81 444 GLY A N 1
ATOM 3607 C CA . GLY A 1 444 ? -0.177 18.162 -4.337 1.00 97.81 444 GLY A CA 1
ATOM 3608 C C . GLY A 1 444 ? -1.485 18.959 -4.323 1.00 97.81 444 GLY A C 1
ATOM 3609 O O . GLY A 1 444 ? -1.678 19.831 -3.474 1.00 97.81 444 GLY A O 1
ATOM 3610 N N . GLU A 1 445 ? -2.426 18.615 -5.204 1.00 97.81 445 GLU A N 1
ATOM 3611 C CA . GLU A 1 445 ? -3.732 19.277 -5.273 1.00 97.81 445 GLU A CA 1
ATOM 3612 C C . GLU A 1 445 ? -4.585 19.026 -4.016 1.00 97.81 445 GLU A C 1
ATOM 3614 O O . GLU A 1 445 ? -5.171 19.963 -3.470 1.00 97.81 445 GLU A O 1
ATOM 3619 N N . LEU A 1 446 ? -4.623 17.790 -3.505 1.00 94.25 446 LEU A N 1
ATOM 3620 C CA . LEU A 1 446 ? -5.365 17.446 -2.286 1.00 94.25 446 LEU A CA 1
ATOM 3621 C C . LEU A 1 446 ? -4.838 18.194 -1.053 1.00 94.25 446 LEU A C 1
ATOM 3623 O O . LEU A 1 446 ? -5.635 18.683 -0.247 1.00 94.25 446 LEU A O 1
ATOM 3627 N N . TYR A 1 447 ? -3.517 18.323 -0.904 1.00 94.75 447 TYR A N 1
ATOM 3628 C CA . TYR A 1 447 ? -2.923 19.098 0.188 1.00 94.75 447 TYR A CA 1
ATOM 3629 C C . TYR A 1 447 ? -3.171 20.601 0.029 1.00 94.75 447 TYR A C 1
ATOM 3631 O O . TYR A 1 447 ? -3.515 21.266 1.011 1.00 94.75 447 TYR A O 1
ATOM 3639 N N . LEU A 1 448 ? -3.099 21.135 -1.195 1.00 96.56 448 LEU A N 1
ATOM 3640 C CA . LEU A 1 448 ? -3.405 22.543 -1.451 1.00 96.56 448 LEU A CA 1
ATOM 3641 C C . LEU A 1 448 ? -4.851 22.885 -1.063 1.00 96.56 448 LEU A C 1
ATOM 3643 O O . LEU A 1 448 ? -5.075 23.865 -0.349 1.00 96.56 448 LEU A O 1
ATOM 3647 N N . LYS A 1 449 ? -5.827 22.049 -1.450 1.00 94.69 449 LYS A N 1
ATOM 3648 C CA . LYS A 1 449 ? -7.243 22.208 -1.063 1.00 94.69 449 LYS A CA 1
ATOM 3649 C C . LYS A 1 449 ? -7.446 22.263 0.454 1.00 94.69 449 LYS A C 1
ATOM 3651 O O . LYS A 1 449 ? -8.339 22.958 0.928 1.00 94.69 449 LYS A O 1
ATOM 3656 N N . ARG A 1 450 ? -6.614 21.553 1.221 1.00 91.31 450 ARG A N 1
ATOM 3657 C CA . ARG A 1 450 ? -6.632 21.550 2.695 1.00 91.31 450 ARG A CA 1
ATOM 3658 C C . ARG A 1 450 ? -5.876 22.728 3.323 1.00 91.31 450 ARG A C 1
ATOM 3660 O O . ARG A 1 450 ? -5.862 22.847 4.543 1.00 91.31 450 ARG A O 1
ATOM 3667 N N . GLY A 1 451 ? -5.241 23.586 2.522 1.00 90.50 451 GLY A N 1
ATOM 3668 C CA . GLY A 1 451 ? -4.406 24.695 2.993 1.00 90.50 451 GLY A CA 1
ATOM 3669 C C . GLY A 1 451 ? -3.006 24.280 3.463 1.00 90.50 451 GLY A C 1
ATOM 3670 O O . GLY A 1 451 ? -2.272 25.113 3.993 1.00 90.50 451 GLY A O 1
ATOM 3671 N N . ALA A 1 452 ? -2.615 23.022 3.249 1.00 91.62 452 ALA A N 1
ATOM 3672 C CA . ALA A 1 452 ? -1.307 22.469 3.593 1.00 91.62 452 ALA A CA 1
ATOM 3673 C C . ALA A 1 452 ? -0.283 22.810 2.494 1.00 91.62 452 ALA A C 1
ATOM 3675 O O . ALA A 1 452 ? 0.066 22.005 1.626 1.00 91.62 452 ALA A O 1
ATOM 3676 N N . ILE A 1 453 ? 0.123 24.084 2.471 1.00 95.06 453 ILE A N 1
ATOM 3677 C CA . ILE A 1 453 ? 0.971 24.651 1.415 1.00 95.06 453 ILE A CA 1
ATOM 3678 C C . ILE A 1 453 ? 2.348 23.961 1.341 1.00 95.06 453 ILE A C 1
ATOM 3680 O O . ILE A 1 453 ? 2.730 23.578 0.232 1.00 95.06 453 ILE A O 1
ATOM 3684 N N . PRO A 1 454 ? 3.103 23.778 2.445 1.00 95.31 454 PRO A N 1
ATOM 3685 C CA . PRO A 1 454 ? 4.415 23.126 2.391 1.00 95.31 454 PRO A CA 1
ATOM 3686 C C . PRO A 1 454 ? 4.369 21.720 1.781 1.00 95.31 454 PRO A C 1
ATOM 3688 O O . PRO A 1 454 ? 5.178 21.399 0.911 1.00 95.31 454 PRO A O 1
ATOM 3691 N N . GLU A 1 455 ? 3.389 20.915 2.179 1.00 92.62 455 GLU A N 1
ATOM 3692 C CA . GLU A 1 455 ? 3.176 19.553 1.701 1.00 92.62 455 GLU A CA 1
ATOM 3693 C C . GLU A 1 455 ? 2.859 19.560 0.205 1.00 92.62 455 GLU A C 1
ATOM 3695 O O . GLU A 1 455 ? 3.503 18.846 -0.563 1.00 92.62 455 GLU A O 1
ATOM 3700 N N . SER A 1 456 ? 1.951 20.439 -0.242 1.00 97.94 456 SER A N 1
ATOM 3701 C CA . SER A 1 456 ? 1.611 20.551 -1.667 1.00 97.94 456 SER A CA 1
ATOM 3702 C C . SER A 1 456 ? 2.827 20.881 -2.544 1.00 97.94 456 SER A C 1
ATOM 3704 O O . SER A 1 456 ? 3.038 20.263 -3.589 1.00 97.94 456 SER A O 1
ATOM 3706 N N . LEU A 1 457 ? 3.678 21.811 -2.090 1.00 98.00 457 LEU A N 1
ATOM 3707 C CA . LEU A 1 457 ? 4.908 22.191 -2.785 1.00 98.00 457 LEU A CA 1
ATOM 3708 C C . LEU A 1 457 ? 5.912 21.036 -2.836 1.00 98.00 457 LEU A C 1
ATOM 3710 O O . LEU A 1 457 ? 6.540 20.846 -3.876 1.00 98.00 457 LEU A O 1
ATOM 3714 N N . SER A 1 458 ? 6.041 20.261 -1.754 1.00 97.50 458 SER A N 1
ATOM 3715 C CA . SER A 1 458 ? 6.923 19.089 -1.695 1.00 97.50 458 SER A CA 1
ATOM 3716 C C . SER A 1 458 ? 6.547 18.053 -2.758 1.00 97.50 458 SER A C 1
ATOM 3718 O O . SER A 1 458 ? 7.405 17.601 -3.518 1.00 97.50 458 SER A O 1
ATOM 3720 N N . TYR A 1 459 ? 5.255 17.739 -2.887 1.00 98.19 459 TYR A N 1
ATOM 3721 C CA . TYR A 1 459 ? 4.766 16.785 -3.887 1.00 98.19 459 TYR A CA 1
ATOM 3722 C C . TYR A 1 459 ? 5.008 17.251 -5.325 1.00 98.19 459 TYR A C 1
ATOM 3724 O O . TYR A 1 459 ? 5.520 16.491 -6.150 1.00 98.19 459 TYR A O 1
ATOM 3732 N N . TRP A 1 460 ? 4.723 18.517 -5.635 1.00 98.62 460 TRP A N 1
ATOM 3733 C CA . TRP A 1 460 ? 5.004 19.054 -6.968 1.00 98.62 460 TRP A CA 1
ATOM 3734 C C . TRP A 1 460 ? 6.497 19.196 -7.260 1.00 98.62 460 TRP A C 1
ATOM 3736 O O . TRP A 1 460 ? 6.903 19.025 -8.405 1.00 98.62 460 TRP A O 1
ATOM 3746 N N . GLN A 1 461 ? 7.339 19.433 -6.255 1.00 98.12 461 GLN A N 1
ATOM 3747 C CA . GLN A 1 461 ? 8.789 19.382 -6.429 1.00 98.12 461 GLN A CA 1
ATOM 3748 C C . GLN A 1 461 ? 9.275 17.956 -6.735 1.00 98.12 461 GLN A C 1
ATOM 3750 O O . GLN A 1 461 ? 10.154 17.781 -7.582 1.00 98.12 461 GLN A O 1
ATOM 3755 N N . GLY A 1 462 ? 8.672 16.935 -6.117 1.00 97.44 462 GLY A N 1
ATOM 3756 C CA . GLY A 1 462 ? 8.884 15.535 -6.493 1.00 97.44 462 GLY A CA 1
ATOM 3757 C C . GLY A 1 462 ? 8.506 15.277 -7.955 1.00 97.44 462 GLY A C 1
ATOM 3758 O O . GLY A 1 462 ? 9.311 14.740 -8.715 1.00 97.44 462 GLY A O 1
ATOM 3759 N N . ALA A 1 463 ? 7.339 15.763 -8.388 1.00 98.06 463 ALA A N 1
ATOM 3760 C CA . ALA A 1 463 ? 6.892 15.656 -9.778 1.00 98.06 463 ALA A CA 1
ATOM 3761 C C . ALA A 1 463 ? 7.860 16.343 -10.762 1.00 98.06 463 ALA A C 1
ATOM 3763 O O . ALA A 1 463 ? 8.197 15.767 -11.794 1.00 98.06 463 ALA A O 1
ATOM 3764 N N . LEU A 1 464 ? 8.367 17.534 -10.423 1.00 97.62 464 LEU A N 1
ATOM 3765 C CA . LEU A 1 464 ? 9.355 18.261 -11.234 1.00 97.62 464 LEU A CA 1
ATOM 3766 C C . LEU A 1 464 ? 10.748 17.621 -11.223 1.00 97.62 464 LEU A C 1
ATOM 3768 O O . LEU A 1 464 ? 11.533 17.861 -12.135 1.00 97.62 464 LEU A O 1
ATOM 3772 N N . THR A 1 465 ? 11.066 16.801 -10.221 1.00 96.38 465 THR A N 1
ATOM 3773 C CA . THR A 1 465 ? 12.306 16.011 -10.214 1.00 96.38 465 THR A CA 1
ATOM 3774 C C . THR A 1 465 ? 12.238 14.887 -11.248 1.00 96.38 465 THR A C 1
ATOM 3776 O O . THR A 1 465 ? 13.238 14.589 -11.894 1.00 96.38 465 THR A O 1
ATOM 3779 N N . MET A 1 466 ? 11.057 14.290 -11.435 1.00 94.69 466 MET A N 1
ATOM 3780 C CA . MET A 1 466 ? 10.819 13.264 -12.456 1.00 94.69 466 MET A CA 1
ATOM 3781 C C . MET A 1 466 ? 10.672 13.866 -13.854 1.00 94.69 466 MET A C 1
ATOM 3783 O O . MET A 1 466 ? 11.243 13.359 -14.814 1.00 94.69 466 MET A O 1
ATOM 3787 N N . ASN A 1 467 ? 9.896 14.944 -13.965 1.00 96.00 467 ASN A N 1
ATOM 3788 C CA . ASN A 1 467 ? 9.646 15.650 -15.212 1.00 96.00 467 ASN A CA 1
ATOM 3789 C C . ASN A 1 467 ? 9.733 17.170 -14.979 1.00 96.00 467 ASN A C 1
ATOM 3791 O O . ASN A 1 467 ? 8.725 17.795 -14.628 1.00 96.00 467 ASN A O 1
ATOM 3795 N N . PRO A 1 468 ? 10.910 17.784 -15.214 1.00 96.94 468 PRO A N 1
ATOM 3796 C CA . PRO A 1 468 ? 11.111 19.225 -15.050 1.00 96.94 468 PRO A CA 1
ATOM 3797 C C . PRO A 1 468 ? 10.196 20.096 -15.916 1.00 96.94 468 PRO A C 1
ATOM 3799 O O . PRO A 1 468 ? 9.977 21.256 -15.588 1.00 96.94 468 PRO A O 1
ATOM 3802 N N . CYS A 1 469 ? 9.652 19.556 -17.008 1.00 96.94 469 CYS A N 1
ATOM 3803 C CA . CYS A 1 469 ? 8.751 20.254 -17.923 1.00 96.94 469 CYS A CA 1
ATOM 3804 C C . CYS A 1 469 ? 7.264 20.015 -17.605 1.00 96.94 469 CYS A C 1
ATOM 3806 O O . CYS A 1 469 ? 6.390 20.434 -18.368 1.00 96.94 469 CYS A O 1
ATOM 3808 N N . CYS A 1 470 ? 6.945 19.383 -16.469 1.00 97.56 470 CYS A N 1
ATOM 3809 C CA . CYS A 1 470 ? 5.570 19.137 -16.045 1.00 97.56 470 CYS A CA 1
ATOM 3810 C C . CYS A 1 470 ? 4.847 20.447 -15.686 1.00 97.56 470 CYS A C 1
ATOM 3812 O O . CYS A 1 470 ? 4.861 20.930 -14.549 1.00 97.56 470 CYS A O 1
ATOM 3814 N N . GLU A 1 471 ? 4.161 21.026 -16.671 1.00 97.88 471 GLU A N 1
ATOM 3815 C CA . GLU A 1 471 ? 3.430 22.285 -16.508 1.00 97.88 471 GLU A CA 1
ATOM 3816 C C . GLU A 1 471 ? 2.336 22.215 -15.444 1.00 97.88 471 GLU A C 1
ATOM 3818 O O . GLU A 1 471 ? 2.052 23.214 -14.786 1.00 97.88 471 GLU A O 1
ATOM 3823 N N . GLU A 1 472 ? 1.728 21.047 -15.235 1.00 98.19 472 GLU A N 1
ATOM 3824 C CA . GLU A 1 472 ? 0.714 20.869 -14.198 1.00 98.19 472 GLU A CA 1
ATOM 3825 C C . GLU A 1 472 ? 1.277 21.089 -12.792 1.00 98.19 472 GLU A C 1
ATOM 3827 O O . GLU A 1 472 ? 0.671 21.826 -12.010 1.00 98.19 472 GLU A O 1
ATOM 3832 N N . ALA A 1 473 ? 2.472 20.561 -12.509 1.00 98.44 473 ALA A N 1
ATOM 3833 C CA . ALA A 1 473 ? 3.172 20.802 -11.252 1.00 98.44 473 ALA A CA 1
ATOM 3834 C C . ALA A 1 473 ? 3.548 22.284 -11.099 1.00 98.44 473 ALA A C 1
ATOM 3836 O O . ALA A 1 473 ? 3.302 22.887 -10.052 1.00 98.44 473 ALA A O 1
ATOM 3837 N N . HIS A 1 474 ? 4.057 22.925 -12.160 1.00 98.56 474 HIS A N 1
ATOM 3838 C CA . HIS A 1 474 ? 4.335 24.365 -12.132 1.00 98.56 474 HIS A CA 1
ATOM 3839 C C . HIS A 1 474 ? 3.078 25.199 -11.848 1.00 98.56 474 HIS A C 1
ATOM 3841 O O . HIS A 1 474 ? 3.135 26.132 -11.043 1.00 98.56 474 HIS A O 1
ATOM 3847 N N . ARG A 1 475 ? 1.938 24.863 -12.465 1.00 98.62 475 ARG A N 1
ATOM 3848 C CA . ARG A 1 475 ? 0.646 25.510 -12.194 1.00 98.62 475 ARG A CA 1
ATOM 3849 C C . ARG A 1 475 ? 0.198 25.308 -10.749 1.00 98.62 475 ARG A C 1
ATOM 3851 O O . ARG A 1 475 ? -0.224 26.281 -10.126 1.00 98.62 475 ARG A O 1
ATOM 3858 N N . GLY A 1 476 ? 0.327 24.097 -10.211 1.00 98.25 476 GLY A N 1
ATOM 3859 C CA . GLY A 1 476 ? 0.050 23.798 -8.805 1.00 98.25 476 GLY A CA 1
ATOM 3860 C C . GLY A 1 476 ? 0.874 24.671 -7.856 1.00 98.25 476 GLY A C 1
ATOM 3861 O O . GLY A 1 476 ? 0.319 25.392 -7.027 1.00 98.25 476 GLY A O 1
ATOM 3862 N N . MET A 1 477 ? 2.192 24.731 -8.064 1.00 98.62 477 MET A N 1
ATOM 3863 C CA . MET A 1 477 ? 3.084 25.575 -7.261 1.00 98.62 477 MET A CA 1
ATOM 3864 C C . MET A 1 477 ? 2.753 27.072 -7.384 1.00 98.62 477 MET A C 1
ATOM 3866 O O . MET A 1 477 ? 2.820 27.796 -6.391 1.00 98.62 477 MET A O 1
ATOM 3870 N N . MET A 1 478 ? 2.344 27.557 -8.566 1.00 98.50 478 MET A N 1
ATOM 3871 C CA . MET A 1 478 ? 1.865 28.938 -8.726 1.00 98.50 478 MET A CA 1
ATOM 3872 C C . MET A 1 478 ? 0.600 29.211 -7.900 1.00 98.50 478 MET A C 1
ATOM 3874 O O . MET A 1 478 ? 0.532 30.252 -7.241 1.00 98.50 478 MET A O 1
ATOM 3878 N N . ARG A 1 479 ? -0.370 28.282 -7.877 1.00 98.38 479 ARG A N 1
ATOM 3879 C CA . ARG A 1 479 ? -1.566 28.387 -7.017 1.00 98.38 479 ARG A CA 1
ATOM 3880 C C . ARG A 1 479 ? -1.195 28.390 -5.532 1.00 98.38 479 ARG A C 1
ATOM 3882 O O . ARG A 1 479 ? -1.701 29.225 -4.788 1.00 98.38 479 ARG A O 1
ATOM 3889 N N . ALA A 1 480 ? -0.261 27.536 -5.117 1.00 97.56 480 ALA A N 1
ATOM 3890 C CA . ALA A 1 480 ? 0.233 27.487 -3.741 1.00 97.56 480 ALA A CA 1
ATOM 3891 C C . ALA A 1 480 ? 0.914 28.791 -3.304 1.00 97.56 480 ALA A C 1
ATOM 3893 O O . ALA A 1 480 ? 0.596 29.340 -2.248 1.00 97.56 480 ALA A O 1
ATOM 3894 N N . PHE A 1 481 ? 1.811 29.344 -4.128 1.00 97.25 481 PHE A N 1
ATOM 3895 C CA . PHE A 1 481 ? 2.451 30.625 -3.822 1.00 97.25 481 PHE A CA 1
ATOM 3896 C C . PHE A 1 481 ? 1.460 31.786 -3.806 1.00 97.25 481 PHE A C 1
ATOM 3898 O O . PHE A 1 481 ? 1.607 32.691 -2.983 1.00 97.25 481 PHE A O 1
ATOM 3905 N N . TYR A 1 482 ? 0.446 31.756 -4.670 1.00 96.00 482 TYR A N 1
ATOM 3906 C CA . TYR A 1 482 ? -0.647 32.719 -4.633 1.00 96.00 482 TYR A CA 1
ATOM 3907 C C . TYR A 1 482 ? -1.431 32.642 -3.314 1.00 96.00 482 TYR A C 1
ATOM 3909 O O . TYR A 1 482 ? -1.585 33.665 -2.651 1.00 96.00 482 TYR A O 1
ATOM 3917 N N . GLN A 1 483 ? -1.853 31.445 -2.889 1.00 94.44 483 GLN A N 1
ATOM 3918 C CA . GLN A 1 483 ? -2.585 31.243 -1.631 1.00 94.44 483 GLN A CA 1
ATOM 3919 C C . GLN A 1 483 ? -1.761 31.658 -0.402 1.00 94.44 483 GLN A C 1
ATOM 3921 O O . GLN A 1 483 ? -2.314 32.164 0.570 1.00 94.44 483 GLN A O 1
ATOM 3926 N N . ALA A 1 484 ? -0.433 31.523 -0.466 1.00 92.94 484 ALA A N 1
ATOM 3927 C CA . ALA A 1 484 ? 0.492 32.002 0.562 1.00 92.94 484 ALA A CA 1
ATOM 3928 C C . ALA A 1 484 ? 0.777 33.521 0.514 1.00 92.94 484 ALA A C 1
ATOM 3930 O O . ALA A 1 484 ? 1.586 34.009 1.303 1.00 92.94 484 ALA A O 1
ATOM 3931 N N . GLY A 1 485 ? 0.227 34.271 -0.451 1.00 92.81 485 GLY A N 1
ATOM 3932 C CA . GLY A 1 485 ? 0.546 35.691 -0.667 1.00 92.81 485 GLY A CA 1
ATOM 3933 C C . GLY A 1 485 ? 1.983 35.952 -1.150 1.00 92.81 485 GLY A C 1
ATOM 3934 O O . GLY A 1 485 ? 2.475 37.080 -1.118 1.00 92.81 485 GLY A O 1
ATOM 3935 N N . ARG A 1 486 ? 2.696 34.920 -1.614 1.00 94.00 486 ARG A N 1
ATOM 3936 C CA . ARG A 1 486 ? 4.117 34.965 -1.995 1.00 94.00 486 ARG A CA 1
ATOM 3937 C C . ARG A 1 486 ? 4.285 35.346 -3.466 1.00 94.00 486 ARG A C 1
ATOM 3939 O O . ARG A 1 486 ? 4.761 34.550 -4.277 1.00 94.00 486 ARG A O 1
ATOM 3946 N N . ARG A 1 487 ? 3.955 36.596 -3.806 1.00 94.69 487 ARG A N 1
ATOM 3947 C CA . ARG A 1 487 ? 4.030 37.131 -5.182 1.00 94.69 487 ARG A CA 1
ATOM 3948 C C . ARG A 1 487 ? 5.374 36.870 -5.871 1.00 94.69 487 ARG A C 1
ATOM 3950 O O . ARG A 1 487 ? 5.394 36.393 -7.002 1.00 94.69 487 ARG A O 1
ATOM 3957 N N . ASP A 1 488 ? 6.492 37.132 -5.197 1.00 94.88 488 ASP A N 1
ATOM 3958 C CA . ASP A 1 488 ? 7.815 36.958 -5.812 1.00 94.88 488 ASP A CA 1
ATOM 3959 C C . ASP A 1 488 ? 8.120 35.492 -6.144 1.00 94.88 488 ASP A C 1
ATOM 3961 O O . ASP A 1 488 ? 8.784 35.202 -7.136 1.00 94.88 488 ASP A O 1
ATOM 3965 N N . ALA A 1 489 ? 7.635 34.554 -5.322 1.00 96.12 489 ALA A N 1
ATOM 3966 C CA . ALA A 1 489 ? 7.816 33.126 -5.564 1.00 96.12 489 ALA A CA 1
ATOM 3967 C C . ALA A 1 489 ? 6.976 32.653 -6.758 1.00 96.12 489 ALA A C 1
ATOM 3969 O O . ALA A 1 489 ? 7.482 31.907 -7.590 1.00 96.12 489 ALA A O 1
ATOM 3970 N N . LEU A 1 490 ? 5.748 33.162 -6.897 1.00 97.12 490 LEU A N 1
ATOM 3971 C CA . LEU A 1 490 ? 4.890 32.915 -8.057 1.00 97.12 490 LEU A CA 1
ATOM 3972 C C . LEU A 1 490 ? 5.562 33.377 -9.359 1.00 97.12 490 LEU A C 1
ATOM 3974 O O . LEU A 1 490 ? 5.662 32.600 -10.307 1.00 97.12 490 LEU A O 1
ATOM 3978 N N . VAL A 1 491 ? 6.078 34.614 -9.394 1.00 97.62 491 VAL A N 1
ATOM 3979 C CA . VAL A 1 491 ? 6.773 35.160 -10.575 1.00 97.62 491 VAL A CA 1
ATOM 3980 C C . VAL A 1 491 ? 7.999 34.321 -10.931 1.00 97.62 491 VAL A C 1
ATOM 3982 O O . VAL A 1 491 ? 8.180 33.965 -12.096 1.00 97.62 491 VAL A O 1
ATOM 3985 N N . ARG A 1 492 ? 8.818 33.954 -9.935 1.00 97.88 492 ARG A N 1
ATOM 3986 C CA . ARG A 1 492 ? 9.972 33.071 -10.156 1.00 97.88 492 ARG A CA 1
ATOM 3987 C C . ARG A 1 492 ? 9.558 31.704 -10.695 1.00 97.88 492 ARG A C 1
ATOM 3989 O O . ARG A 1 492 ? 10.216 31.207 -11.600 1.00 97.88 492 ARG A O 1
ATOM 3996 N N . GLN A 1 493 ? 8.469 31.126 -10.190 1.00 98.31 493 GLN A N 1
ATOM 3997 C CA . GLN A 1 493 ? 7.986 29.817 -10.630 1.00 98.31 493 GLN A CA 1
ATOM 3998 C C . GLN A 1 493 ? 7.538 29.824 -12.097 1.00 98.31 493 GLN A C 1
ATOM 4000 O O . GLN A 1 493 ? 7.859 28.899 -12.841 1.00 98.31 493 GLN A O 1
ATOM 4005 N N . TYR A 1 494 ? 6.840 30.876 -12.534 1.00 98.38 494 TYR A N 1
ATOM 4006 C CA . TYR A 1 494 ? 6.457 31.035 -13.940 1.00 98.38 494 TYR A CA 1
ATOM 4007 C C . TYR A 1 494 ? 7.674 31.233 -14.855 1.00 98.38 494 TYR A C 1
ATOM 4009 O O . TYR A 1 494 ? 7.740 30.647 -15.939 1.00 98.38 494 TYR A O 1
ATOM 4017 N N . GLY A 1 495 ? 8.655 32.026 -14.406 1.00 97.94 495 GLY A N 1
ATOM 4018 C CA . GLY A 1 495 ? 9.930 32.199 -15.105 1.00 97.94 495 GLY A CA 1
ATOM 4019 C C . GLY A 1 495 ? 10.674 30.874 -15.273 1.00 97.94 495 GLY A C 1
ATOM 4020 O O . GLY A 1 495 ? 11.040 30.526 -16.390 1.00 97.94 495 GLY A O 1
ATOM 4021 N N . LEU A 1 496 ? 10.792 30.092 -14.193 1.00 97.75 496 LEU A N 1
ATOM 4022 C CA . LEU A 1 496 ? 11.421 28.769 -14.207 1.00 97.75 496 LEU A CA 1
ATOM 4023 C C . LEU A 1 496 ? 10.744 27.820 -15.206 1.00 97.75 496 LEU A C 1
ATOM 4025 O O . LEU A 1 496 ? 11.430 27.219 -16.025 1.00 97.75 496 LEU A O 1
ATOM 4029 N N . CYS A 1 497 ? 9.411 27.727 -15.169 1.00 98.00 497 CYS A N 1
ATOM 4030 C CA . CYS A 1 497 ? 8.635 26.925 -16.119 1.00 98.00 497 CYS A CA 1
ATOM 4031 C C . CYS A 1 497 ? 8.934 27.333 -17.571 1.00 98.00 497 CYS A C 1
ATOM 4033 O O . CYS A 1 497 ? 9.264 26.501 -18.413 1.00 98.00 497 CYS A O 1
ATOM 4035 N N . THR A 1 498 ? 8.886 28.638 -17.856 1.00 98.00 498 THR A N 1
ATOM 4036 C CA . THR A 1 498 ? 9.127 29.178 -19.203 1.00 98.00 498 THR A CA 1
ATOM 4037 C C . THR A 1 498 ? 10.543 28.884 -19.699 1.00 98.00 498 THR A C 1
ATOM 4039 O O . THR A 1 498 ? 10.728 28.540 -20.868 1.00 98.00 498 THR A O 1
ATOM 4042 N N . ASP A 1 499 ? 11.540 29.022 -18.827 1.00 97.88 499 ASP A N 1
ATOM 4043 C CA . ASP A 1 499 ? 12.937 28.778 -19.169 1.00 97.88 499 ASP A CA 1
ATOM 4044 C C . ASP A 1 499 ? 13.212 27.289 -19.410 1.00 97.88 499 ASP A C 1
ATOM 4046 O O . ASP A 1 499 ? 13.895 26.960 -20.381 1.00 97.88 499 ASP A O 1
ATOM 4050 N N . LEU A 1 500 ? 12.658 26.394 -18.583 1.00 97.12 500 LEU A N 1
ATOM 4051 C CA . LEU A 1 500 ? 12.802 24.942 -18.745 1.00 97.12 500 LEU A CA 1
ATOM 4052 C C . LEU A 1 500 ? 12.150 24.452 -20.040 1.00 97.12 500 LEU A C 1
ATOM 4054 O O . LEU A 1 500 ? 12.812 23.806 -20.845 1.00 97.12 500 LEU A O 1
ATOM 4058 N N . LEU A 1 501 ? 10.900 24.838 -20.310 1.00 97.38 501 LEU A N 1
ATOM 4059 C CA . LEU A 1 501 ? 10.203 24.464 -21.550 1.00 97.38 501 LEU A CA 1
ATOM 4060 C C . LEU A 1 501 ? 10.928 24.943 -22.810 1.00 97.38 501 LEU A C 1
ATOM 4062 O O . LEU 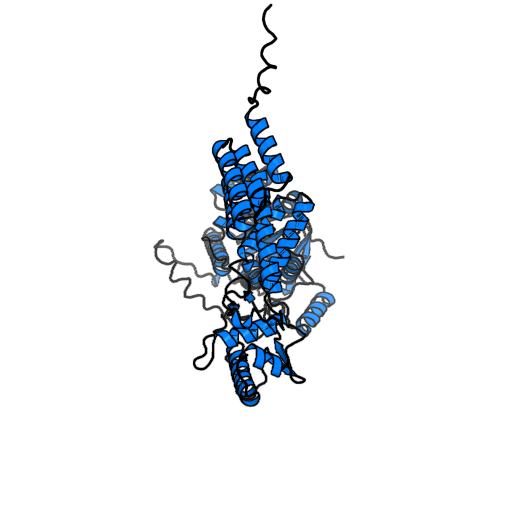A 1 501 ? 10.959 24.246 -23.825 1.00 97.38 501 LEU A O 1
ATOM 4066 N N . ARG A 1 502 ? 11.545 26.127 -22.753 1.00 97.19 502 ARG A N 1
ATOM 4067 C CA . ARG A 1 502 ? 12.340 26.640 -23.869 1.00 97.19 502 ARG A CA 1
ATOM 4068 C C . ARG A 1 502 ? 13.632 25.847 -24.056 1.00 97.19 502 ARG A C 1
ATOM 4070 O O . ARG A 1 502 ? 14.009 25.599 -25.195 1.00 97.19 502 ARG A O 1
ATOM 4077 N N . ARG A 1 503 ? 14.331 25.511 -22.970 1.00 96.69 503 ARG A N 1
ATOM 4078 C CA . ARG A 1 503 ? 15.638 24.836 -23.024 1.00 96.69 503 ARG A CA 1
ATOM 4079 C C . ARG A 1 503 ? 15.525 23.362 -23.400 1.00 96.69 503 ARG A C 1
ATOM 4081 O O . ARG A 1 503 ? 16.292 22.919 -24.245 1.00 96.69 503 ARG A O 1
ATOM 4088 N N . GLU A 1 504 ? 14.575 22.647 -22.806 1.00 95.38 504 GLU A N 1
ATOM 4089 C CA . GLU A 1 504 ? 14.465 21.188 -22.932 1.00 95.38 504 GLU A CA 1
ATOM 4090 C C . GLU A 1 504 ? 13.544 20.763 -24.089 1.00 95.38 504 GLU A C 1
ATOM 4092 O O . GLU A 1 504 ? 13.821 19.783 -24.774 1.00 95.38 504 GLU A O 1
ATOM 4097 N N . GLU A 1 505 ? 12.470 21.517 -24.357 1.00 95.44 505 GLU A N 1
ATOM 4098 C CA . GLU A 1 505 ? 11.439 21.140 -25.342 1.00 95.44 505 GLU A CA 1
ATOM 4099 C C . GLU A 1 505 ? 11.293 22.144 -26.503 1.00 95.44 505 GLU A C 1
ATOM 4101 O O . GLU A 1 505 ? 10.475 21.946 -27.402 1.00 95.44 505 GLU A O 1
ATOM 4106 N N . ASN A 1 506 ? 12.077 23.231 -26.506 1.00 95.88 506 ASN A N 1
ATOM 4107 C CA . ASN A 1 506 ? 12.032 24.305 -27.506 1.00 95.88 506 ASN A CA 1
ATOM 4108 C C . ASN A 1 506 ? 10.615 24.859 -27.766 1.00 95.88 506 ASN A C 1
ATOM 4110 O O . ASN A 1 506 ? 10.236 25.156 -28.903 1.00 95.88 506 ASN A O 1
ATOM 4114 N N . ARG A 1 507 ? 9.816 25.010 -26.703 1.00 96.38 507 ARG A N 1
ATOM 4115 C CA . ARG A 1 507 ? 8.448 25.539 -26.793 1.00 96.38 507 ARG A CA 1
ATOM 4116 C C . ARG A 1 507 ? 8.130 26.561 -25.707 1.00 96.38 507 ARG A C 1
ATOM 4118 O O . ARG A 1 507 ? 8.826 26.683 -24.704 1.00 96.38 507 ARG A O 1
ATOM 4125 N N . ALA A 1 508 ? 7.056 27.314 -25.926 1.00 94.62 508 ALA A N 1
ATOM 4126 C CA . ALA A 1 508 ? 6.481 28.204 -24.922 1.00 94.62 508 ALA A CA 1
ATOM 4127 C C . ALA A 1 508 ? 5.553 27.434 -23.953 1.00 94.62 508 ALA A C 1
ATOM 4129 O O . ALA A 1 508 ? 5.097 26.336 -24.304 1.00 94.62 508 ALA A O 1
ATOM 4130 N N . PRO A 1 509 ? 5.238 28.010 -22.772 1.00 96.31 509 PRO A N 1
ATOM 4131 C CA . PRO A 1 509 ? 4.190 27.495 -21.895 1.00 96.31 509 PRO A CA 1
ATOM 4132 C C . PRO A 1 509 ? 2.862 27.326 -22.624 1.00 96.31 509 PRO A C 1
ATOM 4134 O O . PRO A 1 509 ? 2.523 28.114 -23.515 1.00 96.31 509 PRO A O 1
ATOM 4137 N N . ASP A 1 510 ? 2.095 26.321 -22.215 1.00 96.44 510 ASP A N 1
ATOM 4138 C CA . ASP A 1 510 ? 0.751 26.120 -22.723 1.00 96.44 510 ASP A CA 1
ATOM 4139 C C . ASP A 1 510 ? -0.166 27.310 -22.366 1.00 96.44 510 ASP A C 1
ATOM 4141 O O . ASP A 1 510 ? 0.099 28.138 -21.480 1.00 96.44 510 ASP A O 1
ATOM 4145 N N . VAL A 1 511 ? -1.288 27.407 -23.085 1.00 96.75 511 VAL A N 1
ATOM 4146 C CA . VAL A 1 511 ? -2.254 28.500 -22.908 1.00 96.75 511 VAL A CA 1
ATOM 4147 C C . VAL A 1 511 ? -2.793 28.545 -21.475 1.00 96.75 511 VAL A C 1
ATOM 4149 O O . VAL A 1 511 ? -2.996 29.639 -20.945 1.00 96.75 511 VAL A O 1
ATOM 4152 N N . ARG A 1 512 ? -2.978 27.389 -20.824 1.00 97.12 512 ARG A N 1
ATOM 4153 C CA . ARG A 1 512 ? -3.526 27.288 -19.463 1.00 97.12 512 ARG A CA 1
ATOM 4154 C C . ARG A 1 512 ? -2.541 27.845 -18.434 1.00 97.12 512 ARG A C 1
ATOM 4156 O O . ARG A 1 512 ? -2.946 28.574 -17.535 1.00 97.12 512 ARG A O 1
ATOM 4163 N N . THR A 1 513 ? -1.253 27.556 -18.579 1.00 97.81 513 THR A N 1
ATOM 4164 C CA . THR A 1 513 ? -0.161 28.035 -17.726 1.00 97.81 513 THR A CA 1
ATOM 4165 C C . THR A 1 513 ? -0.004 29.547 -17.854 1.00 97.81 513 THR A C 1
ATOM 4167 O O . THR A 1 513 ? 0.036 30.255 -16.844 1.00 97.81 513 THR A O 1
ATOM 4170 N N . ALA A 1 514 ? 0.004 30.070 -19.083 1.00 97.06 514 ALA A N 1
ATOM 4171 C CA . ALA A 1 514 ? 0.105 31.508 -19.335 1.00 97.06 514 ALA A CA 1
ATOM 4172 C C . ALA A 1 514 ? -1.149 32.292 -18.898 1.00 97.06 514 ALA A C 1
ATOM 4174 O O . ALA A 1 514 ? -1.050 33.449 -18.477 1.00 97.06 5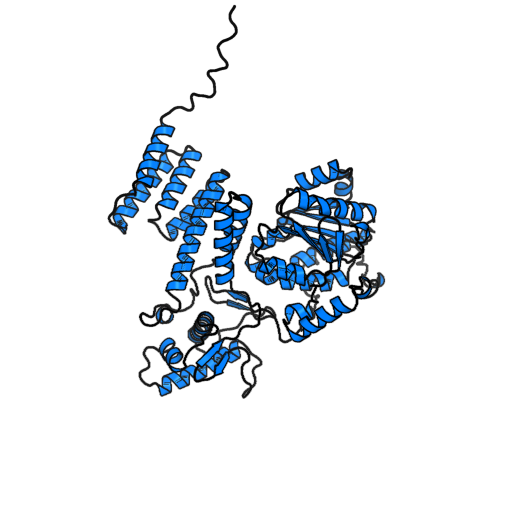14 ALA A O 1
ATOM 4175 N N . GLN A 1 515 ? -2.345 31.705 -19.014 1.00 97.56 515 GLN A N 1
ATOM 4176 C CA . GLN A 1 515 ? -3.590 32.294 -18.503 1.00 97.56 515 GLN A CA 1
ATOM 4177 C C . GLN A 1 515 ? -3.600 32.336 -16.975 1.00 97.56 515 GLN A C 1
ATOM 4179 O O . GLN A 1 515 ? -3.756 33.424 -16.422 1.00 97.56 515 GLN A O 1
ATOM 4184 N N . LEU A 1 516 ? -3.310 31.212 -16.311 1.00 97.75 516 LEU A N 1
ATOM 4185 C CA . LEU A 1 516 ? -3.267 31.132 -14.850 1.00 97.75 516 LEU A CA 1
ATOM 4186 C C . LEU A 1 516 ? -2.327 32.187 -14.255 1.00 97.75 516 LEU A C 1
ATOM 4188 O O . LEU A 1 516 ? -2.708 32.911 -13.341 1.00 97.75 516 LEU A O 1
ATOM 4192 N N . TYR A 1 517 ? -1.113 32.331 -14.795 1.00 97.62 517 TYR A N 1
ATOM 4193 C CA . TYR A 1 517 ? -0.174 33.349 -14.319 1.00 97.62 517 TYR A CA 1
ATOM 4194 C C . TYR A 1 517 ? -0.760 34.769 -14.396 1.00 97.62 517 TYR A C 1
ATOM 4196 O O . TYR A 1 517 ? -0.678 35.533 -13.431 1.00 97.62 517 TYR A O 1
ATOM 4204 N N . ARG A 1 518 ? -1.382 35.129 -15.528 1.00 96.31 518 ARG A N 1
ATOM 4205 C CA . ARG A 1 518 ? -2.001 36.451 -15.716 1.00 96.31 518 ARG A CA 1
ATOM 4206 C C . ARG A 1 518 ? -3.158 36.684 -14.750 1.00 96.31 518 ARG A C 1
ATOM 4208 O O . ARG A 1 518 ? -3.258 37.778 -14.196 1.00 96.31 518 ARG A O 1
ATOM 4215 N N . GLU A 1 519 ? -3.996 35.676 -14.536 1.00 96.31 519 GLU A N 1
ATOM 4216 C CA . GLU A 1 519 ? -5.121 35.731 -13.600 1.00 96.31 519 GLU A CA 1
ATOM 4217 C C . GLU A 1 519 ? -4.632 35.970 -12.169 1.00 96.31 519 GLU A C 1
ATOM 4219 O O . GLU A 1 519 ? -4.988 36.981 -11.564 1.00 96.31 519 GLU A O 1
ATOM 4224 N N . LEU A 1 520 ? -3.727 35.124 -11.663 1.00 95.75 520 LEU A N 1
ATOM 4225 C CA . LEU A 1 520 ? -3.206 35.236 -10.296 1.00 95.75 520 LEU A CA 1
ATOM 4226 C C . LEU A 1 520 ? -2.493 36.579 -10.059 1.00 95.75 520 LEU A C 1
ATOM 4228 O O . LEU A 1 520 ? -2.657 37.204 -9.011 1.00 95.75 520 LEU A O 1
ATOM 4232 N N . MET A 1 521 ? -1.740 37.072 -11.048 1.00 92.94 521 MET A N 1
ATOM 4233 C CA . MET A 1 521 ? -1.064 38.372 -10.964 1.00 92.94 521 MET A CA 1
ATOM 4234 C C . MET A 1 521 ? -2.021 39.565 -11.023 1.00 92.94 521 MET A C 1
ATOM 4236 O O . MET A 1 521 ? -1.692 40.624 -10.486 1.00 92.94 521 MET A O 1
ATOM 4240 N N . THR A 1 522 ? -3.179 39.422 -11.670 1.00 90.44 522 THR A N 1
ATOM 4241 C CA . THR A 1 522 ? -4.211 40.469 -11.712 1.00 90.44 522 THR A CA 1
ATOM 4242 C C . THR A 1 522 ? -4.951 40.536 -10.383 1.00 90.44 522 THR A C 1
ATOM 4244 O O . THR A 1 522 ? -5.144 41.628 -9.853 1.00 90.44 522 THR A O 1
ATOM 4247 N N . THR A 1 523 ? -5.282 39.389 -9.791 1.00 85.94 523 THR A N 1
ATOM 4248 C CA . THR A 1 523 ? -5.970 39.343 -8.496 1.00 85.94 523 THR A CA 1
ATOM 4249 C C . THR A 1 523 ? -5.092 39.868 -7.359 1.00 85.94 523 THR A C 1
ATOM 4251 O O . THR A 1 523 ? -5.574 40.637 -6.540 1.00 85.94 523 THR A O 1
ATOM 4254 N N . LEU A 1 524 ? -3.780 39.587 -7.362 1.00 79.56 524 LEU A N 1
ATOM 4255 C CA . LEU A 1 524 ? -2.832 40.180 -6.398 1.00 79.56 524 LEU A CA 1
ATOM 4256 C C . LEU A 1 524 ? -2.667 41.707 -6.533 1.00 79.56 524 LEU A C 1
ATOM 4258 O O . LEU A 1 524 ? -2.099 42.335 -5.641 1.00 79.56 524 LEU A O 1
ATOM 4262 N N . ARG A 1 525 ? -3.094 42.313 -7.653 1.00 65.69 525 ARG A N 1
ATOM 4263 C CA . ARG A 1 525 ? -3.075 43.774 -7.850 1.00 65.69 525 ARG A CA 1
ATOM 4264 C C . ARG A 1 525 ? -4.323 44.465 -7.301 1.00 65.69 525 ARG A C 1
ATOM 4266 O O . ARG A 1 525 ? -4.277 45.680 -7.127 1.00 65.69 525 ARG A O 1
ATOM 4273 N N . GLN A 1 526 ? -5.412 43.737 -7.051 1.00 54.69 526 GLN A N 1
ATOM 4274 C CA . GLN A 1 526 ? -6.583 44.296 -6.380 1.00 54.69 526 GLN A CA 1
ATOM 4275 C C . GLN A 1 526 ? -6.355 44.221 -4.861 1.00 54.69 526 GLN A C 1
ATOM 4277 O O . GLN A 1 526 ? -6.084 43.131 -4.355 1.00 54.69 526 GLN A O 1
ATOM 4282 N N . PRO A 1 527 ? -6.422 45.340 -4.115 1.00 45.28 527 PRO A N 1
ATOM 4283 C CA . PRO A 1 527 ? -6.428 45.271 -2.660 1.00 45.28 527 PRO A CA 1
ATOM 4284 C C . PRO A 1 527 ? -7.609 44.407 -2.190 1.00 45.28 527 PRO A C 1
ATOM 4286 O O . PRO A 1 527 ? -8.659 44.386 -2.833 1.00 45.28 527 PRO A O 1
ATOM 4289 N N . LEU A 1 528 ? -7.439 43.704 -1.066 1.00 46.81 528 LEU A N 1
ATOM 4290 C CA . LEU A 1 528 ? -8.492 42.987 -0.329 1.00 46.81 528 LEU A CA 1
ATOM 4291 C C . LEU A 1 528 ? -9.529 43.976 0.265 1.00 46.81 528 LEU A C 1
ATOM 4293 O O . LEU A 1 528 ? -9.820 43.946 1.452 1.00 46.81 528 LEU A O 1
ATOM 4297 N N . ASP A 1 529 ? -10.096 44.863 -0.550 1.00 41.81 529 ASP A N 1
ATOM 4298 C CA . ASP A 1 529 ? -11.038 45.918 -0.158 1.00 41.81 529 ASP A CA 1
ATOM 4299 C C . ASP A 1 529 ? -12.478 45.515 -0.494 1.00 41.81 529 ASP A C 1
ATOM 4301 O O . ASP A 1 529 ? -13.146 46.140 -1.313 1.00 41.81 529 ASP A O 1
ATOM 4305 N N . ARG A 1 530 ? -12.974 44.430 0.118 1.00 43.72 530 ARG A N 1
ATOM 4306 C CA . ARG A 1 530 ? -14.423 44.123 0.194 1.00 43.72 530 ARG A CA 1
ATOM 4307 C C . ARG A 1 530 ? -14.820 43.355 1.462 1.00 43.72 530 ARG A C 1
ATOM 4309 O O . ARG A 1 530 ? -15.673 42.475 1.406 1.00 43.72 530 ARG A O 1
ATOM 4316 N N . ALA A 1 531 ? -14.224 43.679 2.611 1.00 42.06 531 ALA A N 1
ATOM 4317 C CA . ALA A 1 531 ? -14.666 43.118 3.895 1.00 42.06 531 ALA A CA 1
ATOM 4318 C C . ALA A 1 531 ? -14.828 44.131 5.046 1.00 42.06 531 ALA A C 1
ATOM 4320 O O . ALA A 1 531 ? -15.093 43.700 6.165 1.00 42.06 531 ALA A O 1
ATOM 4321 N N . GLN A 1 532 ? -14.716 45.449 4.818 1.00 40.50 532 GLN A N 1
ATOM 4322 C CA . GLN A 1 532 ? -14.897 46.437 5.903 1.00 40.50 532 GLN A CA 1
ATOM 4323 C C . GLN A 1 532 ? -15.836 47.625 5.618 1.00 40.50 532 GLN A C 1
ATOM 4325 O O . GLN A 1 532 ? -16.213 48.309 6.564 1.00 40.50 532 GLN A O 1
ATOM 4330 N N . ASP A 1 533 ? -16.355 47.807 4.401 1.00 37.47 533 ASP A N 1
ATOM 4331 C CA . ASP A 1 533 ? -17.144 49.011 4.064 1.00 37.47 533 ASP A CA 1
ATOM 4332 C C . ASP A 1 533 ? -18.675 48.905 4.223 1.00 37.47 533 ASP A C 1
ATOM 4334 O O . ASP A 1 533 ? -19.419 49.753 3.737 1.00 37.47 533 ASP A O 1
ATOM 4338 N N . THR A 1 534 ? -19.188 47.916 4.964 1.00 42.59 534 THR A N 1
ATOM 4339 C CA . THR A 1 534 ? -20.619 47.876 5.351 1.00 42.59 534 THR A CA 1
ATOM 4340 C C . THR A 1 534 ? -20.887 48.132 6.835 1.00 42.59 534 THR A C 1
ATOM 4342 O O . THR A 1 534 ? -22.017 47.951 7.276 1.00 42.59 534 THR A O 1
ATOM 4345 N N . ALA A 1 535 ? -19.901 48.587 7.619 1.00 41.47 535 ALA A N 1
ATOM 4346 C CA . ALA A 1 535 ? -20.090 48.868 9.052 1.00 41.47 535 ALA A CA 1
ATOM 4347 C C . ALA A 1 535 ? -19.951 50.350 9.457 1.00 41.47 535 ALA A C 1
ATOM 4349 O O . ALA A 1 535 ? -20.032 50.656 10.643 1.00 41.47 535 ALA A O 1
ATOM 4350 N N . TRP A 1 536 ? -19.775 51.280 8.512 1.00 37.56 536 TRP A N 1
ATOM 4351 C CA . TRP A 1 536 ? -19.541 52.702 8.816 1.00 37.56 536 TRP A CA 1
ATOM 4352 C C . TRP A 1 536 ? -20.504 53.656 8.095 1.00 37.56 536 TRP A C 1
ATOM 4354 O O . TRP A 1 536 ? -20.116 54.703 7.600 1.00 37.56 536 TRP A O 1
ATOM 4364 N N . ASN A 1 537 ? -21.792 53.309 8.058 1.00 41.22 537 ASN A N 1
ATOM 4365 C CA . ASN A 1 537 ? -22.865 54.266 7.774 1.00 41.22 537 ASN A CA 1
ATOM 4366 C C . ASN A 1 537 ? -24.062 53.956 8.676 1.00 41.22 537 ASN A C 1
ATOM 4368 O O . ASN A 1 537 ? -24.927 53.157 8.327 1.00 41.22 537 ASN A O 1
ATOM 4372 N N . GLY A 1 538 ? -24.085 54.564 9.864 1.00 42.84 538 GLY A N 1
ATOM 4373 C CA . GLY A 1 538 ? -25.223 54.445 10.774 1.00 42.84 538 GLY A CA 1
ATOM 4374 C C . GLY A 1 538 ? -24.940 54.839 12.219 1.00 42.84 538 GLY A C 1
ATOM 4375 O O . GLY A 1 538 ? -25.161 54.018 13.099 1.00 42.84 538 GLY A O 1
ATOM 4376 N N . ASN A 1 539 ? -24.430 56.053 12.469 1.00 41.12 539 ASN A N 1
ATOM 4377 C CA . ASN A 1 539 ? -24.798 56.833 13.663 1.00 41.12 539 ASN A CA 1
ATOM 4378 C C . ASN A 1 539 ? -24.177 58.239 13.638 1.00 41.12 539 ASN A C 1
ATOM 4380 O O . ASN A 1 539 ? -23.125 58.474 14.224 1.00 41.12 539 ASN A O 1
ATOM 4384 N N . GLN A 1 540 ? -24.861 59.177 12.982 1.00 39.59 540 GLN A N 1
ATOM 4385 C CA . GLN A 1 540 ? -24.873 60.593 13.362 1.00 39.59 540 GLN A CA 1
ATOM 4386 C C . GLN A 1 540 ? -26.217 61.199 12.938 1.00 39.59 540 GLN A C 1
ATOM 4388 O O . GLN A 1 540 ? -26.353 61.665 11.810 1.00 39.59 540 GLN A O 1
ATOM 4393 N N . SER A 1 541 ? -27.226 61.123 13.807 1.00 40.75 541 SER A N 1
ATOM 4394 C CA . SER A 1 541 ? -28.121 62.222 14.236 1.00 40.75 541 SER A CA 1
ATOM 4395 C C . SER A 1 541 ? -29.187 61.693 15.188 1.00 40.75 541 SER A C 1
ATOM 4397 O O . SER A 1 541 ? -29.794 60.647 14.871 1.00 40.75 541 SER A O 1
#

Radius of gyration: 28.7 Å; chains: 1; bounding box: 62×97×73 Å

Secondary structure (DSSP, 8-state):
----B-GGGPPTT-EEEEEESSHHHHHHHHHHHHHHHHHTT-EEEEEESSS-HHHHHHHHHHTT--HHHHHHTTSEEEEEHHHHS-STT---HHHHHHHHHHHHHHHHHTT-S-EEEEEE-GGGGTSHHHHHHHHHHHHHHHHHHTTSSEEEEEEEETTTS-HHHHHHHHHH-SEEEETTEEEE-TT---HHHHHHT-HHHHHHHHHHHHHT---GGGS------GGGS--------SS-SSSSSSS--------S----EEE-BSS-EEE-TTSPBP----TTS-HHHHHHHHHHHHHHGGG-EEHHHHHHHH-TT---HHHHHHHHHHHHHHHHHHH-TT--TTPPPSSEEEETTEEEE-PPTT-EEHHHHHHHHHHHHHHHHHTT-HHHHHHHHHHHHHH-SSSBTTTS-HHHH--TT--SSHHHHHHHHHHHHHHHHHHHHHHHHTT-HHHHHHHHHHHHHH-TT-HHHHHHHHHHHHHTT-HHHHHHHHHHHHHHHHHHHS-PPPHHHHHHHHHHHHHTTS-S-SSSTTSSSS---